Protein AF-A0A7C5ILW1-F1 (afdb_monomer_lite)

Secondary structure (DSSP, 8-state):
------------SSSHHHHHHHHHHS--------EEEEEEEEEEES---EEEEETTEEEE-EEEE-SSSSPEEEEEE-HHHHHHHHHHHHHHHH----SSTHHHHHHHHTEETTEE-HHHHHHHHHHH-HHHHHH-EE----HHHH-SPPTTSEEEETTEEEE--GGG-EE--SEEEPPEEESSPP---B--B--HHHIIIIIHHHS--SSPPPBEEB---EEEEEEEEEETTTTTEEEEEEE-TTS-EEEEEEE-S-HHHHHHHHHHHHHIIIII-EEEETTEEEE--EEEEEEEEESS---TTTTTS-EEEETTEEEEEHHHHHHHHHHH--GGGEEEEE-TTEEEETHHHH-SSEEESSHHHHHHHHHHHHHHHHHHHHHHHTTTHHHHTGGGS-STHHHHHHHHHHTTS-HHHHHHHHHHHHTTS-TT-HHHHHHHHHHHHHHHHHHHHHHTT------TT--------GGGGGG--HHHHHHHHHHHHTTTTT--HHHHHHHHHHHHHHHHHHHHHHHHHHHHHHHHHHHHHHHHHHHHTTT--

Structure (mmCIF, N/CA/C/O backbone):
data_AF-A0A7C5ILW1-F1
#
_entry.id   AF-A0A7C5ILW1-F1
#
loop_
_atom_site.group_PDB
_atom_site.id
_atom_site.type_symbol
_atom_site.label_atom_id
_atom_site.label_alt_id
_atom_site.label_comp_id
_atom_site.label_asym_id
_atom_site.label_entity_id
_atom_site.label_seq_id
_atom_site.pdbx_PDB_ins_code
_atom_site.Cartn_x
_atom_site.Cartn_y
_atom_site.Cartn_z
_atom_site.occupancy
_atom_site.B_iso_or_equiv
_atom_site.auth_seq_id
_atom_site.auth_comp_id
_atom_site.auth_asym_id
_atom_site.auth_atom_id
_atom_site.pdbx_PDB_model_num
ATOM 1 N N . MET A 1 1 ? -19.779 57.596 14.886 1.00 29.97 1 MET A N 1
ATOM 2 C CA . MET A 1 1 ? -20.211 57.610 13.473 1.00 29.97 1 MET A CA 1
ATOM 3 C C . MET A 1 1 ? -18.952 57.756 12.624 1.00 29.97 1 MET A C 1
ATOM 5 O O . MET A 1 1 ? -18.173 58.641 12.934 1.00 29.97 1 MET A O 1
ATOM 9 N N . ASN A 1 2 ? -18.718 56.815 11.701 1.00 28.22 2 ASN A N 1
ATOM 10 C CA . ASN A 1 2 ? -18.054 56.910 10.380 1.00 28.22 2 ASN A CA 1
ATOM 11 C C . ASN A 1 2 ? -17.446 58.275 9.931 1.00 28.22 2 ASN A C 1
ATOM 13 O O . ASN A 1 2 ? -18.004 59.313 10.260 1.00 28.22 2 ASN A O 1
ATOM 17 N N . LEU A 1 3 ? -16.397 58.367 9.089 1.00 26.23 3 LEU A N 1
ATOM 18 C CA . LEU A 1 3 ? -15.927 57.455 8.019 1.00 26.23 3 LEU A CA 1
ATOM 19 C C . LEU A 1 3 ? -14.502 57.856 7.496 1.00 26.23 3 LEU A C 1
ATOM 21 O O . LEU A 1 3 ? -14.245 59.049 7.473 1.00 26.23 3 LEU A O 1
ATOM 25 N N . ASN A 1 4 ? -13.682 56.898 6.997 1.00 28.98 4 ASN A N 1
ATOM 26 C CA . ASN A 1 4 ? -12.762 56.909 5.804 1.00 28.98 4 ASN A CA 1
ATOM 27 C C . ASN A 1 4 ? -11.830 58.121 5.457 1.00 28.98 4 ASN A C 1
ATOM 29 O O . ASN A 1 4 ? -12.095 59.241 5.848 1.00 28.98 4 ASN A O 1
ATOM 33 N N . LEU A 1 5 ? -10.763 58.084 4.627 1.00 26.69 5 LEU A N 1
ATOM 34 C CA . LEU A 1 5 ? -9.816 57.125 3.976 1.00 26.69 5 LEU A CA 1
ATOM 35 C C . LEU A 1 5 ? -8.620 57.999 3.436 1.00 26.69 5 LEU A C 1
ATOM 37 O O . LEU A 1 5 ? -8.648 59.208 3.639 1.00 26.69 5 LEU A O 1
ATOM 41 N N . LEU A 1 6 ? -7.533 57.585 2.755 1.00 26.23 6 LEU A N 1
ATOM 42 C CA . LEU A 1 6 ? -7.068 56.337 2.106 1.00 26.23 6 LEU A CA 1
ATOM 43 C C . LEU A 1 6 ? -5.507 56.234 2.231 1.00 26.23 6 LEU A C 1
ATOM 45 O O . LEU A 1 6 ? -4.912 56.802 3.140 1.00 26.23 6 LEU A O 1
ATOM 49 N N . GLN A 1 7 ? -4.826 55.502 1.340 1.00 25.66 7 GLN A N 1
ATOM 50 C CA . GLN A 1 7 ? -3.421 55.053 1.417 1.00 25.66 7 GLN A CA 1
ATOM 51 C C . GLN A 1 7 ? -2.401 55.782 0.505 1.00 25.66 7 GLN A C 1
ATOM 53 O O . GLN A 1 7 ? -2.687 56.109 -0.646 1.00 25.66 7 GLN A O 1
ATOM 58 N N . LYS A 1 8 ? -1.139 55.827 0.962 1.00 27.36 8 LYS A N 1
ATOM 59 C CA . LYS A 1 8 ? 0.116 55.590 0.197 1.00 27.36 8 LYS A CA 1
ATOM 60 C C . LYS A 1 8 ? 1.137 54.984 1.184 1.00 27.36 8 LYS A C 1
ATOM 62 O O . LYS A 1 8 ? 1.097 55.360 2.352 1.00 27.36 8 LYS A O 1
ATOM 67 N N . PRO A 1 9 ? 2.040 54.071 0.766 1.00 31.14 9 PRO A N 1
ATOM 68 C CA . PRO A 1 9 ? 3.395 54.547 0.453 1.00 31.14 9 PRO A CA 1
ATOM 69 C C . PRO A 1 9 ? 4.140 53.783 -0.663 1.00 31.14 9 PRO A C 1
ATOM 71 O O . PRO A 1 9 ? 4.113 52.559 -0.768 1.00 31.14 9 PRO A O 1
ATOM 74 N N . ARG A 1 10 ? 4.945 54.521 -1.441 1.00 29.08 10 ARG A N 1
ATOM 75 C CA . ARG A 1 10 ? 6.036 53.958 -2.255 1.00 29.08 10 ARG A CA 1
ATOM 76 C C . ARG A 1 10 ? 7.278 53.771 -1.370 1.00 29.08 10 ARG A C 1
ATOM 78 O O . ARG A 1 10 ? 8.019 54.735 -1.214 1.00 29.08 10 ARG A O 1
ATOM 85 N N . MET A 1 11 ? 7.550 52.576 -0.828 1.00 25.45 11 MET A N 1
ATOM 86 C CA . MET A 1 11 ? 8.882 52.306 -0.240 1.00 25.45 11 MET A CA 1
ATOM 87 C C . MET A 1 11 ? 9.345 50.831 -0.167 1.00 25.45 11 MET A C 1
ATOM 89 O O . MET A 1 11 ? 10.088 50.468 0.736 1.00 25.45 11 MET A O 1
ATOM 93 N N . ILE A 1 12 ? 8.977 49.965 -1.124 1.00 29.55 12 ILE A N 1
ATOM 94 C CA . ILE A 1 12 ? 9.555 48.599 -1.223 1.00 29.55 12 ILE A CA 1
ATOM 95 C C . ILE A 1 12 ? 10.036 48.292 -2.656 1.00 29.55 12 ILE A C 1
ATOM 97 O O . ILE A 1 12 ? 9.603 47.350 -3.313 1.00 29.55 12 ILE A O 1
ATOM 101 N N . LYS A 1 13 ? 10.982 49.099 -3.152 1.00 31.94 13 LYS A N 1
ATOM 102 C CA . LYS A 1 13 ? 11.834 48.778 -4.313 1.00 31.94 13 LYS A CA 1
ATOM 103 C C . LYS A 1 13 ? 13.295 48.976 -3.903 1.00 31.94 13 LYS A C 1
ATOM 105 O O . LYS A 1 13 ? 13.682 50.116 -3.702 1.00 31.94 13 LYS A O 1
ATOM 110 N N . MET A 1 14 ? 14.054 47.872 -3.776 1.00 27.20 14 MET A N 1
ATOM 111 C CA . MET A 1 14 ? 15.515 47.710 -4.032 1.00 27.20 14 MET A CA 1
ATOM 112 C C . MET A 1 14 ? 16.234 46.656 -3.160 1.00 27.20 14 MET A C 1
ATOM 114 O O . MET A 1 14 ? 17.277 46.173 -3.589 1.00 27.20 14 MET A O 1
ATOM 118 N N . ILE A 1 15 ? 15.718 46.244 -1.990 1.00 25.91 15 ILE A N 1
ATOM 119 C CA . ILE A 1 15 ? 16.562 45.521 -1.003 1.00 25.91 15 ILE A CA 1
ATOM 120 C C . ILE A 1 15 ? 16.463 43.975 -1.000 1.00 25.91 15 ILE A C 1
ATOM 122 O O . ILE A 1 15 ? 17.486 43.328 -0.788 1.00 25.91 15 ILE A O 1
ATOM 126 N N . ASN A 1 16 ? 15.316 43.334 -1.287 1.00 33.31 16 ASN A N 1
ATOM 127 C CA . ASN A 1 16 ? 15.194 41.870 -1.079 1.00 33.31 16 ASN A CA 1
ATOM 128 C C . ASN A 1 16 ? 15.429 40.950 -2.299 1.00 33.31 16 ASN A C 1
ATOM 130 O O . ASN A 1 16 ? 15.642 39.754 -2.113 1.00 33.31 16 ASN A O 1
ATOM 134 N N . LEU A 1 17 ? 15.497 41.468 -3.533 1.00 33.91 17 LEU A N 1
ATOM 135 C CA . LEU A 1 17 ? 15.780 40.634 -4.720 1.00 33.91 17 LEU A CA 1
ATOM 136 C C . LEU A 1 17 ? 17.231 40.110 -4.765 1.00 33.91 17 LEU A C 1
ATOM 138 O O . LEU A 1 17 ? 17.458 38.985 -5.207 1.00 33.91 17 LEU A O 1
ATOM 142 N N . LYS A 1 18 ? 18.212 40.866 -4.241 1.00 29.45 18 LYS A N 1
ATOM 143 C CA . LYS A 1 18 ? 19.598 40.376 -4.098 1.00 29.45 18 LYS A CA 1
ATOM 144 C C . LYS A 1 18 ? 19.741 39.334 -2.979 1.00 29.45 18 LYS A C 1
ATOM 146 O O . LYS A 1 18 ? 20.447 38.351 -3.179 1.00 29.45 18 LYS A O 1
ATOM 151 N N . LYS A 1 19 ? 19.019 39.478 -1.857 1.00 33.78 19 LYS A N 1
ATOM 152 C CA . LYS A 1 19 ? 18.946 38.437 -0.810 1.00 33.78 19 LYS A CA 1
ATOM 153 C C . LYS A 1 19 ? 18.338 37.137 -1.350 1.00 33.78 19 LYS A C 1
ATOM 155 O O . LYS A 1 19 ? 18.896 36.073 -1.110 1.00 33.78 19 LYS A O 1
ATOM 160 N N . LEU A 1 20 ? 17.271 37.226 -2.150 1.00 34.75 20 LEU A N 1
ATOM 161 C CA . LEU A 1 20 ? 16.663 36.074 -2.829 1.00 34.75 20 LEU A CA 1
ATOM 162 C C . LEU A 1 20 ? 17.590 35.408 -3.860 1.00 34.75 20 LEU A C 1
ATOM 164 O O . LEU A 1 20 ? 17.661 34.181 -3.868 1.00 34.75 20 LEU A O 1
ATOM 168 N N . LYS A 1 21 ? 18.333 36.169 -4.686 1.00 31.69 21 LYS A N 1
ATOM 169 C CA . LYS A 1 21 ? 19.337 35.584 -5.603 1.00 31.69 21 LYS A CA 1
ATOM 170 C C . LYS A 1 21 ? 20.479 34.889 -4.827 1.00 31.69 21 LYS A C 1
ATOM 172 O O . LYS A 1 21 ? 20.882 33.805 -5.225 1.00 31.69 21 LYS A O 1
ATOM 177 N N . ILE A 1 22 ? 20.961 35.436 -3.703 1.00 29.61 22 ILE A N 1
ATOM 178 C CA . ILE A 1 22 ? 22.091 34.843 -2.952 1.00 29.61 22 ILE A CA 1
ATOM 179 C C . ILE A 1 22 ? 21.669 33.629 -2.100 1.00 29.61 22 ILE A C 1
ATOM 181 O O . ILE A 1 22 ? 22.348 32.605 -2.156 1.00 29.61 22 ILE A O 1
ATOM 185 N N . LEU A 1 23 ? 20.529 33.667 -1.392 1.00 31.53 23 LEU A N 1
ATOM 186 C CA . LEU A 1 23 ? 20.049 32.499 -0.627 1.00 31.53 23 LEU A CA 1
ATOM 187 C C . LEU A 1 23 ? 19.605 31.326 -1.516 1.00 31.53 23 LEU A C 1
ATOM 189 O O . LEU A 1 23 ? 19.791 30.180 -1.120 1.00 31.53 23 LEU A O 1
ATOM 193 N N . LYS A 1 24 ? 19.059 31.571 -2.718 1.00 35.72 24 LYS A N 1
ATOM 194 C CA . LYS A 1 24 ? 18.695 30.478 -3.645 1.00 35.72 24 LYS A CA 1
ATOM 195 C C . LYS A 1 24 ? 19.901 29.826 -4.330 1.00 35.72 24 LYS A C 1
ATOM 197 O O . LYS A 1 24 ? 19.789 28.691 -4.778 1.00 35.72 24 LYS A O 1
ATOM 202 N N . ILE A 1 25 ? 21.040 30.518 -4.409 1.00 33.22 25 ILE A N 1
ATOM 203 C CA . ILE A 1 25 ? 22.268 30.010 -5.044 1.00 33.22 25 ILE A CA 1
ATOM 204 C C . ILE A 1 25 ? 23.219 29.370 -4.009 1.00 33.22 25 ILE A C 1
ATOM 206 O O . ILE A 1 25 ? 24.039 28.522 -4.361 1.00 33.22 25 ILE A O 1
ATOM 210 N N . GLN A 1 26 ? 23.070 29.667 -2.711 1.00 28.91 26 GLN A N 1
ATOM 211 C CA . GLN A 1 26 ? 23.827 29.018 -1.633 1.00 28.91 26 GLN A CA 1
ATOM 212 C C . GLN A 1 26 ? 23.200 27.698 -1.138 1.00 28.91 26 GLN A C 1
ATOM 214 O O . GLN A 1 26 ? 22.699 27.583 -0.024 1.00 28.91 26 GLN A O 1
ATOM 219 N N . ASN A 1 27 ? 23.355 26.662 -1.965 1.00 38.50 27 ASN A N 1
ATOM 220 C CA . ASN A 1 27 ? 23.763 25.313 -1.545 1.00 38.50 27 ASN A CA 1
ATOM 221 C C . ASN A 1 27 ? 23.155 24.707 -0.257 1.00 38.50 27 ASN A C 1
ATOM 223 O O . ASN A 1 27 ? 23.821 24.668 0.782 1.00 38.50 27 ASN A O 1
ATOM 227 N N . LYS A 1 28 ? 22.009 24.008 -0.363 1.00 33.56 28 LYS A N 1
ATOM 228 C CA . LYS A 1 28 ? 21.742 22.865 0.543 1.00 33.56 28 LYS A CA 1
ATOM 229 C C . LYS A 1 28 ? 20.858 21.720 0.009 1.00 33.56 28 LYS A C 1
ATOM 231 O O . LYS A 1 28 ? 19.941 21.294 0.697 1.00 33.56 28 LYS A O 1
ATOM 236 N N . ARG A 1 29 ? 21.205 21.139 -1.156 1.00 36.69 29 ARG A N 1
ATOM 237 C CA . ARG A 1 29 ? 20.938 19.717 -1.544 1.00 36.69 29 ARG A CA 1
ATOM 238 C C . ARG A 1 29 ? 19.531 19.134 -1.222 1.00 36.69 29 ARG A C 1
ATOM 240 O O . ARG A 1 29 ? 19.398 17.956 -0.888 1.00 36.69 29 ARG A O 1
ATOM 247 N N . ARG A 1 30 ? 18.488 19.955 -1.321 1.00 40.31 30 ARG A N 1
ATOM 248 C CA . ARG A 1 30 ? 17.068 19.694 -1.027 1.00 40.31 30 ARG A CA 1
ATOM 249 C C . ARG A 1 30 ? 16.293 20.641 -1.968 1.00 40.31 30 ARG A C 1
ATOM 251 O O . ARG A 1 30 ? 16.697 21.794 -2.063 1.00 40.31 30 ARG A O 1
ATOM 258 N N . ASN A 1 31 ? 15.298 20.251 -2.764 1.00 44.00 31 ASN A N 1
ATOM 259 C CA . ASN A 1 31 ? 14.390 19.109 -2.681 1.00 44.00 31 ASN A CA 1
ATOM 260 C C . ASN A 1 31 ? 14.370 18.284 -3.978 1.00 44.00 31 ASN A C 1
ATOM 262 O O . ASN A 1 31 ? 14.327 18.824 -5.078 1.00 44.00 31 ASN A O 1
ATOM 266 N N . LYS A 1 32 ? 14.331 16.963 -3.820 1.00 58.31 32 LYS A N 1
ATOM 267 C CA . LYS A 1 32 ? 13.785 16.019 -4.800 1.00 58.31 32 LYS A CA 1
ATOM 268 C C . LYS A 1 32 ? 12.619 15.388 -4.050 1.00 58.31 32 LYS A C 1
ATOM 270 O O . LYS A 1 32 ? 12.862 14.959 -2.921 1.00 58.31 32 LYS A O 1
ATOM 275 N N . MET A 1 33 ? 11.405 15.334 -4.594 1.00 60.16 33 MET A N 1
ATOM 276 C CA . MET A 1 33 ? 10.364 14.515 -3.960 1.00 60.16 33 MET A CA 1
ATOM 277 C C . MET A 1 33 ? 10.875 13.077 -3.890 1.00 60.16 33 MET A C 1
ATOM 279 O O . MET A 1 33 ? 11.337 12.554 -4.906 1.00 60.16 33 MET A O 1
ATOM 283 N N . LYS A 1 34 ? 10.840 12.442 -2.716 1.00 72.69 34 LYS A N 1
ATOM 284 C CA . LYS A 1 34 ? 11.355 11.068 -2.574 1.00 72.69 34 LYS A CA 1
ATOM 285 C C . LYS A 1 34 ? 10.323 10.089 -2.083 1.00 72.69 34 LYS A C 1
ATOM 287 O O . LYS A 1 34 ? 10.373 8.944 -2.518 1.00 72.69 34 LYS A O 1
ATOM 292 N N . ALA A 1 35 ? 9.428 10.509 -1.193 1.00 90.75 35 ALA A N 1
ATOM 293 C CA . ALA A 1 35 ? 8.409 9.615 -0.683 1.00 90.75 35 ALA A CA 1
ATOM 294 C C . ALA A 1 35 ? 7.079 10.299 -0.392 1.00 90.75 35 ALA A C 1
ATOM 296 O O . ALA A 1 35 ? 7.046 11.424 0.099 1.00 90.75 35 ALA A O 1
ATOM 297 N N . ILE A 1 36 ? 6.000 9.556 -0.612 1.00 95.19 36 ILE A N 1
ATOM 298 C CA . ILE A 1 36 ? 4.754 9.749 0.129 1.00 95.19 36 ILE A CA 1
ATOM 299 C C . ILE A 1 36 ? 4.868 8.917 1.408 1.00 95.19 36 ILE A C 1
ATOM 301 O O . ILE A 1 36 ? 5.292 7.758 1.350 1.00 95.19 36 ILE A O 1
ATOM 305 N N . THR A 1 37 ? 4.471 9.482 2.542 1.00 95.62 37 THR A N 1
ATOM 306 C CA . THR A 1 37 ? 4.289 8.742 3.799 1.00 95.62 37 THR A CA 1
ATOM 307 C C . THR A 1 37 ? 2.906 9.068 4.338 1.00 95.62 37 THR A C 1
ATOM 309 O O . THR A 1 37 ? 2.662 10.223 4.677 1.00 95.62 37 THR A O 1
ATOM 312 N N . LEU A 1 38 ? 2.035 8.062 4.445 1.00 97.19 38 LEU A N 1
ATOM 313 C CA . LEU A 1 38 ? 0.707 8.155 5.055 1.00 97.19 38 LEU A CA 1
ATOM 314 C C . LEU A 1 38 ? 0.609 7.150 6.211 1.00 97.19 38 LEU A C 1
ATOM 316 O O . LEU A 1 38 ? 0.875 5.968 6.004 1.00 97.19 38 LEU A O 1
ATOM 320 N N . THR A 1 39 ? 0.194 7.577 7.401 1.00 97.38 39 THR A N 1
ATOM 321 C CA . THR A 1 39 ? -0.286 6.671 8.459 1.00 97.38 39 THR A CA 1
ATOM 322 C C . THR A 1 39 ? -1.805 6.738 8.491 1.00 97.38 39 THR A C 1
ATOM 324 O O . THR A 1 39 ? -2.383 7.821 8.556 1.00 97.38 39 THR A O 1
ATOM 327 N N . ILE A 1 40 ? -2.432 5.569 8.411 1.00 97.88 40 ILE A N 1
ATOM 328 C CA . ILE A 1 40 ? -3.860 5.364 8.194 1.00 97.88 40 ILE A CA 1
ATOM 329 C C . ILE A 1 40 ? -4.422 4.556 9.360 1.00 97.88 40 ILE A C 1
ATOM 331 O O . ILE A 1 40 ? -3.861 3.520 9.718 1.00 97.88 40 ILE A O 1
ATOM 335 N N . VAL A 1 41 ? -5.560 4.994 9.897 1.00 97.50 41 VAL A N 1
ATOM 336 C CA . VAL A 1 41 ? -6.443 4.164 10.720 1.00 97.50 41 VAL A CA 1
ATOM 337 C C . VAL A 1 41 ? -7.700 3.853 9.915 1.00 97.50 41 VAL A C 1
ATOM 339 O O . VAL A 1 41 ? -8.351 4.774 9.424 1.00 97.50 41 VAL A O 1
ATOM 342 N N . THR A 1 42 ? -8.026 2.572 9.762 1.00 96.44 42 THR A N 1
ATOM 343 C CA . THR A 1 42 ? -9.190 2.073 9.006 1.00 96.44 42 THR A CA 1
ATOM 344 C C . THR A 1 42 ? -10.511 2.355 9.720 1.00 96.44 42 THR A C 1
ATOM 346 O O . THR A 1 42 ? -10.514 2.732 10.888 1.00 96.44 42 THR A O 1
ATOM 349 N N . HIS A 1 43 ? -11.649 2.067 9.082 1.00 93.94 43 HIS A N 1
ATOM 350 C CA . HIS A 1 43 ? -12.882 1.776 9.828 1.00 93.94 43 HIS A CA 1
ATOM 351 C C . HIS A 1 43 ? -12.685 0.591 10.786 1.00 93.94 43 HIS A C 1
ATOM 353 O O . HIS A 1 43 ? -11.729 -0.182 10.658 1.00 93.94 43 HIS A O 1
ATOM 359 N N . LYS A 1 44 ? -13.596 0.444 11.758 1.00 93.62 44 LYS A N 1
ATOM 360 C CA . LYS A 1 44 ? -13.681 -0.811 12.504 1.00 93.62 44 LYS A CA 1
ATOM 361 C C . LYS A 1 44 ? -13.996 -1.945 11.535 1.00 93.62 44 LYS A C 1
ATOM 363 O O . LYS A 1 44 ? -14.893 -1.807 10.706 1.00 93.62 44 LYS A O 1
ATOM 368 N N . ALA A 1 45 ? -13.281 -3.049 11.676 1.00 93.62 45 ALA A N 1
ATOM 369 C CA . ALA A 1 45 ? -13.493 -4.256 10.896 1.00 93.62 45 ALA A CA 1
ATOM 370 C C . ALA A 1 45 ? -13.429 -5.487 11.802 1.00 93.62 45 ALA A C 1
ATOM 372 O O . ALA A 1 45 ? -12.771 -5.456 12.849 1.00 93.62 45 ALA A O 1
ATOM 373 N N . HIS A 1 46 ? -14.110 -6.560 11.401 1.00 91.38 46 HIS A N 1
ATOM 374 C CA . HIS A 1 46 ? -13.968 -7.863 12.045 1.00 91.38 46 HIS A CA 1
ATOM 375 C C . HIS A 1 46 ? -12.653 -8.530 11.608 1.00 91.38 46 HIS A C 1
ATOM 377 O O . HIS A 1 46 ? -11.912 -8.028 10.767 1.00 91.38 46 HIS A O 1
ATOM 383 N N . SER A 1 47 ? -12.374 -9.707 12.166 1.00 89.25 47 SER A N 1
ATOM 384 C CA . SER A 1 47 ? -11.232 -10.584 11.887 1.00 89.25 47 SER A CA 1
ATOM 385 C C . SER A 1 47 ? -10.657 -10.532 10.462 1.00 89.25 47 SER A C 1
ATOM 387 O O . SER A 1 47 ? -11.085 -11.266 9.566 1.00 89.25 47 SER A O 1
ATOM 389 N N . LEU A 1 48 ? -9.604 -9.724 10.288 1.00 90.00 48 LEU A N 1
ATOM 390 C CA . LEU A 1 48 ? -8.961 -9.473 8.993 1.00 90.00 48 LEU A CA 1
ATOM 391 C C . LEU A 1 48 ? -7.938 -10.536 8.568 1.00 90.00 48 LEU A C 1
ATOM 393 O O . LEU A 1 48 ? -7.561 -10.587 7.394 1.00 90.00 48 LEU A O 1
ATOM 397 N N . ASN A 1 49 ? -7.425 -11.372 9.474 1.00 84.62 49 ASN A N 1
ATOM 398 C CA . ASN A 1 49 ? -6.399 -12.354 9.112 1.00 84.62 49 ASN A CA 1
ATOM 399 C C . ASN A 1 49 ? -6.380 -13.558 10.060 1.00 84.62 49 ASN A C 1
ATOM 401 O O . ASN A 1 49 ? -6.012 -13.438 11.230 1.00 84.62 49 ASN A O 1
ATOM 405 N N . TYR A 1 50 ? -6.720 -14.728 9.525 1.00 83.06 50 TYR A N 1
ATOM 406 C CA . TYR A 1 50 ? -6.607 -15.994 10.243 1.00 83.06 50 TYR A CA 1
ATOM 407 C C . TYR A 1 50 ? -5.188 -16.571 10.107 1.00 83.06 50 TYR A C 1
ATOM 409 O O . TYR A 1 50 ? -4.503 -16.362 9.099 1.00 83.06 50 TYR A O 1
ATOM 417 N N . GLY A 1 51 ? -4.724 -17.229 11.165 1.00 79.31 51 GLY A N 1
ATOM 418 C CA . GLY A 1 51 ? -3.473 -17.974 11.232 1.00 79.31 51 GLY A CA 1
ATOM 419 C C . GLY A 1 51 ? -3.672 -19.437 10.843 1.00 79.31 51 GLY A C 1
ATOM 420 O O . GLY A 1 51 ? -4.479 -19.763 9.973 1.00 79.31 51 GLY A O 1
ATOM 421 N N . GLU A 1 52 ? -2.924 -20.318 11.498 1.00 73.56 52 GLU A N 1
ATOM 422 C CA . GLU A 1 52 ? -3.107 -21.761 11.361 1.00 73.56 52 GLU A CA 1
ATOM 423 C C . GLU A 1 52 ? -4.427 -22.201 12.015 1.00 73.56 52 GLU A C 1
ATOM 425 O O . GLU A 1 52 ? -4.883 -21.637 13.016 1.00 73.56 52 GLU A O 1
ATOM 430 N N . THR A 1 53 ? -5.067 -23.198 11.408 1.00 78.06 53 THR A N 1
ATOM 431 C CA . THR A 1 53 ? -6.311 -23.791 11.912 1.00 78.06 53 THR A CA 1
ATOM 432 C C . THR A 1 53 ? -5.955 -25.058 12.678 1.00 78.06 53 THR A C 1
ATOM 434 O O . THR A 1 53 ? -5.301 -25.940 12.125 1.00 78.06 53 THR A O 1
ATOM 437 N N . ILE A 1 54 ? -6.359 -25.141 13.947 1.00 79.62 54 ILE A N 1
ATOM 438 C CA . ILE A 1 54 ? -6.066 -26.280 14.827 1.00 79.62 54 ILE A CA 1
ATOM 439 C C . ILE A 1 54 ? -7.387 -26.989 15.117 1.00 79.62 54 ILE A C 1
ATOM 441 O O . ILE A 1 54 ? -8.248 -26.458 15.821 1.00 79.62 54 ILE A O 1
ATOM 445 N N . GLY A 1 55 ? -7.573 -28.175 14.531 1.00 82.06 55 GLY A N 1
ATOM 446 C CA . GLY A 1 55 ? -8.873 -28.848 14.521 1.00 82.06 55 GLY A CA 1
ATOM 447 C C . GLY A 1 55 ? -9.935 -27.949 13.883 1.00 82.06 55 GLY A C 1
ATOM 448 O O . GLY A 1 55 ? -9.758 -27.475 12.765 1.00 82.06 55 GLY A O 1
ATOM 449 N N . ASN A 1 56 ? -11.002 -27.659 14.626 1.00 79.75 56 ASN A N 1
ATOM 450 C CA . ASN A 1 56 ? -12.077 -26.770 14.184 1.00 79.75 56 ASN A CA 1
ATOM 451 C C . ASN A 1 56 ? -11.882 -25.294 14.595 1.00 79.75 56 ASN A C 1
ATOM 453 O O . ASN A 1 56 ? -12.763 -24.466 14.350 1.00 79.75 56 ASN A O 1
ATOM 457 N N . ILE A 1 57 ? -10.759 -24.944 15.234 1.00 82.00 57 ILE A N 1
ATOM 458 C CA . ILE A 1 57 ? -10.493 -23.587 15.726 1.00 82.00 57 ILE A CA 1
ATOM 459 C C . ILE A 1 57 ? -9.721 -22.799 14.666 1.00 82.00 57 ILE A C 1
ATOM 461 O O . ILE A 1 57 ? -8.583 -23.123 14.319 1.00 82.00 57 ILE A O 1
ATOM 465 N N . SER A 1 58 ? -10.333 -21.727 14.168 1.00 87.00 58 SER A N 1
ATOM 466 C CA . SER A 1 58 ? -9.708 -20.776 13.245 1.00 87.00 58 SER A CA 1
ATOM 467 C C . SER A 1 58 ? -9.101 -19.618 14.037 1.00 87.00 58 SER A C 1
ATOM 469 O O . SER A 1 58 ? -9.790 -18.642 14.335 1.00 87.00 58 SER A O 1
ATOM 471 N N . THR A 1 59 ? -7.812 -19.724 14.363 1.00 89.25 59 THR A N 1
ATOM 472 C CA . THR A 1 59 ? -7.101 -18.707 15.156 1.00 89.25 59 THR A CA 1
ATOM 473 C C . THR A 1 59 ? -6.849 -17.422 14.363 1.00 89.25 59 THR A C 1
ATOM 475 O O . THR A 1 59 ? -6.671 -17.462 13.142 1.00 89.25 59 THR A O 1
ATOM 478 N N . LEU A 1 60 ? -6.804 -16.267 15.028 1.00 91.00 60 LEU A N 1
ATOM 479 C CA . LEU A 1 60 ? -6.329 -15.011 14.435 1.00 91.00 60 LEU A CA 1
ATOM 480 C C . LEU A 1 60 ? -4.814 -14.886 14.524 1.00 91.00 60 LEU A C 1
ATOM 482 O O . LEU A 1 60 ? -4.177 -15.368 15.463 1.00 91.00 60 LEU A O 1
ATOM 486 N N . LYS A 1 61 ? -4.226 -14.150 13.576 1.00 92.44 61 LYS A N 1
ATOM 487 C CA . LYS A 1 61 ? -2.827 -13.732 13.696 1.00 92.44 61 LYS A CA 1
ATOM 488 C C . LYS A 1 61 ? -2.711 -12.665 14.780 1.00 92.44 61 LYS A C 1
ATOM 490 O O . LYS A 1 61 ? -3.248 -11.565 14.642 1.00 92.44 61 LYS A O 1
ATOM 495 N N . LYS A 1 62 ? -2.000 -13.007 15.853 1.00 91.31 62 LYS A N 1
ATOM 496 C CA . LYS A 1 62 ? -1.819 -12.174 17.046 1.00 91.31 62 LYS A CA 1
ATOM 497 C C . LYS A 1 62 ? -0.350 -11.876 17.301 1.00 91.31 62 LYS A C 1
ATOM 499 O O . LYS A 1 62 ? 0.528 -12.624 16.873 1.00 91.31 62 LYS A O 1
ATOM 504 N N . LEU A 1 63 ? -0.102 -10.800 18.034 1.00 89.44 63 LEU A N 1
ATOM 505 C CA . LEU A 1 63 ? 1.194 -10.442 18.596 1.00 89.44 63 LEU A CA 1
ATOM 506 C C . LEU A 1 63 ? 0.998 -10.001 20.042 1.00 89.44 63 LEU A C 1
ATOM 508 O O . LEU A 1 63 ? 0.013 -9.342 20.371 1.00 89.44 63 LEU A O 1
ATOM 512 N N . THR A 1 64 ? 1.944 -10.357 20.901 1.00 86.44 64 THR A N 1
ATOM 513 C CA . THR A 1 64 ? 1.968 -9.887 22.284 1.00 86.44 64 THR A CA 1
ATOM 514 C C . THR A 1 64 ? 2.562 -8.488 22.346 1.00 86.44 64 THR A C 1
ATOM 516 O O . THR A 1 64 ? 3.683 -8.273 21.882 1.00 86.44 64 THR A O 1
ATOM 519 N N . GLN A 1 65 ? 1.824 -7.550 22.932 1.00 71.88 65 GLN A N 1
ATOM 520 C CA . GLN A 1 65 ? 2.334 -6.240 23.312 1.00 71.88 65 GLN A CA 1
ATOM 521 C C . GLN A 1 65 ? 2.596 -6.203 24.820 1.00 71.88 65 GLN A C 1
ATOM 523 O O . GLN A 1 65 ? 1.927 -6.867 25.608 1.00 71.88 65 GLN A O 1
ATOM 528 N N . ASN A 1 66 ? 3.587 -5.395 25.203 1.00 58.66 66 ASN A N 1
ATOM 529 C CA . ASN A 1 66 ? 4.050 -5.201 26.578 1.00 58.66 66 ASN A CA 1
ATOM 530 C C . ASN A 1 66 ? 4.589 -6.449 27.315 1.00 58.66 66 ASN A C 1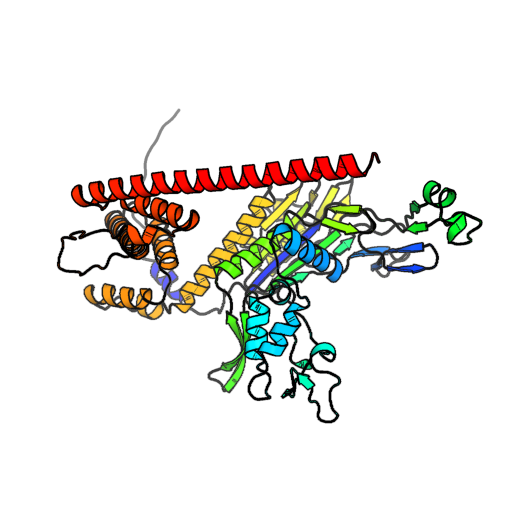
ATOM 532 O O . ASN A 1 66 ? 4.344 -7.607 26.981 1.00 58.66 66 ASN A O 1
ATOM 536 N N . THR A 1 67 ? 5.367 -6.184 28.366 1.00 51.12 67 THR A N 1
ATOM 537 C CA . THR A 1 67 ? 5.890 -7.187 29.313 1.00 51.12 67 THR A CA 1
ATOM 538 C C . THR A 1 67 ? 5.081 -7.263 30.614 1.00 51.12 67 THR A C 1
ATOM 540 O O . THR A 1 67 ? 5.473 -7.977 31.533 1.00 51.12 67 THR A O 1
ATOM 543 N N . GLY A 1 68 ? 3.962 -6.535 30.700 1.00 57.38 68 GLY A N 1
ATOM 544 C CA . GLY A 1 68 ? 3.055 -6.548 31.849 1.00 57.38 68 GLY A CA 1
ATOM 545 C C . GLY A 1 68 ? 2.342 -7.891 32.049 1.00 57.38 68 GLY A C 1
ATOM 546 O O . GLY A 1 68 ? 2.336 -8.749 31.168 1.00 57.38 68 GLY A O 1
ATOM 547 N N . HIS A 1 69 ? 1.731 -8.064 33.221 1.00 51.66 69 HIS A N 1
ATOM 548 C CA . HIS A 1 69 ? 0.937 -9.242 33.571 1.00 51.66 69 HIS A CA 1
ATOM 549 C C . HIS A 1 69 ? -0.505 -8.827 33.927 1.00 51.66 69 HIS A C 1
ATOM 551 O O . HIS A 1 69 ? -0.664 -8.007 34.831 1.00 51.66 69 HIS A O 1
ATOM 557 N N . PRO A 1 70 ? -1.543 -9.400 33.281 1.00 60.31 70 PRO A N 1
ATOM 558 C CA . PRO A 1 70 ? -1.468 -10.265 32.098 1.00 60.31 70 PRO A CA 1
ATOM 559 C C . PRO A 1 70 ? -0.885 -9.521 30.883 1.00 60.31 70 PRO A C 1
ATOM 561 O O . PRO A 1 70 ? -0.973 -8.300 30.787 1.00 60.31 70 PRO A O 1
ATOM 564 N N . LYS A 1 71 ? -0.262 -10.265 29.962 1.00 70.44 71 LYS A N 1
ATOM 565 C CA . LYS A 1 71 ? 0.275 -9.694 28.719 1.00 70.44 71 LYS A CA 1
ATOM 566 C C . LYS A 1 71 ? -0.879 -9.403 27.769 1.00 70.44 71 LYS A C 1
ATOM 568 O O . LYS A 1 71 ? -1.683 -10.307 27.532 1.00 70.44 71 LYS A O 1
ATOM 573 N N . SER A 1 72 ? -0.936 -8.209 27.189 1.00 80.50 72 SER A N 1
ATOM 574 C CA . SER A 1 72 ? -1.963 -7.916 26.199 1.00 80.50 72 SER A CA 1
ATOM 575 C C . SER A 1 72 ? -1.611 -8.485 24.827 1.00 80.50 72 SER A C 1
ATOM 577 O O . SER A 1 72 ? -0.448 -8.577 24.418 1.00 80.50 72 SER A O 1
ATOM 579 N N . LEU A 1 73 ? -2.641 -8.935 24.116 1.00 89.38 73 LEU A N 1
ATOM 580 C CA . LEU A 1 73 ? -2.535 -9.373 22.732 1.00 89.38 73 LEU A CA 1
ATOM 581 C C . LEU A 1 73 ? -3.192 -8.335 21.835 1.00 89.38 73 LEU A C 1
ATOM 583 O O . LEU A 1 73 ? -4.238 -7.794 22.169 1.00 89.38 73 LEU A O 1
ATOM 587 N N . ILE A 1 74 ? -2.621 -8.131 20.657 1.00 91.25 74 ILE A N 1
ATOM 588 C CA . ILE A 1 74 ? -3.274 -7.443 19.545 1.00 91.25 74 ILE A CA 1
ATOM 589 C C . ILE A 1 74 ? -3.372 -8.392 18.354 1.00 91.25 74 ILE A C 1
ATOM 591 O O . ILE A 1 74 ? -2.544 -9.290 18.185 1.00 91.25 74 ILE A O 1
ATOM 595 N N . THR A 1 75 ? -4.370 -8.185 17.504 1.00 94.19 75 THR A N 1
ATOM 596 C CA . THR A 1 75 ? -4.485 -8.880 16.212 1.00 94.19 75 THR A CA 1
ATOM 597 C C . THR A 1 75 ? -3.810 -8.071 15.112 1.00 94.19 75 THR A C 1
ATOM 599 O O . THR A 1 75 ? -3.725 -6.846 15.210 1.00 94.19 75 THR A O 1
ATOM 602 N N . TYR A 1 76 ? -3.365 -8.722 14.037 1.00 93.81 76 TYR A N 1
ATOM 603 C CA . TYR A 1 76 ? -2.816 -8.006 12.887 1.00 93.81 76 TYR A CA 1
ATOM 604 C C . TYR A 1 76 ? -3.140 -8.658 11.541 1.00 93.81 76 TYR A C 1
ATOM 606 O O . TYR A 1 76 ? -3.190 -9.883 11.406 1.00 93.81 76 TYR A O 1
ATOM 614 N N . PHE A 1 77 ? -3.268 -7.833 10.502 1.00 93.88 77 PHE A N 1
ATOM 615 C CA . PHE A 1 77 ? -3.171 -8.290 9.119 1.00 93.88 77 PHE A CA 1
ATOM 616 C C . PHE A 1 77 ? -1.788 -7.984 8.543 1.00 93.88 77 PHE A C 1
ATOM 618 O O . PHE A 1 77 ? -1.165 -6.970 8.846 1.00 93.88 77 PHE A O 1
ATOM 625 N N . SER A 1 78 ? -1.273 -8.899 7.726 1.00 93.88 78 SER A N 1
ATOM 626 C CA . SER A 1 78 ? 0.076 -8.792 7.167 1.00 93.88 78 SER A CA 1
ATOM 627 C C . SER A 1 78 ? 0.147 -7.809 5.999 1.00 93.88 78 SER A C 1
ATOM 629 O O . SER A 1 78 ? -0.820 -7.685 5.250 1.00 93.88 78 SER A O 1
ATOM 631 N N . ASP A 1 79 ? 1.320 -7.234 5.740 1.00 93.56 79 ASP A N 1
ATOM 632 C CA . ASP A 1 79 ? 1.613 -6.433 4.538 1.00 93.56 79 ASP A CA 1
ATOM 633 C C . ASP A 1 79 ? 1.144 -7.110 3.227 1.00 93.56 79 ASP A C 1
ATOM 635 O O . ASP A 1 79 ? 0.569 -6.481 2.342 1.00 93.56 79 ASP A O 1
ATOM 639 N N . LYS A 1 80 ? 1.319 -8.433 3.127 1.00 93.38 80 LYS A N 1
ATOM 640 C CA . LYS A 1 80 ? 0.874 -9.267 1.994 1.00 93.38 80 LYS A CA 1
ATOM 641 C C . LYS A 1 80 ? -0.645 -9.322 1.836 1.00 93.38 80 LYS A C 1
ATOM 643 O O . LYS A 1 80 ? -1.126 -9.496 0.724 1.00 93.38 80 LYS A O 1
ATOM 648 N N . ALA A 1 81 ? -1.387 -9.188 2.935 1.00 93.00 81 ALA A N 1
ATOM 649 C CA . ALA A 1 81 ? -2.845 -9.258 2.939 1.00 93.00 81 ALA A CA 1
ATOM 650 C C . ALA A 1 81 ? -3.443 -7.996 2.305 1.00 93.00 81 ALA A C 1
ATOM 652 O O . ALA A 1 81 ? -4.229 -8.104 1.371 1.00 93.00 81 ALA A O 1
ATOM 653 N N . ILE A 1 82 ? -2.983 -6.814 2.729 1.00 95.19 82 ILE A N 1
ATOM 654 C CA . ILE A 1 82 ? -3.387 -5.539 2.119 1.00 95.19 82 ILE A CA 1
ATOM 655 C C . ILE A 1 82 ? -2.894 -5.415 0.671 1.00 95.19 82 ILE A C 1
ATOM 657 O O . ILE A 1 82 ? -3.671 -5.037 -0.198 1.00 95.19 82 ILE A O 1
ATOM 661 N N . LYS A 1 83 ? -1.658 -5.836 0.359 1.00 96.06 83 LYS A N 1
ATOM 662 C CA . LYS A 1 83 ? -1.162 -5.875 -1.032 1.00 96.06 83 LYS A CA 1
ATOM 663 C C . LYS A 1 83 ? -1.996 -6.781 -1.940 1.00 96.06 83 LYS A C 1
ATOM 665 O O . LYS A 1 83 ? -2.161 -6.458 -3.110 1.00 96.06 83 LYS A O 1
ATOM 670 N N . TYR A 1 84 ? -2.501 -7.909 -1.437 1.00 95.69 84 TYR A N 1
ATOM 671 C CA . TYR A 1 84 ? -3.388 -8.782 -2.209 1.00 95.69 84 TYR A CA 1
ATOM 672 C C . TYR A 1 84 ? -4.677 -8.051 -2.601 1.00 95.69 84 TYR A C 1
ATOM 674 O O . TYR A 1 84 ? -5.010 -8.016 -3.784 1.00 95.69 84 TYR A O 1
ATOM 682 N N . ASP A 1 85 ? -5.352 -7.408 -1.644 1.00 96.12 85 ASP A N 1
ATOM 683 C CA . ASP A 1 85 ? -6.575 -6.650 -1.921 1.00 96.12 85 ASP A CA 1
ATOM 684 C C . ASP A 1 85 ? -6.313 -5.422 -2.809 1.00 96.12 85 ASP A C 1
ATOM 686 O O . ASP A 1 85 ? -7.061 -5.198 -3.758 1.00 96.12 85 ASP A O 1
ATOM 690 N N . VAL A 1 86 ? -5.209 -4.691 -2.606 1.00 98.00 86 VAL A N 1
ATOM 691 C CA . VAL A 1 86 ? -4.815 -3.569 -3.481 1.00 98.00 86 VAL A CA 1
ATOM 692 C C . VAL A 1 86 ? -4.595 -4.033 -4.925 1.00 98.00 86 VAL A C 1
ATOM 694 O O . VAL A 1 86 ? -5.126 -3.419 -5.845 1.00 98.00 86 VAL A O 1
ATOM 697 N N . LYS A 1 87 ? -3.870 -5.138 -5.148 1.00 97.81 87 LYS A N 1
ATOM 698 C CA . LYS A 1 87 ? -3.668 -5.703 -6.495 1.00 97.81 87 LYS A CA 1
ATOM 699 C C . LYS A 1 87 ? -4.966 -6.215 -7.115 1.00 97.81 87 LYS A C 1
ATOM 701 O O . LYS A 1 87 ? -5.190 -6.015 -8.307 1.00 97.81 87 LYS A O 1
ATOM 706 N N . ARG A 1 88 ? -5.829 -6.851 -6.316 1.00 97.19 88 ARG A N 1
ATOM 707 C CA . ARG A 1 88 ? -7.152 -7.309 -6.751 1.00 97.19 88 ARG A CA 1
ATOM 708 C C . ARG A 1 88 ? -7.991 -6.135 -7.259 1.00 97.19 88 ARG A C 1
ATOM 710 O O . ARG A 1 88 ? -8.448 -6.193 -8.395 1.00 97.19 88 ARG A O 1
ATOM 717 N N . ILE A 1 89 ? -8.131 -5.073 -6.464 1.00 98.00 89 ILE A N 1
ATOM 718 C CA . ILE A 1 89 ? -8.899 -3.871 -6.831 1.00 98.00 89 ILE A CA 1
ATOM 719 C C . ILE A 1 89 ? -8.230 -3.138 -8.005 1.00 98.00 89 ILE A C 1
ATOM 721 O O . ILE A 1 89 ? -8.917 -2.696 -8.917 1.00 98.00 89 ILE A O 1
ATOM 725 N N . GLY A 1 90 ? -6.896 -3.075 -8.052 1.00 98.06 90 GLY A N 1
ATOM 726 C CA . GLY A 1 90 ? -6.157 -2.524 -9.192 1.00 98.06 90 GLY A CA 1
ATOM 727 C C . GLY A 1 90 ? -6.478 -3.229 -10.511 1.00 98.06 90 GLY A C 1
ATOM 728 O O . GLY A 1 90 ? -6.764 -2.573 -11.510 1.00 98.06 90 GLY A O 1
ATOM 729 N N . ARG A 1 91 ? -6.537 -4.564 -10.513 1.00 97.62 91 ARG A N 1
ATOM 730 C CA . ARG A 1 91 ? -6.965 -5.336 -11.688 1.00 97.62 91 ARG A CA 1
ATOM 731 C C . ARG A 1 91 ? -8.460 -5.171 -11.987 1.00 97.62 91 ARG A C 1
ATOM 733 O O . ARG A 1 91 ? -8.829 -5.004 -13.142 1.00 97.62 91 ARG A O 1
ATOM 740 N N . GLU A 1 92 ? -9.315 -5.233 -10.963 1.00 96.62 92 GLU A N 1
ATOM 741 C CA . GLU A 1 92 ? -10.783 -5.200 -11.096 1.00 96.62 92 GLU A CA 1
ATOM 742 C C . GLU A 1 92 ? -11.327 -3.821 -11.519 1.00 96.62 92 GLU A C 1
ATOM 744 O O . GLU A 1 92 ? -12.303 -3.762 -12.263 1.00 96.62 92 GLU A O 1
ATOM 749 N N . SER A 1 93 ? -10.712 -2.723 -11.067 1.00 96.94 93 SER A N 1
ATOM 750 C CA . SER A 1 93 ? -11.215 -1.349 -11.252 1.00 96.94 93 SER A CA 1
ATOM 751 C C . SER A 1 93 ? -10.325 -0.454 -12.118 1.00 96.94 93 SER A C 1
ATOM 753 O O . SER A 1 93 ? -10.833 0.500 -12.700 1.00 96.94 93 SER A O 1
ATOM 755 N N . PHE A 1 94 ? -9.023 -0.743 -12.222 1.00 96.38 94 PHE A N 1
ATOM 756 C CA . PHE A 1 94 ? -8.048 0.089 -12.947 1.00 96.38 94 PHE A CA 1
ATOM 757 C C . PHE A 1 94 ? -7.326 -0.654 -14.081 1.00 96.38 94 PHE A C 1
ATOM 759 O O . PHE A 1 94 ? -6.448 -0.080 -14.718 1.00 96.38 94 PHE A O 1
ATOM 766 N N . GLY A 1 95 ? -7.683 -1.915 -14.345 1.00 96.31 95 GLY A N 1
ATOM 767 C CA . GLY A 1 95 ? -7.100 -2.706 -15.429 1.00 96.31 95 GLY A CA 1
ATOM 768 C C . GLY A 1 95 ? -5.619 -3.050 -15.248 1.00 96.31 95 GLY A C 1
ATOM 769 O O . GLY A 1 95 ? -4.961 -3.335 -16.242 1.00 96.31 95 GLY A O 1
ATOM 770 N N . TRP A 1 96 ? -5.086 -3.027 -14.017 1.00 97.81 96 TRP A N 1
ATOM 771 C CA . TRP A 1 96 ? -3.679 -3.365 -13.768 1.00 97.81 96 TRP A CA 1
ATOM 772 C C . TRP A 1 96 ? -3.330 -4.777 -14.263 1.00 97.81 96 TRP A C 1
ATOM 774 O O . TRP A 1 96 ? -3.958 -5.771 -13.877 1.00 97.81 96 TRP A O 1
ATOM 784 N N . HIS A 1 97 ? -2.255 -4.854 -15.036 1.00 96.88 97 HIS A N 1
ATOM 785 C CA . HIS A 1 97 ? -1.573 -6.058 -15.469 1.00 96.88 97 HIS A CA 1
ATOM 786 C C . HIS A 1 97 ? -0.759 -6.609 -14.291 1.00 96.88 97 HIS A C 1
ATOM 788 O O . HIS A 1 97 ? 0.329 -6.143 -13.932 1.00 96.88 97 HIS A O 1
ATOM 794 N N . LEU A 1 98 ? -1.336 -7.616 -13.640 1.00 97.12 98 LEU A N 1
ATOM 795 C CA . LEU A 1 98 ? -0.658 -8.392 -12.607 1.00 97.12 98 LEU A CA 1
ATOM 796 C C . LEU A 1 98 ? 0.311 -9.390 -13.249 1.00 97.12 98 LEU A C 1
ATOM 798 O O . LEU A 1 98 ? 0.141 -9.778 -14.405 1.00 97.12 98 LEU A O 1
ATOM 802 N N . MET A 1 99 ? 1.320 -9.827 -12.498 1.00 94.75 99 MET A N 1
ATOM 803 C CA . MET A 1 99 ? 2.277 -10.813 -13.001 1.00 94.75 99 MET A CA 1
ATOM 804 C C . MET A 1 99 ? 1.604 -12.185 -13.143 1.00 94.75 99 MET A C 1
ATOM 806 O O . MET A 1 99 ? 1.200 -12.793 -12.151 1.00 94.75 99 MET A O 1
ATOM 810 N N . ASP A 1 100 ? 1.513 -12.683 -14.376 1.00 93.19 100 ASP A N 1
ATOM 811 C CA . ASP A 1 100 ? 0.926 -13.982 -14.713 1.00 93.19 100 ASP A CA 1
ATOM 812 C C . ASP A 1 100 ? 1.807 -14.776 -15.707 1.00 93.19 100 ASP A C 1
ATOM 814 O O . ASP A 1 100 ? 3.021 -14.573 -15.788 1.00 93.19 100 ASP A O 1
ATOM 818 N N . GLN A 1 101 ? 1.216 -15.704 -16.469 1.00 90.06 101 GLN A N 1
ATOM 819 C CA . GLN A 1 101 ? 1.926 -16.500 -17.479 1.00 90.06 101 GLN A CA 1
ATOM 820 C C . GLN A 1 101 ? 2.629 -15.648 -18.554 1.00 90.06 101 GLN A C 1
ATOM 822 O O . GLN A 1 101 ? 3.619 -16.098 -19.132 1.00 90.06 101 GLN A O 1
ATOM 827 N N . SER A 1 102 ? 2.189 -14.412 -18.807 1.00 92.69 102 SER A N 1
ATOM 828 C CA . SER A 1 102 ? 2.833 -13.499 -19.763 1.00 92.69 102 SER A CA 1
ATOM 829 C C . SER A 1 102 ? 4.259 -13.090 -19.359 1.00 92.69 102 SER A C 1
ATOM 831 O O . SER A 1 102 ? 5.074 -12.777 -20.230 1.00 92.69 102 SER A O 1
ATOM 833 N N . VAL A 1 103 ? 4.631 -13.209 -18.076 1.00 93.25 103 VAL A N 1
ATOM 834 C CA . VAL A 1 103 ? 6.021 -13.030 -17.606 1.00 93.25 103 VAL A CA 1
ATOM 835 C C . VAL A 1 103 ? 6.979 -14.006 -18.305 1.00 93.25 103 VAL A C 1
ATOM 837 O O . VAL A 1 103 ? 8.126 -13.656 -18.593 1.00 93.25 103 VAL A O 1
ATOM 840 N N . VAL A 1 104 ? 6.508 -15.206 -18.663 1.00 91.62 104 VAL A N 1
ATOM 841 C CA . VAL A 1 104 ? 7.292 -16.198 -19.417 1.00 91.62 104 VAL A CA 1
ATOM 842 C C . VAL A 1 104 ? 7.692 -15.657 -20.792 1.00 91.62 104 VAL A C 1
ATOM 844 O O . VAL A 1 104 ? 8.828 -15.861 -21.223 1.00 91.62 104 VAL A O 1
ATOM 847 N N . ALA A 1 105 ? 6.800 -14.923 -21.466 1.00 91.56 105 ALA A N 1
ATOM 848 C CA . ALA A 1 105 ? 7.093 -14.302 -22.756 1.00 91.56 105 ALA A CA 1
ATOM 849 C C . ALA A 1 105 ? 8.134 -13.179 -22.625 1.00 91.56 105 ALA A C 1
ATOM 851 O O . ALA A 1 105 ? 9.026 -13.084 -23.467 1.00 91.56 105 ALA A O 1
ATOM 852 N N . VAL A 1 106 ? 8.088 -12.387 -21.545 1.00 93.62 106 VAL A N 1
ATOM 853 C CA . VAL A 1 106 ? 9.104 -11.355 -21.262 1.00 93.62 106 VAL A CA 1
ATOM 854 C C . VAL A 1 106 ? 10.476 -11.988 -21.009 1.00 93.62 106 VAL A C 1
ATOM 856 O O . VAL A 1 106 ? 11.459 -11.581 -21.624 1.00 93.62 106 VAL A O 1
ATOM 859 N N . ILE A 1 107 ? 10.556 -13.030 -20.173 1.00 91.38 107 ILE A N 1
ATOM 860 C CA . ILE A 1 107 ? 11.817 -13.738 -19.883 1.00 91.38 107 ILE A CA 1
ATOM 861 C C . ILE A 1 107 ? 12.416 -14.346 -21.161 1.00 91.38 107 ILE A C 1
ATOM 863 O O . ILE A 1 107 ? 13.611 -14.184 -21.410 1.00 91.38 107 ILE A O 1
ATOM 867 N N . LYS A 1 108 ? 11.595 -14.982 -22.006 1.00 91.12 108 LYS A N 1
ATOM 868 C CA . LYS A 1 108 ? 12.021 -15.518 -23.311 1.00 91.12 108 LYS A CA 1
ATOM 869 C C . LYS A 1 108 ? 12.481 -14.417 -24.269 1.00 91.12 108 LYS A C 1
ATOM 871 O O . LYS A 1 108 ? 13.551 -14.532 -24.859 1.00 91.12 108 LYS A O 1
ATOM 876 N N . GLY A 1 109 ? 11.733 -13.317 -24.358 1.00 91.62 109 GLY A N 1
ATOM 877 C CA . GLY A 1 109 ? 12.067 -12.147 -25.177 1.00 91.62 109 GLY A CA 1
ATOM 878 C C . GLY A 1 109 ? 13.354 -11.421 -24.763 1.00 91.62 109 GLY A C 1
ATOM 879 O O . GLY A 1 109 ? 13.864 -10.609 -25.535 1.00 91.62 109 GLY A O 1
ATOM 880 N N . CYS A 1 110 ? 13.906 -11.719 -23.583 1.00 92.38 110 CYS A N 1
ATOM 881 C CA . CYS A 1 110 ? 15.193 -11.204 -23.107 1.00 92.38 110 CYS A CA 1
ATOM 882 C C . CYS A 1 110 ? 16.395 -12.104 -23.447 1.00 92.38 110 CYS A C 1
ATOM 884 O O . CYS A 1 110 ? 17.521 -11.766 -23.075 1.00 92.38 110 CYS A O 1
ATOM 886 N N . VAL A 1 111 ? 16.185 -13.232 -24.135 1.00 90.69 111 VAL A N 1
ATOM 887 C CA . VAL A 1 111 ? 17.260 -14.109 -24.622 1.00 90.69 111 VAL A CA 1
ATOM 888 C C . VAL A 1 111 ? 17.711 -13.669 -26.014 1.00 90.69 111 VAL A C 1
ATOM 890 O O . VAL A 1 111 ? 16.975 -13.789 -26.989 1.00 90.69 111 VAL A O 1
ATOM 893 N N . GLU A 1 112 ? 18.954 -13.206 -26.118 1.00 86.00 112 GLU A N 1
ATOM 894 C CA . GLU A 1 112 ? 19.565 -12.719 -27.358 1.00 86.00 112 GLU A CA 1
ATOM 895 C C . GLU A 1 112 ? 20.976 -13.322 -27.486 1.00 86.00 112 GLU A C 1
ATOM 897 O O . GLU A 1 112 ? 21.792 -13.213 -26.572 1.00 86.00 112 GLU A O 1
ATOM 902 N N . ASN A 1 113 ? 21.282 -13.990 -28.606 1.00 83.56 113 ASN A N 1
ATOM 903 C CA . ASN A 1 113 ? 22.604 -14.583 -28.892 1.00 83.56 113 ASN A CA 1
ATOM 904 C C . ASN A 1 113 ? 23.180 -15.468 -27.755 1.00 83.56 113 ASN A C 1
ATOM 906 O O . ASN A 1 113 ? 24.341 -15.323 -27.375 1.00 83.56 113 ASN A O 1
ATOM 910 N N . ASN A 1 114 ? 22.368 -16.384 -27.204 1.00 84.44 114 ASN A N 1
ATOM 911 C CA . ASN A 1 114 ? 22.683 -17.240 -26.040 1.00 84.44 114 ASN A CA 1
ATOM 912 C C . ASN A 1 114 ? 22.986 -16.496 -24.716 1.00 84.44 114 ASN A C 1
ATOM 914 O O . ASN A 1 114 ? 23.387 -17.125 -23.736 1.00 84.44 114 ASN A O 1
ATOM 918 N N . ASN A 1 115 ? 22.745 -15.185 -24.647 1.00 88.44 115 ASN A N 1
ATOM 919 C CA . ASN A 1 115 ? 22.886 -14.368 -23.443 1.00 88.44 115 ASN A CA 1
ATOM 920 C C . ASN A 1 115 ? 21.525 -13.841 -22.963 1.00 88.44 115 ASN A C 1
ATOM 922 O O . ASN A 1 115 ? 20.563 -13.777 -23.726 1.00 88.44 115 ASN A O 1
ATOM 926 N N . PHE A 1 116 ? 21.449 -13.458 -21.686 1.00 91.00 116 PHE A N 1
ATOM 927 C CA . PHE A 1 116 ? 20.250 -12.875 -21.082 1.00 91.00 116 PHE A CA 1
ATOM 928 C C . PHE A 1 116 ? 20.424 -11.370 -20.854 1.00 91.00 116 PHE A C 1
ATOM 930 O O . PHE A 1 116 ? 21.354 -10.937 -20.167 1.00 91.00 116 PHE A O 1
ATOM 937 N N . ASN A 1 117 ? 19.518 -10.568 -21.407 1.00 92.88 117 ASN A N 1
ATOM 938 C CA . ASN A 1 117 ? 19.549 -9.115 -21.311 1.00 92.88 117 ASN A CA 1
ATOM 939 C C . ASN A 1 117 ? 18.774 -8.627 -20.073 1.00 92.88 117 ASN A C 1
ATOM 941 O O . ASN A 1 117 ? 17.576 -8.351 -20.128 1.00 92.88 117 ASN A O 1
ATOM 945 N N . TYR A 1 118 ? 19.479 -8.492 -18.945 1.00 91.31 118 TYR A N 1
ATOM 946 C CA . TYR A 1 118 ? 18.895 -8.014 -17.684 1.00 91.31 118 TYR A CA 1
ATOM 947 C C . TYR A 1 118 ? 18.294 -6.605 -17.793 1.00 91.31 118 TYR A C 1
ATOM 949 O O . TYR A 1 118 ? 17.261 -6.346 -17.183 1.00 91.31 118 TYR A O 1
ATOM 957 N N . SER A 1 119 ? 18.911 -5.696 -18.560 1.00 91.12 119 SER A N 1
ATOM 958 C CA . SER A 1 119 ? 18.399 -4.325 -18.707 1.00 91.12 119 SER A CA 1
ATOM 959 C C . SER A 1 119 ? 17.035 -4.332 -19.393 1.00 91.12 119 SER A C 1
ATOM 961 O O . SER A 1 119 ? 16.099 -3.708 -18.899 1.00 91.12 119 SER A O 1
ATOM 963 N N . LYS A 1 120 ? 16.914 -5.086 -20.491 1.00 93.75 120 LYS A N 1
ATOM 964 C CA . LYS A 1 120 ? 15.655 -5.280 -21.216 1.00 93.75 120 LYS A CA 1
ATOM 965 C C . LYS A 1 120 ? 14.592 -5.920 -20.323 1.00 93.75 120 LYS A C 1
ATOM 967 O O . LYS A 1 120 ? 13.498 -5.380 -20.226 1.00 93.75 120 LYS A O 1
ATOM 972 N N . PHE A 1 121 ? 14.949 -6.970 -19.578 1.00 94.44 121 PHE A N 1
ATOM 973 C CA . PHE A 1 121 ? 14.048 -7.615 -18.617 1.00 94.44 121 PHE A CA 1
ATOM 974 C C . PHE A 1 121 ? 13.463 -6.618 -17.610 1.00 94.44 121 PHE A C 1
ATOM 976 O O . PHE A 1 121 ? 12.250 -6.573 -17.426 1.00 94.44 121 PHE A O 1
ATOM 983 N N . TYR A 1 122 ? 14.299 -5.786 -16.985 1.00 94.75 122 TYR A N 1
ATOM 984 C CA . TYR A 1 122 ? 13.814 -4.790 -16.030 1.00 94.75 122 TYR A CA 1
ATOM 985 C C . TYR A 1 122 ? 12.938 -3.719 -16.676 1.00 94.75 122 TYR A C 1
ATOM 987 O O . TYR A 1 122 ? 11.940 -3.317 -16.077 1.00 94.75 122 TYR A O 1
ATOM 995 N N . GLU A 1 123 ? 13.291 -3.254 -17.875 1.00 95.00 123 GLU A N 1
ATOM 996 C CA . GLU A 1 123 ? 12.488 -2.263 -18.586 1.00 95.00 123 GLU A CA 1
ATOM 997 C C . GLU A 1 123 ? 11.123 -2.814 -19.003 1.00 95.00 123 GLU A C 1
ATOM 999 O O . GLU A 1 123 ? 10.107 -2.166 -18.753 1.00 95.00 123 GLU A O 1
ATOM 1004 N N . ASP A 1 124 ? 11.088 -4.002 -19.599 1.00 96.06 124 ASP A N 1
ATOM 1005 C CA . ASP A 1 124 ? 9.864 -4.625 -20.102 1.00 96.06 124 ASP A CA 1
ATOM 1006 C C . ASP A 1 124 ? 8.955 -5.067 -18.948 1.00 96.06 124 ASP A C 1
ATOM 1008 O O . ASP A 1 124 ? 7.751 -4.832 -18.999 1.00 96.06 124 ASP A O 1
ATOM 1012 N N . MET A 1 125 ? 9.511 -5.596 -17.850 1.00 96.56 125 MET A N 1
ATOM 1013 C CA . MET A 1 125 ? 8.725 -5.915 -16.653 1.00 96.56 125 MET A CA 1
ATOM 1014 C C . MET A 1 125 ? 8.115 -4.666 -15.995 1.00 96.56 125 MET A C 1
ATOM 1016 O O . MET A 1 125 ? 6.975 -4.718 -15.541 1.00 96.56 125 MET A O 1
ATOM 1020 N N . VAL A 1 126 ? 8.838 -3.538 -15.942 1.00 96.56 126 VAL A N 1
ATOM 1021 C CA . VAL A 1 126 ? 8.301 -2.273 -15.396 1.00 96.56 126 VAL A CA 1
ATOM 1022 C C . VAL A 1 126 ? 7.272 -1.645 -16.338 1.00 96.56 126 VAL A C 1
ATOM 1024 O O . VAL A 1 126 ? 6.290 -1.087 -15.854 1.00 96.56 126 VAL A O 1
ATOM 1027 N N . LYS A 1 127 ? 7.444 -1.736 -17.663 1.00 95.88 127 LYS A N 1
ATOM 1028 C CA . LYS A 1 127 ? 6.435 -1.278 -18.636 1.00 95.88 127 LYS A CA 1
ATOM 1029 C C . LYS A 1 127 ? 5.151 -2.098 -18.517 1.00 95.88 127 LYS A C 1
ATOM 1031 O O . LYS A 1 127 ? 4.092 -1.518 -18.305 1.00 95.88 127 LYS A O 1
ATOM 1036 N N . ASN A 1 128 ? 5.271 -3.421 -18.603 1.00 96.12 128 ASN A N 1
ATOM 1037 C CA . ASN A 1 128 ? 4.147 -4.325 -18.848 1.00 96.12 128 ASN A CA 1
ATOM 1038 C C . ASN A 1 128 ? 3.370 -4.733 -17.588 1.00 96.12 128 ASN A C 1
ATOM 1040 O O . ASN A 1 128 ? 2.266 -5.242 -17.734 1.00 96.12 128 ASN A O 1
ATOM 1044 N N . PHE A 1 129 ? 3.923 -4.548 -16.380 1.00 97.62 129 PHE A N 1
ATOM 1045 C CA . PHE A 1 129 ? 3.266 -4.949 -15.131 1.00 97.62 129 PHE A CA 1
ATOM 1046 C C . PHE A 1 129 ? 3.320 -3.844 -14.069 1.00 97.62 129 PHE A C 1
ATOM 1048 O O . PHE A 1 129 ? 4.365 -3.593 -13.455 1.00 97.62 129 PHE A O 1
ATOM 1055 N N . GLU A 1 130 ? 2.173 -3.237 -13.767 1.00 97.62 130 GLU A N 1
ATOM 1056 C CA . GLU A 1 130 ? 2.015 -2.295 -12.653 1.00 97.62 130 GLU A CA 1
ATOM 1057 C C . GLU A 1 130 ? 2.322 -2.986 -11.316 1.00 97.62 130 GLU A C 1
ATOM 1059 O O . GLU A 1 130 ? 2.884 -2.363 -10.415 1.00 97.62 130 GLU A O 1
ATOM 1064 N N . GLU A 1 131 ? 2.038 -4.291 -11.193 1.00 97.12 131 GLU A N 1
ATOM 1065 C CA . GLU A 1 131 ? 2.426 -5.070 -10.014 1.00 97.12 131 GLU A CA 1
ATOM 1066 C C . GLU A 1 131 ? 3.943 -5.058 -9.790 1.00 97.12 131 GLU A C 1
ATOM 1068 O O . GLU A 1 131 ? 4.393 -4.807 -8.669 1.00 97.12 131 GLU A O 1
ATOM 1073 N N . PHE A 1 132 ? 4.734 -5.322 -10.832 1.00 97.25 132 PHE A N 1
ATOM 1074 C CA . PHE A 1 132 ? 6.189 -5.375 -10.702 1.00 97.25 132 PHE A CA 1
ATOM 1075 C C . PHE A 1 132 ? 6.779 -3.983 -10.479 1.00 97.25 132 PHE A C 1
ATOM 1077 O O . PHE A 1 132 ? 7.710 -3.824 -9.687 1.00 97.25 132 PHE A O 1
ATOM 1084 N N . ASP A 1 133 ? 6.228 -2.954 -11.123 1.00 97.69 133 ASP A N 1
ATOM 1085 C CA . ASP A 1 133 ? 6.652 -1.578 -10.883 1.00 97.69 133 ASP A CA 1
ATOM 1086 C C . ASP A 1 133 ? 6.395 -1.150 -9.430 1.00 97.69 133 ASP A C 1
ATOM 1088 O O . ASP A 1 133 ? 7.328 -0.709 -8.760 1.00 97.69 133 ASP A O 1
ATOM 1092 N N . LEU A 1 134 ? 5.172 -1.340 -8.920 1.00 97.62 134 LEU A N 1
ATOM 1093 C CA . LEU A 1 134 ? 4.742 -0.853 -7.604 1.00 97.62 134 LEU A CA 1
ATOM 1094 C C . LEU A 1 134 ? 5.188 -1.741 -6.431 1.00 97.62 134 LEU A C 1
ATOM 1096 O O . LEU A 1 134 ? 5.557 -1.218 -5.377 1.00 97.62 134 LEU A O 1
ATOM 1100 N N . PHE A 1 135 ? 5.180 -3.066 -6.582 1.00 97.38 135 PHE A N 1
ATOM 1101 C CA . PHE A 1 135 ? 5.452 -4.020 -5.494 1.00 97.38 135 PHE A CA 1
ATOM 1102 C C . PHE A 1 135 ? 6.728 -4.843 -5.687 1.00 97.38 135 PHE A C 1
ATOM 1104 O O . PHE A 1 135 ? 7.124 -5.567 -4.771 1.00 97.38 135 PHE A O 1
ATOM 1111 N N . GLY A 1 136 ? 7.408 -4.703 -6.826 1.00 94.81 136 GLY A N 1
ATOM 1112 C CA . GLY A 1 136 ? 8.619 -5.457 -7.128 1.00 94.81 136 GLY A CA 1
ATOM 1113 C C . GLY A 1 136 ? 8.362 -6.955 -7.300 1.00 94.81 136 GLY A C 1
ATOM 1114 O O . GLY A 1 136 ? 7.259 -7.402 -7.607 1.00 94.81 136 GLY A O 1
ATOM 1115 N N . GLY A 1 137 ? 9.411 -7.747 -7.104 1.00 93.12 137 GLY A N 1
ATOM 1116 C CA . GLY A 1 137 ? 9.358 -9.200 -7.255 1.00 93.12 137 GLY A CA 1
ATOM 1117 C C . GLY A 1 137 ? 10.740 -9.832 -7.144 1.00 93.12 137 GLY A C 1
ATOM 1118 O O . GLY A 1 137 ? 11.750 -9.127 -7.154 1.00 93.12 137 GLY A O 1
ATOM 1119 N N . MET A 1 138 ? 10.790 -11.158 -7.036 1.00 92.69 138 MET A N 1
ATOM 1120 C CA . MET A 1 138 ? 12.028 -11.939 -7.056 1.00 92.69 138 MET A CA 1
ATOM 1121 C C . MET A 1 138 ? 11.775 -13.275 -7.751 1.00 92.69 138 MET A C 1
ATOM 1123 O O . MET A 1 138 ? 10.944 -14.058 -7.297 1.00 92.69 138 MET A O 1
ATOM 1127 N N . PHE A 1 139 ? 12.526 -13.547 -8.814 1.00 90.69 139 PHE A N 1
ATOM 1128 C CA . PHE A 1 139 ? 12.444 -14.783 -9.587 1.00 90.69 139 PHE A CA 1
ATOM 1129 C C . PHE A 1 139 ? 13.577 -15.709 -9.154 1.00 90.69 139 PHE A C 1
ATOM 1131 O O . PHE A 1 139 ? 14.631 -15.744 -9.780 1.00 90.69 139 PHE A O 1
ATOM 1138 N N . ALA A 1 140 ? 13.384 -16.400 -8.027 1.00 84.56 140 ALA A N 1
ATOM 1139 C CA . ALA A 1 140 ? 14.399 -17.287 -7.450 1.00 84.56 140 ALA A CA 1
ATOM 1140 C C . ALA A 1 140 ? 14.686 -18.513 -8.336 1.00 84.56 140 ALA A C 1
ATOM 1142 O O . ALA A 1 140 ? 15.832 -18.960 -8.419 1.00 84.56 140 ALA A O 1
ATOM 1143 N N . ASP A 1 141 ? 13.652 -19.009 -9.016 1.00 82.88 141 ASP A N 1
ATOM 1144 C CA . ASP A 1 141 ? 13.708 -20.145 -9.926 1.00 82.88 141 ASP A CA 1
ATOM 1145 C C . ASP A 1 141 ? 12.887 -19.865 -11.197 1.00 82.88 141 ASP A C 1
ATOM 1147 O O . ASP A 1 141 ? 11.923 -19.098 -11.172 1.00 82.88 141 ASP A O 1
ATOM 1151 N N . ILE A 1 142 ? 13.312 -20.471 -12.305 1.00 85.75 142 ILE A N 1
ATOM 1152 C CA . ILE A 1 142 ? 12.730 -20.395 -13.649 1.00 85.75 142 ILE A CA 1
ATOM 1153 C C . ILE A 1 142 ? 12.738 -21.773 -14.352 1.00 85.75 142 ILE A C 1
ATOM 1155 O O . ILE A 1 142 ? 12.689 -21.830 -15.584 1.00 85.75 142 ILE A O 1
ATOM 1159 N N . GLU A 1 143 ? 12.805 -22.890 -13.604 1.00 85.19 143 GLU A N 1
ATOM 1160 C CA . GLU A 1 143 ? 12.809 -24.259 -14.163 1.00 85.19 143 GLU A CA 1
ATOM 1161 C C . GLU A 1 143 ? 11.648 -24.538 -15.139 1.00 85.19 143 GLU A C 1
ATOM 1163 O O . GLU A 1 143 ? 11.856 -25.220 -16.140 1.00 85.19 143 GLU A O 1
ATOM 1168 N N . GLU A 1 144 ? 10.452 -23.976 -14.934 1.00 83.00 144 GLU A N 1
ATOM 1169 C CA . GLU A 1 144 ? 9.323 -24.145 -15.872 1.00 83.00 144 GLU A CA 1
ATOM 1170 C C . GLU A 1 144 ? 9.547 -23.460 -17.236 1.00 83.00 144 GLU A C 1
ATOM 1172 O O . GLU A 1 144 ? 8.949 -23.849 -18.238 1.00 83.00 144 GLU A O 1
ATOM 1177 N N . ILE A 1 145 ? 10.431 -22.458 -17.298 1.00 82.38 145 ILE A N 1
ATOM 1178 C CA . ILE A 1 145 ? 10.736 -21.680 -18.511 1.00 82.38 145 ILE A CA 1
ATOM 1179 C C . ILE A 1 145 ? 11.943 -22.266 -19.251 1.00 82.38 145 ILE A C 1
ATOM 1181 O O . ILE A 1 145 ? 11.971 -22.291 -20.484 1.00 82.38 145 ILE A O 1
ATOM 1185 N N . GLY A 1 146 ? 12.960 -22.690 -18.497 1.00 77.19 146 GLY A N 1
ATOM 1186 C CA . GLY A 1 146 ? 14.265 -23.098 -19.020 1.00 77.19 146 GLY A CA 1
ATOM 1187 C C . GLY A 1 146 ? 14.639 -24.564 -18.789 1.00 77.19 146 GLY A C 1
ATOM 1188 O O . GLY A 1 146 ? 15.761 -24.957 -19.107 1.00 77.19 146 GLY A O 1
ATOM 1189 N N . GLY A 1 147 ? 13.751 -25.369 -18.206 1.00 82.06 147 GLY A N 1
ATOM 1190 C CA . GLY A 1 147 ? 14.090 -26.689 -17.680 1.00 82.06 147 GLY A CA 1
ATOM 1191 C C . GLY A 1 147 ? 15.045 -26.621 -16.483 1.00 82.06 147 GLY A C 1
ATOM 1192 O O . GLY A 1 147 ? 15.462 -25.548 -16.043 1.00 82.06 147 GLY A O 1
ATOM 1193 N N . LYS A 1 148 ? 15.429 -27.794 -15.966 1.00 83.88 148 LYS A N 1
ATOM 1194 C CA . LYS A 1 148 ? 16.384 -27.891 -14.854 1.00 83.88 148 LYS A CA 1
ATOM 1195 C C . LYS A 1 148 ? 17.729 -27.270 -15.209 1.00 83.88 148 LYS A C 1
ATOM 1197 O O . LYS A 1 148 ? 18.315 -27.601 -16.242 1.00 83.88 148 LYS A O 1
ATOM 1202 N N . LYS A 1 149 ? 18.228 -26.422 -14.309 1.00 84.50 149 LYS A N 1
ATOM 1203 C CA . LYS A 1 149 ? 19.553 -25.799 -14.393 1.00 84.50 149 LYS A CA 1
ATOM 1204 C C . LYS A 1 149 ? 20.630 -26.881 -14.509 1.00 84.50 149 LYS A C 1
ATOM 1206 O O . LYS A 1 149 ? 20.682 -27.799 -13.688 1.00 84.50 149 LYS A O 1
ATOM 1211 N N . ASP A 1 150 ? 21.489 -26.794 -15.523 1.00 85.56 150 ASP A N 1
ATOM 1212 C CA . ASP A 1 150 ? 22.571 -27.765 -15.696 1.00 85.56 150 ASP A CA 1
ATOM 1213 C C . ASP A 1 150 ? 23.700 -27.571 -14.664 1.00 85.56 150 ASP A C 1
ATOM 1215 O O . ASP A 1 150 ? 23.751 -26.576 -13.935 1.00 85.56 150 ASP A O 1
ATOM 1219 N N . ARG A 1 151 ? 24.633 -28.533 -14.592 1.00 83.94 151 ARG A N 1
ATOM 1220 C CA . ARG A 1 151 ? 25.759 -28.505 -13.634 1.00 83.94 151 ARG A CA 1
ATOM 1221 C C . ARG A 1 151 ? 26.652 -27.263 -13.765 1.00 83.94 151 ARG A C 1
ATOM 1223 O O . ARG A 1 151 ? 27.361 -26.939 -12.818 1.00 83.94 151 ARG A O 1
ATOM 1230 N N . ASN A 1 152 ? 26.612 -26.581 -14.909 1.00 81.19 152 ASN A N 1
ATOM 1231 C CA . ASN A 1 152 ? 27.409 -25.393 -15.202 1.00 81.19 152 ASN A CA 1
ATOM 1232 C C . ASN A 1 152 ? 26.598 -24.095 -15.003 1.00 81.19 152 ASN A C 1
ATOM 1234 O O . ASN A 1 152 ? 27.130 -22.997 -15.170 1.00 81.19 152 ASN A O 1
ATOM 1238 N N . GLY A 1 153 ? 25.321 -24.207 -14.626 1.00 81.62 153 GLY A N 1
ATOM 1239 C CA . GLY A 1 153 ? 24.436 -23.094 -14.310 1.00 81.62 153 GLY A CA 1
ATOM 1240 C C . GLY A 1 153 ? 23.611 -22.556 -15.480 1.00 81.62 153 GLY A C 1
ATOM 1241 O O . GLY A 1 153 ? 23.085 -21.448 -15.361 1.00 81.62 153 GLY A O 1
ATOM 1242 N N . TYR A 1 154 ? 23.497 -23.299 -16.583 1.00 85.94 154 TYR A N 1
ATOM 1243 C CA . TYR A 1 154 ? 22.737 -22.888 -17.767 1.00 85.94 154 TYR A CA 1
ATOM 1244 C C . TYR A 1 154 ? 21.305 -23.427 -17.742 1.00 85.94 154 TYR A C 1
ATOM 1246 O O . TYR A 1 154 ? 21.049 -24.548 -17.302 1.00 85.94 154 TYR A O 1
ATOM 1254 N N . TYR A 1 155 ? 20.392 -22.634 -18.291 1.00 88.06 155 TYR A N 1
ATOM 1255 C CA . TYR A 1 155 ? 19.014 -22.997 -18.606 1.00 88.06 155 TYR A CA 1
ATOM 1256 C C . TYR A 1 155 ? 18.868 -23.195 -20.121 1.00 88.06 155 TYR A C 1
ATOM 1258 O O . TYR A 1 155 ? 19.591 -22.575 -20.907 1.00 88.06 155 TYR A O 1
ATOM 1266 N N . LYS A 1 156 ? 17.929 -24.042 -20.548 1.00 86.31 156 LYS A N 1
ATOM 1267 C CA . LYS A 1 156 ? 17.578 -24.263 -21.956 1.00 86.31 156 LYS A CA 1
ATOM 1268 C C . LYS A 1 156 ? 16.266 -23.548 -22.296 1.00 86.31 156 LYS A C 1
ATOM 1270 O O . LYS A 1 156 ? 15.198 -24.155 -22.267 1.00 86.31 156 LYS A O 1
ATOM 1275 N N . VAL A 1 157 ? 16.353 -22.266 -22.636 1.00 85.06 157 VAL A N 1
ATOM 1276 C CA . VAL A 1 157 ? 15.194 -21.429 -22.994 1.00 85.06 157 VAL A CA 1
ATOM 1277 C C . VAL A 1 157 ? 15.021 -21.443 -24.514 1.00 85.06 157 VAL A C 1
ATOM 1279 O O . VAL A 1 157 ? 15.933 -21.055 -25.239 1.00 85.06 157 VAL A O 1
ATOM 1282 N N . ASP A 1 158 ? 13.879 -21.937 -25.000 1.00 82.00 158 ASP A N 1
ATOM 1283 C CA . ASP A 1 158 ? 13.529 -22.035 -26.433 1.00 82.00 158 ASP A CA 1
ATOM 1284 C C . ASP A 1 158 ? 14.641 -22.621 -27.324 1.00 82.00 158 ASP A C 1
ATOM 1286 O O . ASP A 1 158 ? 14.930 -22.158 -28.423 1.00 82.00 158 ASP A O 1
ATOM 1290 N N . GLY A 1 159 ? 15.292 -23.676 -26.824 1.00 79.62 159 GLY A N 1
ATOM 1291 C CA . GLY A 1 159 ? 16.378 -24.377 -27.515 1.00 79.62 159 GLY A CA 1
ATOM 1292 C C . GLY A 1 159 ? 17.777 -23.823 -27.231 1.00 79.62 159 GLY A C 1
ATOM 1293 O O . GLY A 1 159 ? 18.732 -24.603 -27.241 1.00 79.62 159 GLY A O 1
ATOM 1294 N N . ASN A 1 160 ? 17.892 -22.539 -26.890 1.00 83.75 160 ASN A N 1
ATOM 1295 C CA . ASN A 1 160 ? 19.152 -21.861 -26.585 1.00 83.75 160 ASN A CA 1
ATOM 1296 C C . ASN A 1 160 ? 19.658 -22.214 -25.180 1.00 83.75 160 ASN A C 1
ATOM 1298 O O . ASN A 1 160 ? 18.878 -22.285 -24.230 1.00 83.75 160 ASN A O 1
ATOM 1302 N N . LYS A 1 161 ? 20.975 -22.399 -25.025 1.00 87.94 161 LYS A N 1
ATOM 1303 C CA . LYS A 1 161 ? 21.613 -22.566 -23.709 1.00 87.94 161 LYS A CA 1
ATOM 1304 C C . LYS A 1 161 ? 22.068 -21.209 -23.189 1.00 87.94 161 LYS A C 1
ATOM 1306 O O . LYS A 1 161 ? 22.997 -20.628 -23.740 1.00 87.94 161 LYS A O 1
ATOM 1311 N N . VAL A 1 162 ? 21.451 -20.740 -22.109 1.00 88.81 162 VAL A N 1
ATOM 1312 C CA . VAL A 1 162 ? 21.644 -19.388 -21.566 1.00 88.81 162 VAL A CA 1
ATOM 1313 C C . VAL A 1 162 ? 22.006 -19.469 -20.089 1.00 88.81 162 VAL A C 1
ATOM 1315 O O . VAL A 1 162 ? 21.337 -20.157 -19.318 1.00 88.81 162 VAL A O 1
ATOM 1318 N N . LYS A 1 163 ? 23.047 -18.749 -19.664 1.00 88.38 163 LYS A N 1
ATOM 1319 C CA . LYS A 1 163 ? 23.358 -18.594 -18.237 1.00 88.38 163 LYS A CA 1
ATOM 1320 C C . LYS A 1 163 ? 22.511 -17.455 -17.666 1.00 88.38 163 LYS A C 1
ATOM 1322 O O . LYS A 1 163 ? 22.684 -16.306 -18.066 1.00 88.38 163 LYS A O 1
ATOM 1327 N N . ILE A 1 164 ? 21.615 -17.773 -16.733 1.00 87.56 164 ILE A N 1
ATOM 1328 C CA . ILE A 1 164 ? 20.730 -16.796 -16.083 1.00 87.56 164 ILE A CA 1
ATOM 1329 C C . ILE A 1 164 ? 21.011 -16.800 -14.579 1.00 87.56 164 ILE A C 1
ATOM 1331 O O . ILE A 1 164 ? 20.944 -17.831 -13.910 1.00 87.56 164 ILE A O 1
ATOM 1335 N N . GLU A 1 165 ? 21.356 -15.633 -14.050 1.00 88.06 165 GLU A N 1
ATOM 1336 C CA . GLU A 1 165 ? 21.656 -15.401 -12.640 1.00 88.06 165 GLU A CA 1
ATOM 1337 C C . GLU A 1 165 ? 20.357 -14.952 -11.961 1.00 88.06 165 GLU A C 1
ATOM 1339 O O . GLU A 1 165 ? 20.090 -13.760 -11.832 1.00 88.06 165 GLU A O 1
ATOM 1344 N N . THR A 1 166 ? 19.518 -15.914 -11.560 1.00 86.06 166 THR A N 1
ATOM 1345 C CA . THR A 1 166 ? 18.198 -15.676 -10.936 1.00 86.06 166 THR A CA 1
ATOM 1346 C C . THR A 1 166 ? 18.270 -14.773 -9.698 1.00 86.06 166 THR A C 1
ATOM 1348 O O . THR A 1 166 ? 17.400 -13.937 -9.471 1.00 86.06 166 THR A O 1
ATOM 1351 N N . GLU A 1 167 ? 19.382 -14.813 -8.961 1.00 85.94 167 GLU A N 1
ATOM 1352 C CA . GLU A 1 167 ? 19.701 -13.894 -7.856 1.00 85.94 167 GLU A CA 1
ATOM 1353 C C . GLU A 1 167 ? 19.716 -12.402 -8.249 1.00 85.94 167 GLU A C 1
ATOM 1355 O O . GLU A 1 167 ? 19.575 -11.531 -7.379 1.00 85.94 167 GLU A O 1
ATOM 1360 N N . ARG A 1 168 ? 19.899 -12.104 -9.542 1.00 87.25 168 ARG A N 1
ATOM 1361 C CA . ARG A 1 168 ? 19.861 -10.766 -10.152 1.00 87.25 168 ARG A CA 1
ATOM 1362 C C . ARG A 1 168 ? 18.517 -10.438 -10.798 1.00 87.25 168 ARG A C 1
ATOM 1364 O O . ARG A 1 168 ? 18.413 -9.365 -11.382 1.00 87.25 168 ARG A O 1
ATOM 1371 N N . LEU A 1 169 ? 17.506 -11.303 -10.699 1.00 90.94 169 LEU A N 1
ATOM 1372 C CA . LEU A 1 169 ? 16.134 -11.060 -11.160 1.00 90.94 169 LEU A CA 1
ATOM 1373 C C . LEU A 1 169 ? 15.250 -10.663 -9.967 1.00 90.94 169 LEU A C 1
ATOM 1375 O O . LEU A 1 169 ? 14.355 -11.403 -9.554 1.00 90.94 169 LEU A O 1
ATOM 1379 N N . LYS A 1 170 ? 15.534 -9.502 -9.365 1.00 92.12 170 LYS A N 1
ATOM 1380 C CA . LYS A 1 170 ? 14.809 -8.991 -8.196 1.00 92.12 170 LYS A CA 1
ATOM 1381 C C . LYS A 1 170 ? 14.686 -7.469 -8.201 1.00 92.12 170 LYS A C 1
ATOM 1383 O O . LYS A 1 170 ? 15.668 -6.760 -8.393 1.00 92.12 170 LYS A O 1
ATOM 1388 N N . ARG A 1 171 ? 13.487 -6.964 -7.917 1.00 92.12 171 ARG A N 1
ATOM 1389 C CA . ARG A 1 171 ? 13.191 -5.533 -7.767 1.00 92.12 171 ARG A CA 1
ATOM 1390 C C . ARG A 1 171 ? 12.711 -5.259 -6.348 1.00 92.12 171 ARG A C 1
ATOM 1392 O O . ARG A 1 171 ? 11.760 -5.883 -5.880 1.00 92.12 171 ARG A O 1
ATOM 1399 N N . THR A 1 172 ? 13.360 -4.312 -5.675 1.00 92.12 172 THR A N 1
ATOM 1400 C CA . THR A 1 172 ? 12.901 -3.782 -4.383 1.00 92.12 172 THR A CA 1
ATOM 1401 C C . THR A 1 172 ? 11.566 -3.068 -4.570 1.00 92.12 172 THR A C 1
ATOM 1403 O O . THR A 1 172 ? 11.433 -2.287 -5.499 1.00 92.12 172 THR A O 1
ATOM 1406 N N . GLN A 1 173 ? 10.607 -3.314 -3.676 1.00 94.31 173 GLN A N 1
ATOM 1407 C CA . GLN A 1 173 ? 9.280 -2.683 -3.652 1.00 94.31 173 GLN A CA 1
ATOM 1408 C C . GLN A 1 173 ? 9.331 -1.146 -3.448 1.00 94.31 173 GLN A C 1
ATOM 1410 O O . GLN A 1 173 ? 9.708 -0.694 -2.353 1.00 94.31 173 GLN A O 1
ATOM 1415 N N . PRO A 1 174 ? 8.883 -0.328 -4.426 1.00 95.19 174 PRO A N 1
ATOM 1416 C CA . PRO A 1 174 ? 8.685 1.108 -4.217 1.00 95.19 174 PRO A CA 1
ATOM 1417 C C . PRO A 1 174 ? 7.539 1.413 -3.252 1.00 95.19 174 PRO A C 1
ATOM 1419 O O . PRO A 1 174 ? 7.653 2.324 -2.431 1.00 95.19 174 PRO A O 1
ATOM 1422 N N . VAL A 1 175 ? 6.454 0.634 -3.324 1.00 97.62 175 VAL A N 1
ATOM 1423 C CA . VAL A 1 175 ? 5.275 0.752 -2.462 1.00 97.62 175 VAL A CA 1
ATOM 1424 C C . VAL A 1 175 ? 5.381 -0.235 -1.308 1.00 97.62 175 VAL A C 1
ATOM 1426 O O . VAL A 1 175 ? 5.412 -1.454 -1.489 1.00 97.62 175 VAL A O 1
ATOM 1429 N N . ARG A 1 176 ? 5.415 0.295 -0.089 1.00 96.00 176 ARG A N 1
ATOM 1430 C CA . ARG A 1 176 ? 5.580 -0.468 1.145 1.00 96.00 176 ARG A CA 1
ATOM 1431 C C . ARG A 1 176 ? 4.413 -0.190 2.076 1.00 96.00 176 ARG A C 1
ATOM 1433 O O . ARG A 1 176 ? 4.184 0.946 2.471 1.00 96.00 176 ARG A O 1
ATOM 1440 N N . PHE A 1 177 ? 3.721 -1.257 2.451 1.00 96.81 177 PHE A N 1
ATOM 1441 C CA . PHE A 1 177 ? 2.778 -1.260 3.560 1.00 96.81 177 PHE A CA 1
ATOM 1442 C C . PHE A 1 177 ? 3.454 -1.888 4.771 1.00 96.81 177 PHE A C 1
ATOM 1444 O O . PHE A 1 177 ? 4.198 -2.865 4.632 1.00 96.81 177 PHE A O 1
ATOM 1451 N N . THR A 1 178 ? 3.165 -1.371 5.957 1.00 96.19 178 THR A N 1
ATOM 1452 C CA . THR A 1 178 ? 3.391 -2.120 7.195 1.00 96.19 178 THR A CA 1
ATOM 1453 C C . THR A 1 178 ? 2.312 -3.193 7.348 1.00 96.19 178 THR A C 1
ATOM 1455 O O . THR A 1 178 ? 1.317 -3.215 6.623 1.00 96.19 178 THR A O 1
ATOM 1458 N N . ASN A 1 179 ? 2.475 -4.082 8.326 1.00 95.44 179 ASN A N 1
ATOM 1459 C CA . ASN A 1 179 ? 1.319 -4.806 8.848 1.00 95.44 179 ASN A CA 1
ATOM 1460 C C . ASN A 1 179 ? 0.310 -3.795 9.427 1.00 95.44 179 ASN A C 1
ATOM 1462 O O . ASN A 1 179 ? 0.719 -2.726 9.896 1.00 95.44 179 ASN A O 1
ATOM 1466 N N . GLY A 1 180 ? -0.974 -4.145 9.400 1.00 94.88 180 GLY A N 1
ATOM 1467 C CA . GLY A 1 180 ? -2.024 -3.404 10.087 1.00 94.88 180 GLY A CA 1
ATOM 1468 C C . GLY A 1 180 ? -2.315 -4.021 11.444 1.00 94.88 180 GLY A C 1
ATOM 1469 O O . GLY A 1 180 ? -2.668 -5.197 11.511 1.00 94.88 180 GLY A O 1
AT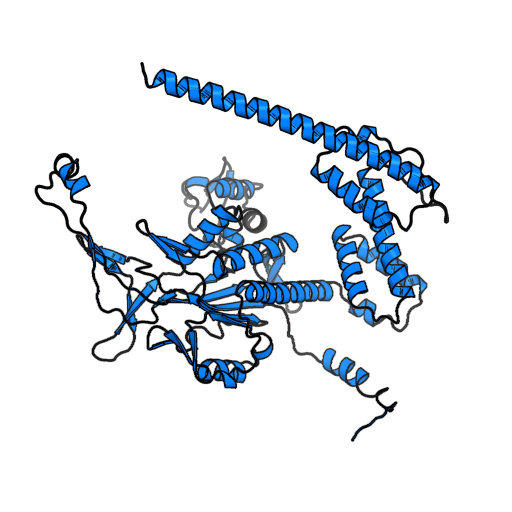OM 1470 N N . TYR A 1 181 ? -2.154 -3.244 12.510 1.00 94.50 181 TYR A N 1
ATOM 1471 C CA . TYR A 1 181 ? -2.289 -3.686 13.900 1.00 94.50 181 TYR A CA 1
ATOM 1472 C C . TYR A 1 181 ? -3.597 -3.173 14.503 1.00 94.50 181 TYR A C 1
ATOM 1474 O O . TYR A 1 181 ? -3.955 -2.021 14.261 1.00 94.50 181 TYR A O 1
ATOM 1482 N N . SER A 1 182 ? -4.308 -4.001 15.276 1.00 94.62 182 SER A N 1
ATOM 1483 C CA . SER A 1 182 ? -5.510 -3.552 15.987 1.00 94.62 182 SER A CA 1
ATOM 1484 C C . SER A 1 182 ? -5.163 -2.525 17.061 1.00 94.62 182 SER A C 1
ATOM 1486 O O . SER A 1 182 ? -4.139 -2.648 17.733 1.00 94.62 182 SER A O 1
ATOM 1488 N N . ILE A 1 183 ? -6.027 -1.525 17.223 1.00 93.38 183 ILE A N 1
ATOM 1489 C CA . ILE A 1 183 ? -5.886 -0.478 18.245 1.00 93.38 183 ILE A CA 1
ATOM 1490 C C . ILE A 1 183 ? -6.445 -0.944 19.595 1.00 93.38 183 ILE A C 1
ATOM 1492 O O . ILE A 1 183 ? -5.911 -0.568 20.636 1.00 93.38 183 ILE A O 1
ATOM 1496 N N . SER A 1 184 ? -7.483 -1.784 19.591 1.00 91.44 184 SER A N 1
ATOM 1497 C CA . SER A 1 184 ? -7.935 -2.484 20.799 1.00 91.44 184 SER A CA 1
ATOM 1498 C C . SER A 1 184 ? -7.105 -3.741 21.067 1.00 91.44 184 SER A C 1
ATOM 1500 O O . SER A 1 184 ? -6.560 -4.374 20.151 1.00 91.44 184 SER A O 1
ATOM 1502 N N . GLU A 1 185 ? -7.044 -4.108 22.345 1.00 91.38 185 GLU A N 1
ATOM 1503 C CA . GLU A 1 185 ? -6.523 -5.394 22.799 1.00 91.38 185 GLU A CA 1
ATOM 1504 C C . GLU A 1 185 ? -7.530 -6.513 22.489 1.00 91.38 185 GLU A C 1
ATOM 1506 O O . GLU A 1 185 ? -8.741 -6.304 22.490 1.00 91.38 185 GLU A O 1
ATOM 1511 N N . PHE A 1 186 ? -7.016 -7.705 22.200 1.00 91.25 186 PHE A N 1
ATOM 1512 C CA . PHE A 1 186 ? -7.790 -8.879 21.821 1.00 91.25 186 PHE A CA 1
ATOM 1513 C C . PHE A 1 186 ? -8.326 -9.624 23.052 1.00 91.25 186 PHE A C 1
ATOM 1515 O O . PHE A 1 186 ? -7.547 -10.163 23.840 1.00 91.25 186 PHE A O 1
ATOM 1522 N N . SER A 1 187 ? -9.652 -9.723 23.156 1.00 88.56 187 SER A N 1
ATOM 1523 C CA . SER A 1 187 ? -10.362 -10.279 24.320 1.00 88.56 187 SER A CA 1
ATOM 1524 C C . SER A 1 187 ? -10.622 -11.794 24.282 1.00 88.56 187 SER A C 1
ATOM 1526 O O . SER A 1 187 ? -11.275 -12.309 25.182 1.00 88.56 187 SER A O 1
ATOM 1528 N N . TYR A 1 188 ? -10.095 -12.524 23.289 1.00 88.62 188 TYR A N 1
ATOM 1529 C CA . TYR A 1 188 ? -10.382 -13.957 23.059 1.00 88.62 188 TYR A CA 1
ATOM 1530 C C . TYR A 1 188 ? -11.842 -14.283 22.712 1.00 88.62 188 TYR A C 1
ATOM 1532 O O . TYR A 1 188 ? -12.291 -15.414 22.909 1.00 88.62 188 TYR A O 1
ATOM 1540 N N . ASP A 1 189 ? -12.560 -13.329 22.118 1.00 89.50 189 ASP A N 1
ATOM 1541 C CA . ASP A 1 189 ? -13.892 -13.587 21.581 1.00 89.50 189 ASP A CA 1
ATOM 1542 C C . ASP A 1 189 ? -13.829 -14.665 20.485 1.00 89.50 189 ASP A C 1
ATOM 1544 O O . ASP A 1 189 ? -12.933 -14.698 19.632 1.00 89.50 189 ASP A O 1
ATOM 1548 N N . THR A 1 190 ? -14.796 -15.578 20.515 1.00 89.94 190 THR A N 1
ATOM 1549 C CA . THR A 1 190 ? -14.974 -16.638 19.519 1.00 89.94 190 THR A CA 1
ATOM 1550 C C . THR A 1 190 ? -16.433 -16.688 19.109 1.00 89.94 190 THR A C 1
ATOM 1552 O O . THR A 1 190 ? -17.331 -16.506 19.929 1.00 89.94 190 THR A O 1
ATOM 1555 N N . ASN A 1 191 ? -16.665 -16.934 17.827 1.00 87.69 191 ASN A N 1
ATOM 1556 C CA . ASN A 1 191 ? -17.992 -17.164 17.281 1.00 87.69 191 ASN A CA 1
ATOM 1557 C C . ASN A 1 191 ? -18.184 -18.672 17.071 1.00 87.69 191 ASN A C 1
ATOM 1559 O O . ASN A 1 191 ? -17.220 -19.390 16.801 1.00 87.69 191 ASN A O 1
ATOM 1563 N N . LEU A 1 192 ? -19.414 -19.158 17.223 1.00 89.25 192 LEU A N 1
ATOM 1564 C CA . LEU A 1 192 ? -19.765 -20.560 17.044 1.00 89.25 192 LEU A CA 1
ATOM 1565 C C . LEU A 1 192 ? -20.514 -20.720 15.725 1.00 89.25 192 LEU A C 1
ATOM 1567 O O . LEU A 1 192 ? -21.710 -20.450 15.644 1.00 89.25 192 LEU A O 1
ATOM 1571 N N . LEU A 1 193 ? -19.805 -21.160 14.688 1.00 87.75 193 LEU A N 1
ATOM 1572 C CA . LEU A 1 193 ? -20.387 -21.373 13.370 1.00 87.75 193 LEU A CA 1
ATOM 1573 C C . LEU A 1 193 ? -20.799 -22.830 13.182 1.00 87.75 193 LEU A C 1
ATOM 1575 O O . LEU A 1 193 ? -20.017 -23.755 13.418 1.00 87.75 193 LEU A O 1
ATOM 1579 N N . ASN A 1 194 ? -22.013 -23.022 12.679 1.00 87.62 194 ASN A N 1
ATOM 1580 C CA . ASN A 1 194 ? -22.509 -24.303 12.209 1.00 87.62 194 ASN A CA 1
ATOM 1581 C C . ASN A 1 194 ? -23.358 -24.112 10.941 1.00 87.62 194 ASN A C 1
ATOM 1583 O O . ASN A 1 194 ? -23.907 -23.040 10.701 1.00 87.62 194 ASN A O 1
ATOM 1587 N N . ASP A 1 195 ? -23.452 -25.154 10.120 1.00 87.94 195 ASP A N 1
ATOM 1588 C CA . ASP A 1 195 ? -24.370 -25.204 8.978 1.00 87.94 195 ASP A CA 1
ATOM 1589 C C . ASP A 1 195 ? -25.157 -26.510 9.071 1.00 87.94 195 ASP A C 1
ATOM 1591 O O . ASP A 1 195 ? -24.624 -27.602 8.845 1.00 87.94 195 ASP A O 1
ATOM 1595 N N . ILE A 1 196 ? -26.392 -26.418 9.569 1.00 89.06 196 ILE A N 1
ATOM 1596 C CA . ILE A 1 196 ? -27.233 -27.595 9.829 1.00 89.06 196 ILE A CA 1
ATOM 1597 C C . ILE A 1 196 ? -27.996 -28.029 8.577 1.00 89.06 196 ILE A C 1
ATOM 1599 O O . ILE A 1 196 ? -28.315 -29.206 8.428 1.00 89.06 196 ILE A O 1
ATOM 1603 N N . ASP A 1 197 ? -28.224 -27.104 7.645 1.00 90.69 197 ASP A N 1
ATOM 1604 C CA . ASP A 1 197 ? -28.872 -27.385 6.370 1.00 90.69 197 ASP A CA 1
ATOM 1605 C C . ASP A 1 197 ? -27.931 -28.170 5.446 1.00 90.69 197 ASP A C 1
ATOM 1607 O O . ASP A 1 197 ? -28.285 -29.260 4.992 1.00 90.69 197 ASP A O 1
ATOM 1611 N N . ALA A 1 198 ? -26.694 -27.702 5.245 1.00 88.44 198 ALA A N 1
ATOM 1612 C CA . ALA A 1 198 ? -25.693 -28.444 4.479 1.00 88.44 198 ALA A CA 1
ATOM 1613 C C . ALA A 1 198 ? -25.384 -29.809 5.116 1.00 88.44 198 ALA A C 1
ATOM 1615 O O . ALA A 1 198 ? -25.237 -30.810 4.401 1.00 88.44 198 ALA A O 1
ATOM 1616 N N . TYR A 1 199 ? -25.345 -29.872 6.455 1.00 88.81 199 TYR A N 1
ATOM 1617 C CA . TYR A 1 199 ? -25.171 -31.129 7.179 1.00 88.81 199 TYR A CA 1
ATOM 1618 C C . TYR A 1 199 ? -26.277 -32.136 6.855 1.00 88.81 199 TYR A C 1
ATOM 1620 O O . TYR A 1 199 ? -25.977 -33.238 6.386 1.00 88.81 199 TYR A O 1
ATOM 1628 N N . ASN A 1 200 ? -27.537 -31.730 7.027 1.00 90.06 200 ASN A N 1
ATOM 1629 C CA . ASN A 1 200 ? -28.697 -32.582 6.786 1.00 90.06 200 ASN A CA 1
ATOM 1630 C C . ASN A 1 200 ? -28.845 -32.969 5.306 1.00 90.06 200 ASN A C 1
ATOM 1632 O O . ASN A 1 200 ? -29.207 -34.109 5.012 1.00 90.06 200 ASN A O 1
ATOM 1636 N N . ARG A 1 201 ? -28.554 -32.055 4.368 1.00 92.75 201 ARG A N 1
ATOM 1637 C CA . ARG A 1 201 ? -28.731 -32.303 2.928 1.00 92.75 201 ARG A CA 1
ATOM 1638 C C . ARG A 1 201 ? -27.669 -33.211 2.317 1.00 92.75 201 ARG A C 1
ATOM 1640 O O . ARG A 1 201 ? -28.023 -34.020 1.464 1.00 92.75 201 ARG A O 1
ATOM 1647 N N . TYR A 1 202 ? -26.390 -33.072 2.682 1.00 88.88 202 TYR A N 1
ATOM 1648 C CA . TYR A 1 202 ? -25.332 -33.853 2.022 1.00 88.88 202 TYR A CA 1
ATOM 1649 C C . TYR A 1 202 ? -24.125 -34.237 2.884 1.00 88.88 202 TYR A C 1
ATOM 1651 O O . TYR A 1 202 ? -23.615 -35.338 2.684 1.00 88.88 202 TYR A O 1
ATOM 1659 N N . ILE A 1 203 ? -23.653 -33.412 3.832 1.00 86.38 203 ILE A N 1
ATOM 1660 C CA . ILE A 1 203 ? -22.369 -33.694 4.516 1.00 86.38 203 ILE A CA 1
ATOM 1661 C C . ILE A 1 203 ? -22.434 -35.003 5.318 1.00 86.38 203 ILE A C 1
ATOM 1663 O O . ILE A 1 203 ? -21.484 -35.785 5.266 1.00 86.38 203 ILE A O 1
ATOM 1667 N N . GLN A 1 204 ? -23.558 -35.298 5.983 1.00 86.69 204 GLN A N 1
ATOM 1668 C CA . GLN A 1 204 ? -23.724 -36.564 6.715 1.00 86.69 204 GLN A CA 1
ATOM 1669 C C . GLN A 1 204 ? -23.607 -37.808 5.810 1.00 86.69 204 GLN A C 1
ATOM 1671 O O . GLN A 1 204 ? -23.140 -38.859 6.245 1.00 86.69 204 GLN A O 1
ATOM 1676 N N . TYR A 1 205 ? -23.980 -37.681 4.531 1.00 87.75 205 TYR A N 1
ATOM 1677 C CA . TYR A 1 205 ? -23.946 -38.769 3.551 1.00 87.75 205 TYR A CA 1
ATOM 1678 C C . TYR A 1 205 ? -22.607 -38.863 2.803 1.00 87.75 205 TYR A C 1
ATOM 1680 O O . TYR A 1 205 ? -22.215 -39.957 2.404 1.00 87.75 205 TYR A O 1
ATOM 1688 N N . THR A 1 206 ? -21.895 -37.745 2.608 1.00 86.44 206 THR A N 1
ATOM 1689 C CA . THR A 1 206 ? -20.640 -37.705 1.834 1.00 86.44 206 THR A CA 1
ATOM 1690 C C . THR A 1 206 ? -19.379 -37.795 2.691 1.00 86.44 206 THR A C 1
ATOM 1692 O O . THR A 1 206 ? -18.404 -38.408 2.264 1.00 86.44 206 THR A O 1
ATOM 1695 N N . ALA A 1 207 ? -19.374 -37.204 3.889 1.00 77.44 207 ALA A N 1
ATOM 1696 C CA . ALA A 1 207 ? -18.194 -37.135 4.756 1.00 77.44 207 ALA A CA 1
ATOM 1697 C C . ALA A 1 207 ? -18.130 -38.260 5.806 1.00 77.44 207 ALA A C 1
ATOM 1699 O O . ALA A 1 207 ? -17.161 -38.337 6.559 1.00 77.44 207 ALA A O 1
ATOM 1700 N N . GLY A 1 208 ? -19.169 -39.099 5.908 1.00 69.50 208 GLY A N 1
ATOM 1701 C CA . GLY A 1 208 ? -19.276 -40.150 6.931 1.00 69.50 208 GLY A CA 1
ATOM 1702 C C . GLY A 1 208 ? -19.372 -39.624 8.372 1.00 69.50 208 GLY A C 1
ATOM 1703 O O . GLY A 1 208 ? -19.253 -40.400 9.322 1.00 69.50 208 GLY A O 1
ATOM 1704 N N . GLN A 1 209 ? -19.571 -38.314 8.548 1.00 72.81 209 GLN A N 1
ATOM 1705 C CA . GLN A 1 209 ? -19.736 -37.677 9.850 1.00 72.81 209 GLN A CA 1
ATOM 1706 C C . GLN A 1 209 ? -21.134 -37.982 10.393 1.00 72.81 209 GLN A C 1
ATOM 1708 O O . GLN A 1 209 ? -22.132 -37.651 9.761 1.00 72.81 209 GLN A O 1
ATOM 1713 N N . LYS A 1 210 ? -21.193 -38.619 11.569 1.00 75.06 210 LYS A N 1
ATOM 1714 C CA . LYS A 1 210 ? -22.449 -38.939 12.275 1.00 75.06 210 LYS A CA 1
ATOM 1715 C C . LYS A 1 210 ? -23.013 -37.773 13.090 1.00 75.06 210 LYS A C 1
ATOM 1717 O O . LYS A 1 210 ? -24.147 -37.855 13.551 1.00 75.06 210 LYS A O 1
ATOM 1722 N N . GLU A 1 211 ? -22.215 -36.729 13.289 1.00 79.19 211 GLU A N 1
ATOM 1723 C CA . GLU A 1 211 ? -22.559 -35.540 14.062 1.00 79.19 211 GLU A CA 1
ATOM 1724 C C . GLU A 1 211 ? -22.086 -34.284 13.323 1.00 79.19 211 GLU A C 1
ATOM 1726 O O . GLU A 1 211 ? -21.128 -34.322 12.546 1.00 79.19 211 GLU A O 1
ATOM 1731 N N . GLN A 1 212 ? -22.761 -33.163 13.574 1.00 80.62 212 GLN A N 1
ATOM 1732 C CA . GLN A 1 212 ? -22.435 -31.883 12.960 1.00 80.62 212 GLN A CA 1
ATOM 1733 C C . GLN A 1 212 ? -21.112 -31.325 13.507 1.00 80.62 212 GLN A C 1
ATOM 1735 O O . GLN A 1 212 ? -20.951 -31.132 14.710 1.00 80.62 212 GLN A O 1
ATOM 1740 N N . SER A 1 213 ? -20.186 -30.980 12.611 1.00 82.00 213 SER A N 1
ATOM 1741 C CA . SER A 1 213 ? -18.943 -30.298 12.978 1.00 82.00 213 SER A CA 1
ATOM 1742 C C . SER A 1 213 ? -19.182 -28.806 13.256 1.00 82.00 213 SER A C 1
ATOM 1744 O O . SER A 1 213 ? -19.609 -28.065 12.370 1.00 82.00 213 SER A O 1
ATOM 1746 N N . LEU A 1 214 ? -18.888 -28.362 14.482 1.00 85.69 214 LEU A N 1
ATOM 1747 C CA . LEU A 1 214 ? -18.922 -26.953 14.896 1.00 85.69 214 LEU A CA 1
ATOM 1748 C C . LEU A 1 214 ? -17.564 -26.287 14.644 1.00 85.69 214 LEU A C 1
ATOM 1750 O O . LEU A 1 214 ? -16.538 -26.849 15.030 1.00 85.69 214 LEU A O 1
ATOM 1754 N N . VAL A 1 215 ? -17.545 -25.091 14.053 1.00 86.12 215 VAL A N 1
ATOM 1755 C CA . VAL A 1 215 ? -16.320 -24.324 13.758 1.00 86.12 215 VAL A CA 1
ATOM 1756 C C . VAL A 1 215 ? -16.232 -23.108 14.675 1.00 86.12 215 VAL A C 1
ATOM 1758 O O . VAL A 1 215 ? -17.194 -22.359 14.815 1.00 86.12 215 VAL A O 1
ATOM 1761 N N . PHE A 1 216 ? -15.055 -22.886 15.260 1.00 88.94 216 PHE A N 1
ATOM 1762 C CA . PHE A 1 216 ? -14.797 -21.823 16.233 1.00 88.94 216 PHE A CA 1
ATOM 1763 C C . PHE A 1 216 ? -13.784 -20.813 15.664 1.00 88.94 216 PHE A C 1
ATOM 1765 O O . PHE A 1 216 ? -12.585 -20.903 15.956 1.00 88.94 216 PHE A O 1
ATOM 1772 N N . PRO A 1 217 ? -14.182 -19.883 14.776 1.00 90.06 217 PRO A N 1
ATOM 1773 C CA . PRO A 1 217 ? -13.338 -18.746 14.445 1.00 90.06 217 PRO A CA 1
ATOM 1774 C C . PRO A 1 217 ? -13.227 -17.783 15.625 1.00 90.06 217 PRO A C 1
ATOM 1776 O O . PRO A 1 217 ? -14.218 -17.375 16.226 1.00 90.06 217 PRO A O 1
ATOM 1779 N N . GLU A 1 218 ? -12.000 -17.358 15.896 1.00 92.19 218 GLU A N 1
ATOM 1780 C CA . GLU A 1 218 ? -11.752 -16.205 16.750 1.00 92.19 218 GLU A CA 1
ATOM 1781 C C . GLU A 1 218 ? -12.221 -14.917 16.058 1.00 92.19 218 GLU A C 1
ATOM 1783 O O . GLU A 1 218 ? -12.015 -14.704 14.849 1.00 92.19 218 GLU A O 1
ATOM 1788 N N . GLU A 1 219 ? -12.857 -14.052 16.842 1.00 91.19 219 GLU A N 1
ATOM 1789 C CA . GLU A 1 219 ? -13.403 -12.776 16.403 1.00 91.19 219 GLU A CA 1
ATOM 1790 C C . GLU A 1 219 ? -12.750 -11.605 17.129 1.00 91.19 219 GLU A C 1
ATOM 1792 O O . GLU A 1 219 ? -12.388 -11.680 18.297 1.00 91.19 219 GLU A O 1
ATOM 1797 N N . HIS A 1 220 ? -12.542 -10.512 16.401 1.00 93.12 220 HIS A N 1
ATOM 1798 C CA . HIS A 1 220 ? -12.091 -9.255 16.976 1.00 93.12 220 HIS A CA 1
ATOM 1799 C C . HIS A 1 220 ? -12.611 -8.111 16.118 1.00 93.12 220 HIS A C 1
ATOM 1801 O O . HIS A 1 220 ? -12.389 -8.118 14.908 1.00 93.12 220 HIS A O 1
ATOM 1807 N N . TYR A 1 221 ? -13.298 -7.154 16.738 1.00 93.31 221 TYR A N 1
ATOM 1808 C CA . TYR A 1 221 ? -13.855 -5.987 16.063 1.00 93.31 221 TYR A CA 1
ATOM 1809 C C . TYR A 1 221 ? -13.123 -4.725 16.520 1.00 93.31 221 TYR A C 1
ATOM 1811 O O . TYR A 1 221 ? -13.311 -4.258 17.643 1.00 93.31 221 TYR A O 1
ATOM 1819 N N . SER A 1 222 ? -12.250 -4.197 15.662 1.00 94.31 222 SER A N 1
ATOM 1820 C CA . SER A 1 222 ? -11.294 -3.146 16.029 1.00 94.31 222 SER A CA 1
ATOM 1821 C C . SER A 1 222 ? -11.022 -2.186 14.878 1.00 94.31 222 SER A C 1
ATOM 1823 O O . SER A 1 222 ? -11.113 -2.567 13.710 1.00 94.31 222 SER A O 1
ATOM 1825 N N . TYR A 1 223 ? -10.627 -0.955 15.201 1.00 95.94 223 TYR A N 1
ATOM 1826 C CA . TYR A 1 223 ? -9.884 -0.107 14.269 1.00 95.94 223 TYR A CA 1
ATOM 1827 C C . TYR A 1 223 ? -8.472 -0.680 14.056 1.00 95.94 223 TYR A C 1
ATOM 1829 O O . TYR A 1 223 ? -7.840 -1.135 15.012 1.00 95.94 223 TYR A O 1
ATOM 1837 N N . TYR A 1 224 ? -7.933 -0.602 12.838 1.00 96.00 224 TYR A N 1
ATOM 1838 C CA . TYR A 1 224 ? -6.567 -1.044 12.540 1.00 96.00 224 TYR A CA 1
ATOM 1839 C C . TYR A 1 224 ? -5.703 0.114 12.040 1.00 96.00 224 TYR A C 1
ATOM 1841 O O . TYR A 1 224 ? -6.147 0.902 11.209 1.00 96.00 224 TYR A O 1
ATOM 1849 N N . THR A 1 225 ? -4.455 0.196 12.506 1.00 96.56 225 THR A N 1
ATOM 1850 C CA . THR A 1 225 ? -3.474 1.203 12.069 1.00 96.56 225 THR A CA 1
ATOM 1851 C C . THR A 1 225 ? -2.375 0.588 11.203 1.00 96.56 225 THR A C 1
ATOM 1853 O O . THR A 1 225 ? -1.815 -0.454 11.553 1.00 96.56 225 THR A O 1
ATOM 1856 N N . TYR A 1 226 ? -2.064 1.220 10.068 1.00 96.94 226 TYR A N 1
ATOM 1857 C CA . TYR A 1 226 ? -0.944 0.862 9.192 1.00 96.94 226 TYR A CA 1
ATOM 1858 C C . TYR A 1 226 ? -0.309 2.102 8.552 1.00 96.94 226 TYR A C 1
ATOM 1860 O O . TYR A 1 226 ? -0.918 3.167 8.460 1.00 96.94 226 TYR A O 1
ATOM 1868 N N . THR A 1 227 ? 0.926 1.964 8.073 1.00 97.62 227 THR A N 1
ATOM 1869 C CA . THR A 1 227 ? 1.632 3.013 7.328 1.00 97.62 227 THR A CA 1
ATOM 1870 C C . THR A 1 227 ? 1.857 2.568 5.883 1.00 97.62 227 THR A C 1
ATOM 1872 O O . THR A 1 227 ? 2.280 1.439 5.625 1.00 97.62 227 THR A O 1
ATOM 1875 N N . LEU A 1 228 ? 1.573 3.471 4.946 1.00 97.88 228 LEU A N 1
ATOM 1876 C CA . LEU A 1 228 ? 1.895 3.383 3.527 1.00 97.88 228 LEU A CA 1
ATOM 1877 C C . LEU A 1 228 ? 3.065 4.325 3.221 1.00 97.88 228 LEU A C 1
ATOM 1879 O O . LEU A 1 228 ? 2.990 5.532 3.453 1.00 97.88 228 LEU A O 1
ATOM 1883 N N . ASN A 1 229 ? 4.134 3.774 2.657 1.00 96.69 229 ASN A N 1
ATOM 1884 C CA . ASN A 1 229 ? 5.274 4.512 2.128 1.00 96.69 229 ASN A CA 1
ATOM 1885 C C . ASN A 1 229 ? 5.420 4.233 0.634 1.00 96.69 229 ASN A C 1
ATOM 1887 O O . ASN A 1 229 ? 5.428 3.075 0.222 1.00 96.69 229 ASN A O 1
ATOM 1891 N N . ILE A 1 230 ? 5.568 5.281 -0.173 1.00 96.88 230 ILE A N 1
ATOM 1892 C CA . ILE A 1 230 ? 5.704 5.170 -1.629 1.00 96.88 230 ILE A CA 1
ATOM 1893 C C . ILE A 1 230 ? 6.955 5.918 -2.066 1.00 96.88 230 ILE A C 1
ATOM 1895 O O . ILE A 1 230 ? 6.973 7.143 -1.994 1.00 96.88 230 ILE A O 1
ATOM 1899 N N . ASP A 1 231 ? 7.972 5.209 -2.552 1.00 94.38 231 ASP A N 1
ATOM 1900 C CA . ASP A 1 231 ? 9.195 5.812 -3.087 1.00 94.38 231 ASP A CA 1
ATOM 1901 C C . ASP A 1 231 ? 8.975 6.351 -4.512 1.00 94.38 231 ASP A C 1
ATOM 1903 O O . ASP A 1 231 ? 9.071 5.630 -5.509 1.00 94.38 231 ASP A O 1
ATOM 1907 N N . LEU A 1 232 ? 8.690 7.651 -4.606 1.00 91.88 232 LEU A N 1
ATOM 1908 C CA . LEU A 1 232 ? 8.308 8.333 -5.847 1.00 91.88 232 LEU A CA 1
ATOM 1909 C C . LEU A 1 232 ? 9.398 8.336 -6.924 1.00 91.88 232 LEU A C 1
ATOM 1911 O O . LEU A 1 232 ? 9.077 8.455 -8.103 1.00 91.88 232 LEU A O 1
ATOM 1915 N N . ASP A 1 233 ? 10.672 8.211 -6.563 1.00 88.38 233 ASP A N 1
ATOM 1916 C CA . ASP A 1 233 ? 11.798 8.143 -7.503 1.00 88.38 233 ASP A CA 1
ATOM 1917 C C . ASP A 1 233 ? 11.938 6.772 -8.189 1.00 88.38 233 ASP A C 1
ATOM 1919 O O . ASP A 1 233 ? 12.467 6.716 -9.297 1.00 88.38 233 ASP A O 1
ATOM 1923 N N . GLN A 1 234 ? 11.430 5.693 -7.580 1.00 91.25 234 GLN A N 1
ATOM 1924 C CA . GLN A 1 234 ? 11.542 4.327 -8.112 1.00 91.25 234 GLN A CA 1
ATOM 1925 C C . GLN A 1 234 ? 10.387 3.940 -9.045 1.00 91.25 234 GLN A C 1
ATOM 1927 O O . GLN A 1 234 ? 10.591 3.149 -9.968 1.00 91.25 234 GLN A O 1
ATOM 1932 N N . ILE A 1 235 ? 9.183 4.490 -8.827 1.00 94.31 235 ILE A N 1
ATOM 1933 C CA . ILE A 1 235 ? 8.013 4.207 -9.677 1.00 94.31 235 ILE A CA 1
ATOM 1934 C C . ILE A 1 235 ? 8.298 4.643 -11.113 1.00 94.31 235 ILE A C 1
ATOM 1936 O O . ILE A 1 235 ? 8.686 5.795 -11.368 1.00 94.31 235 ILE A O 1
ATOM 1940 N N . GLY A 1 236 ? 8.083 3.721 -12.047 1.00 92.56 236 GLY A N 1
ATOM 1941 C CA . GLY A 1 236 ? 8.305 3.928 -13.468 1.00 92.56 236 GLY A CA 1
ATOM 1942 C C . GLY A 1 236 ? 9.771 3.986 -13.883 1.00 92.56 236 GLY A C 1
ATOM 1943 O O . GLY A 1 236 ? 10.073 4.459 -14.984 1.00 92.56 236 GLY A O 1
ATOM 1944 N N . ALA A 1 237 ? 10.688 3.579 -13.005 1.00 91.81 237 ALA A N 1
ATOM 1945 C CA . ALA A 1 237 ? 12.123 3.667 -13.221 1.00 91.81 237 ALA A CA 1
ATOM 1946 C C . ALA A 1 237 ? 12.851 2.379 -12.821 1.00 91.81 237 ALA A C 1
ATOM 1948 O O . ALA A 1 237 ? 12.472 1.695 -11.869 1.00 91.81 237 ALA A O 1
ATOM 1949 N N . VAL A 1 238 ? 13.929 2.067 -13.534 1.00 91.31 238 VAL A N 1
ATOM 1950 C CA . VAL A 1 238 ? 14.826 0.943 -13.235 1.00 91.31 238 VAL A CA 1
ATOM 1951 C C . VAL A 1 238 ? 16.103 1.453 -12.581 1.00 91.31 238 VAL A C 1
ATOM 1953 O O . VAL A 1 238 ? 16.585 2.543 -12.898 1.00 91.31 238 VAL A O 1
ATOM 1956 N N . GLU A 1 239 ? 16.626 0.672 -11.642 1.00 86.69 239 GLU A N 1
ATOM 1957 C CA . GLU A 1 239 ? 17.888 0.970 -10.975 1.00 86.69 239 GLU A CA 1
ATOM 1958 C C . GLU A 1 239 ? 19.040 0.736 -11.959 1.00 86.69 239 GLU A C 1
ATOM 1960 O O . GLU A 1 239 ? 19.142 -0.339 -12.554 1.00 86.69 239 GLU A O 1
ATOM 1965 N N . ILE A 1 240 ? 19.893 1.742 -12.135 1.00 83.50 240 ILE A N 1
ATOM 1966 C CA . ILE A 1 240 ? 21.124 1.650 -12.920 1.00 83.50 240 ILE A CA 1
ATOM 1967 C C . ILE A 1 240 ? 22.322 2.014 -12.046 1.00 83.50 240 ILE A C 1
ATOM 1969 O O . ILE A 1 240 ? 22.209 2.783 -11.089 1.00 83.50 240 ILE A O 1
ATOM 1973 N N . GLU A 1 241 ? 23.475 1.442 -12.372 1.00 78.62 241 GLU A N 1
ATOM 1974 C CA . GLU A 1 241 ? 24.740 1.740 -11.707 1.00 78.62 241 GLU A CA 1
ATOM 1975 C C . GLU A 1 241 ? 25.550 2.671 -12.611 1.00 78.62 241 GLU A C 1
ATOM 1977 O O . GLU A 1 241 ? 25.965 2.291 -13.705 1.00 78.62 241 GLU A O 1
ATOM 1982 N N . GLU A 1 242 ? 25.726 3.911 -12.161 1.00 69.38 242 GLU A N 1
ATOM 1983 C CA . GLU A 1 242 ? 26.498 4.949 -12.842 1.00 69.38 242 GLU A CA 1
ATOM 1984 C C . GLU A 1 242 ? 27.791 5.210 -12.066 1.00 69.38 242 GLU A C 1
ATOM 1986 O O . GLU A 1 242 ? 27.836 5.095 -10.840 1.00 69.38 242 GLU A O 1
ATOM 1991 N N . THR A 1 243 ? 28.861 5.572 -12.768 1.00 68.06 243 THR A N 1
ATOM 1992 C CA . THR A 1 243 ? 30.126 5.953 -12.132 1.00 68.06 243 THR A CA 1
ATOM 1993 C C . THR A 1 243 ? 30.177 7.471 -12.013 1.00 68.06 243 THR A C 1
ATOM 1995 O O . THR A 1 243 ? 30.269 8.164 -13.024 1.00 68.06 243 THR A O 1
ATOM 1998 N N . ASP A 1 244 ? 30.145 7.990 -10.785 1.00 69.19 244 ASP A N 1
ATOM 1999 C CA . ASP A 1 244 ? 30.360 9.414 -10.506 1.00 69.19 244 ASP A CA 1
ATOM 2000 C C . ASP A 1 244 ? 31.728 9.870 -11.044 1.00 69.19 244 ASP A C 1
ATOM 2002 O O . ASP A 1 244 ? 32.685 9.094 -11.085 1.00 69.19 244 ASP A O 1
ATOM 2006 N N . ASN A 1 245 ? 31.889 11.178 -11.279 1.00 67.44 245 ASN A N 1
ATOM 2007 C CA . ASN A 1 245 ? 33.161 11.831 -11.653 1.00 67.44 245 ASN A CA 1
ATOM 2008 C C . ASN A 1 245 ? 34.345 11.570 -10.683 1.00 67.44 245 ASN A C 1
ATOM 2010 O O . ASN A 1 245 ? 35.463 12.007 -10.940 1.00 67.44 245 ASN A O 1
ATOM 2014 N N . SER A 1 246 ? 34.103 10.897 -9.553 1.00 68.88 246 SER A N 1
ATOM 2015 C CA . SER A 1 246 ? 35.098 10.457 -8.565 1.00 68.88 246 SER A CA 1
ATOM 2016 C C . SER A 1 246 ? 35.527 8.986 -8.713 1.00 68.88 246 SER A C 1
ATOM 2018 O O . SER A 1 246 ? 36.285 8.491 -7.882 1.00 68.88 246 SER A O 1
ATOM 2020 N N . GLY A 1 247 ? 35.029 8.265 -9.724 1.00 70.12 247 GLY A N 1
ATOM 2021 C CA . GLY A 1 247 ? 35.258 6.825 -9.904 1.00 70.12 247 GLY A CA 1
ATOM 2022 C C . GLY A 1 247 ? 34.407 5.930 -8.993 1.00 70.12 247 GLY A C 1
ATOM 2023 O O . GLY A 1 247 ? 34.604 4.718 -8.960 1.00 70.12 247 GLY A O 1
ATOM 2024 N N . LYS A 1 248 ? 33.464 6.505 -8.236 1.00 73.25 248 LYS A N 1
ATOM 2025 C CA . LYS A 1 248 ? 32.590 5.771 -7.315 1.00 73.25 248 LYS A CA 1
ATOM 2026 C C . LYS A 1 248 ? 31.303 5.328 -8.012 1.00 73.25 248 LYS A C 1
ATOM 2028 O O . LYS A 1 248 ? 30.620 6.150 -8.611 1.00 73.25 248 LYS A O 1
ATOM 2033 N N . ILE A 1 249 ? 30.931 4.058 -7.849 1.00 71.00 249 ILE A N 1
ATOM 2034 C CA . ILE A 1 249 ? 29.627 3.549 -8.296 1.00 71.00 249 ILE A CA 1
ATOM 2035 C C . ILE A 1 249 ? 28.516 4.162 -7.431 1.00 71.00 249 ILE A C 1
ATOM 2037 O O . ILE A 1 249 ? 28.534 4.059 -6.198 1.00 71.00 249 ILE A O 1
ATOM 2041 N N . VAL A 1 250 ? 27.542 4.783 -8.088 1.00 72.56 250 VAL A N 1
ATOM 2042 C CA . VAL A 1 250 ? 26.337 5.373 -7.508 1.00 72.56 250 VAL A CA 1
ATOM 2043 C C . VAL A 1 250 ? 25.116 4.777 -8.201 1.00 72.56 250 VAL A C 1
ATOM 2045 O O . VAL A 1 250 ? 25.064 4.624 -9.417 1.00 72.56 250 VAL A O 1
ATOM 2048 N N . LYS A 1 251 ? 24.114 4.421 -7.398 1.00 73.12 251 LYS A N 1
ATOM 2049 C CA . LYS A 1 251 ? 22.840 3.885 -7.878 1.00 73.12 251 LYS A CA 1
ATOM 2050 C C . LYS A 1 251 ? 21.911 5.038 -8.240 1.00 73.12 251 LYS A C 1
ATOM 2052 O O . LYS A 1 251 ? 21.597 5.866 -7.378 1.00 73.12 251 LYS A O 1
ATOM 2057 N N . SER A 1 252 ? 21.471 5.087 -9.490 1.00 77.25 252 SER A N 1
ATOM 2058 C CA . SER A 1 252 ? 20.514 6.073 -9.992 1.00 77.25 252 SER A CA 1
ATOM 2059 C C . SER A 1 252 ? 19.301 5.381 -10.631 1.00 77.25 252 SER A C 1
ATOM 2061 O O . SER A 1 252 ? 19.209 4.154 -10.658 1.00 77.25 252 SER A O 1
ATOM 2063 N N . TRP A 1 253 ? 18.308 6.167 -11.053 1.00 83.00 253 TRP A N 1
ATOM 2064 C CA . TRP A 1 253 ? 17.009 5.666 -11.507 1.00 83.00 253 TRP A CA 1
ATOM 2065 C C . TRP A 1 253 ? 16.726 6.155 -12.926 1.00 83.00 253 TRP A C 1
ATOM 2067 O O . TRP A 1 253 ? 16.390 7.325 -13.136 1.00 83.00 253 TRP A O 1
ATOM 2077 N N . LYS A 1 254 ? 16.840 5.251 -13.903 1.00 86.25 254 LYS A N 1
ATOM 2078 C CA . LYS A 1 254 ? 16.493 5.507 -15.305 1.00 86.25 254 LYS A CA 1
ATOM 2079 C C . LYS A 1 254 ? 14.982 5.386 -15.465 1.00 86.25 254 LYS A C 1
ATOM 2081 O O . LYS A 1 254 ? 14.431 4.309 -15.260 1.00 86.25 254 LYS A O 1
ATOM 2086 N N . ARG A 1 255 ? 14.300 6.471 -15.843 1.00 87.62 255 ARG A N 1
ATOM 2087 C CA . ARG A 1 255 ? 12.859 6.445 -16.152 1.00 87.62 255 ARG A CA 1
ATOM 2088 C C . ARG A 1 255 ? 12.605 5.611 -17.414 1.00 87.62 255 ARG A C 1
ATOM 2090 O O . ARG A 1 255 ? 13.294 5.795 -18.412 1.00 87.62 255 ARG A O 1
ATOM 2097 N N . VAL A 1 256 ? 11.602 4.738 -17.354 1.00 91.31 256 VAL A N 1
ATOM 2098 C CA . VAL A 1 256 ? 11.253 3.765 -18.405 1.00 91.31 256 VAL A CA 1
ATOM 2099 C C . VAL A 1 256 ? 9.852 4.004 -18.981 1.00 91.31 256 VAL A C 1
ATOM 2101 O O . VAL A 1 256 ? 9.640 3.775 -20.169 1.00 91.31 256 VAL A O 1
ATOM 2104 N N . ILE A 1 257 ? 8.914 4.494 -18.165 1.00 90.69 257 ILE A N 1
ATOM 2105 C CA . ILE A 1 257 ? 7.550 4.871 -18.583 1.00 90.69 257 ILE A CA 1
ATOM 2106 C C . ILE A 1 257 ? 7.411 6.393 -18.758 1.00 90.69 257 ILE A C 1
ATOM 2108 O O . ILE A 1 257 ? 8.269 7.170 -18.323 1.00 90.69 257 ILE A O 1
ATOM 2112 N N . THR A 1 258 ? 6.321 6.842 -19.382 1.00 86.94 258 THR A N 1
ATOM 2113 C CA . THR A 1 258 ? 6.011 8.274 -19.524 1.00 86.94 258 THR A CA 1
ATOM 2114 C C . THR A 1 258 ? 5.685 8.918 -18.170 1.00 86.94 258 THR A C 1
ATOM 2116 O O . THR A 1 258 ? 5.398 8.238 -17.180 1.00 86.94 258 THR A O 1
ATOM 2119 N N . LEU A 1 259 ? 5.727 10.255 -18.099 1.00 82.62 259 LEU A N 1
ATOM 2120 C CA . LEU A 1 259 ? 5.274 10.962 -16.896 1.00 82.62 259 LEU A CA 1
ATOM 2121 C C . LEU A 1 259 ? 3.786 10.711 -16.627 1.00 82.62 259 LEU A C 1
ATOM 2123 O O . LEU A 1 259 ? 3.419 10.582 -15.466 1.00 82.62 259 LEU A O 1
ATOM 2127 N N . GLU A 1 260 ? 2.962 10.602 -17.670 1.00 84.12 260 GLU A N 1
ATOM 2128 C CA . GLU A 1 260 ? 1.521 10.379 -17.528 1.00 84.12 260 GLU A CA 1
ATOM 2129 C C . GLU A 1 260 ? 1.203 8.988 -16.978 1.00 84.12 260 GLU A C 1
ATOM 2131 O O . GLU A 1 260 ? 0.478 8.867 -15.996 1.00 84.12 260 GLU A O 1
ATOM 2136 N N . GLU A 1 261 ? 1.849 7.945 -17.502 1.00 90.94 261 GLU A N 1
ATOM 2137 C CA . GLU A 1 261 ? 1.673 6.581 -16.992 1.00 90.94 261 GLU A CA 1
ATOM 2138 C C . GLU A 1 261 ? 2.116 6.469 -15.523 1.00 90.94 261 GLU A C 1
ATOM 2140 O O . GLU A 1 261 ? 1.438 5.875 -14.683 1.00 90.94 261 GLU A O 1
ATOM 2145 N N . LYS A 1 262 ? 3.197 7.169 -15.157 1.00 90.94 262 LYS A N 1
ATOM 2146 C CA . LYS A 1 262 ? 3.616 7.306 -13.758 1.00 90.94 262 LYS A CA 1
ATOM 2147 C C . LYS A 1 262 ? 2.560 8.001 -12.888 1.00 90.94 262 LYS A C 1
ATOM 2149 O O . LYS A 1 262 ? 2.321 7.542 -11.769 1.00 90.94 262 LYS A O 1
ATOM 2154 N N . LYS A 1 263 ? 1.921 9.081 -13.365 1.00 90.88 263 LYS A N 1
ATOM 2155 C CA . LYS A 1 263 ? 0.810 9.728 -12.640 1.00 90.88 263 LYS A CA 1
ATOM 2156 C C . LYS A 1 263 ? -0.357 8.759 -12.465 1.00 90.88 263 LYS A C 1
ATOM 2158 O O . LYS A 1 263 ? -0.885 8.682 -11.359 1.00 90.88 263 LYS A O 1
ATOM 2163 N N . ASN A 1 264 ? -0.727 8.012 -13.505 1.00 94.50 264 ASN A N 1
ATOM 2164 C CA . ASN A 1 264 ? -1.857 7.080 -13.486 1.00 94.50 264 ASN A CA 1
ATOM 2165 C C . ASN A 1 264 ? -1.650 5.940 -12.483 1.00 94.50 264 ASN A C 1
ATOM 2167 O O . ASN A 1 264 ? -2.548 5.660 -11.685 1.00 94.50 264 ASN A O 1
ATOM 2171 N N . ARG A 1 265 ? -0.452 5.347 -12.428 1.00 96.69 265 ARG A N 1
ATOM 2172 C CA . ARG A 1 265 ? -0.093 4.320 -11.428 1.00 96.69 265 ARG A CA 1
ATOM 2173 C C . ARG A 1 265 ? -0.137 4.843 -9.995 1.00 96.69 265 ARG A C 1
ATOM 2175 O O . ARG A 1 265 ? -0.673 4.182 -9.112 1.00 96.69 265 ARG A O 1
ATOM 2182 N N . ILE A 1 266 ? 0.388 6.047 -9.755 1.00 96.19 266 ILE A N 1
ATOM 2183 C CA . ILE A 1 266 ? 0.364 6.666 -8.420 1.00 96.19 266 ILE A CA 1
ATOM 2184 C C . ILE A 1 266 ? -1.071 7.043 -8.023 1.00 96.19 266 ILE A C 1
ATOM 2186 O O . ILE A 1 266 ? -1.483 6.777 -6.895 1.00 96.19 266 ILE A O 1
ATOM 2190 N N . LYS A 1 267 ? -1.843 7.624 -8.948 1.00 96.50 267 LYS A N 1
ATOM 2191 C CA . LYS A 1 267 ? -3.240 8.014 -8.733 1.00 96.50 267 LYS A CA 1
ATOM 2192 C C . LYS A 1 267 ? -4.115 6.807 -8.421 1.00 96.50 267 LYS A C 1
ATOM 2194 O O . LYS A 1 267 ? -4.761 6.812 -7.381 1.00 96.50 267 LYS A O 1
ATOM 2199 N N . SER A 1 268 ? -4.092 5.775 -9.264 1.00 98.12 268 SER A N 1
ATOM 2200 C CA . SER A 1 268 ? -4.868 4.548 -9.044 1.00 98.12 268 SER A CA 1
ATOM 2201 C C . SER A 1 268 ? -4.497 3.874 -7.722 1.00 98.12 268 SER A C 1
ATOM 2203 O O . SER A 1 268 ? -5.386 3.533 -6.951 1.00 98.12 268 SER A O 1
ATOM 2205 N N . LEU A 1 269 ? -3.209 3.781 -7.372 1.00 98.38 269 LEU A N 1
ATOM 2206 C CA . LEU A 1 269 ? -2.774 3.260 -6.070 1.00 98.38 269 LEU A CA 1
ATOM 2207 C C . LEU A 1 269 ? -3.349 4.053 -4.882 1.00 98.38 269 LEU A C 1
ATOM 2209 O O . LEU A 1 269 ? -3.842 3.451 -3.927 1.00 98.38 269 LEU A O 1
ATOM 2213 N N . LEU A 1 270 ? -3.266 5.387 -4.918 1.00 98.00 270 LEU A N 1
ATOM 2214 C CA . LEU A 1 270 ? -3.780 6.241 -3.843 1.00 98.00 270 LEU A CA 1
ATOM 2215 C C . LEU A 1 270 ? -5.311 6.212 -3.780 1.00 98.00 270 LEU A C 1
ATOM 2217 O O . LEU A 1 270 ? -5.865 6.163 -2.685 1.00 98.00 270 LEU A O 1
ATOM 2221 N N . GLU A 1 271 ? -5.992 6.183 -4.928 1.00 98.00 271 GLU A N 1
ATOM 2222 C CA . GLU A 1 271 ? -7.441 5.992 -5.002 1.00 98.00 271 GLU A CA 1
ATOM 2223 C C . GLU A 1 271 ? -7.837 4.660 -4.369 1.00 98.00 271 GLU A C 1
ATOM 2225 O O . GLU A 1 271 ? -8.663 4.672 -3.462 1.00 98.00 271 GLU A O 1
ATOM 2230 N N . ILE A 1 272 ? -7.212 3.538 -4.745 1.00 98.19 272 ILE A N 1
ATOM 2231 C CA . ILE A 1 272 ? -7.494 2.219 -4.155 1.00 98.19 272 ILE A CA 1
ATOM 2232 C C . ILE A 1 272 ? -7.365 2.267 -2.631 1.00 98.19 272 ILE A C 1
ATOM 2234 O O . ILE A 1 272 ? -8.302 1.887 -1.936 1.00 98.19 272 ILE A O 1
ATOM 2238 N N . VAL A 1 273 ? -6.231 2.745 -2.108 1.00 97.94 273 VAL A N 1
ATOM 2239 C CA . VAL A 1 273 ? -5.943 2.720 -0.664 1.00 97.94 273 VAL A CA 1
ATOM 2240 C C . VAL A 1 273 ? -6.857 3.651 0.133 1.00 97.94 273 VAL A C 1
ATOM 2242 O O . VAL A 1 273 ? -7.287 3.285 1.225 1.00 97.94 273 VAL A O 1
ATOM 2245 N N . LEU A 1 274 ? -7.147 4.847 -0.385 1.00 97.56 274 LEU A N 1
ATOM 2246 C CA . LEU A 1 274 ? -7.944 5.837 0.338 1.00 97.56 274 LEU A CA 1
ATOM 2247 C C . LEU A 1 274 ? -9.449 5.621 0.129 1.00 97.56 274 LEU A C 1
ATOM 2249 O O . LEU A 1 274 ? -10.201 5.650 1.091 1.00 97.56 274 LEU A O 1
ATOM 2253 N N . LEU A 1 275 ? -9.917 5.388 -1.095 1.00 96.69 275 LEU A N 1
ATOM 2254 C CA . LEU A 1 275 ? -11.345 5.476 -1.429 1.00 96.69 275 LEU A CA 1
ATOM 2255 C C . LEU A 1 275 ? -12.048 4.124 -1.645 1.00 96.69 275 LEU A C 1
ATOM 2257 O O . LEU A 1 275 ? -13.272 4.087 -1.557 1.00 96.69 275 LEU A O 1
ATOM 2261 N N . TRP A 1 276 ? -11.323 3.031 -1.924 1.00 96.06 276 TRP A N 1
ATOM 2262 C CA . TRP A 1 276 ? -11.934 1.751 -2.344 1.00 96.06 276 TRP A CA 1
ATOM 2263 C C . TRP A 1 276 ? -11.468 0.528 -1.540 1.00 96.06 276 TRP A C 1
ATOM 2265 O O . TRP A 1 276 ? -11.918 -0.587 -1.820 1.00 96.06 276 TRP A O 1
ATOM 2275 N N . LEU A 1 277 ? -10.548 0.693 -0.583 1.00 96.94 277 LEU A N 1
ATOM 2276 C CA . LEU A 1 277 ? -9.877 -0.430 0.063 1.00 96.94 277 LEU A CA 1
ATOM 2277 C C . LEU A 1 277 ? -10.855 -1.240 0.917 1.00 96.94 277 LEU A C 1
ATOM 2279 O O . LEU A 1 277 ? -11.270 -0.821 1.993 1.00 96.94 277 LEU A O 1
ATOM 2283 N N . HIS A 1 278 ? -11.162 -2.443 0.451 1.00 95.12 278 HIS A N 1
ATOM 2284 C CA . HIS A 1 278 ? -11.966 -3.430 1.158 1.00 95.12 278 HIS A CA 1
ATOM 2285 C C . HIS A 1 278 ? -11.293 -4.795 1.056 1.00 95.12 278 HIS A C 1
ATOM 2287 O O . HIS A 1 278 ? -10.570 -5.082 0.095 1.00 95.12 278 HIS A O 1
ATOM 2293 N N . ARG A 1 279 ? -11.541 -5.648 2.044 1.00 93.12 279 ARG A N 1
ATOM 2294 C CA . ARG A 1 279 ? -10.909 -6.957 2.163 1.00 93.12 279 ARG A CA 1
ATOM 2295 C C . ARG A 1 279 ? -11.919 -8.083 2.054 1.00 93.12 279 ARG A C 1
ATOM 2297 O O . ARG A 1 279 ? -12.804 -8.202 2.896 1.00 93.12 279 ARG A O 1
ATOM 2304 N N . LYS A 1 280 ? -11.706 -8.957 1.067 1.00 90.56 280 LYS A N 1
ATOM 2305 C CA . LYS A 1 280 ? -12.482 -10.191 0.885 1.00 90.56 280 LYS A CA 1
ATOM 2306 C C . LYS A 1 280 ? -11.885 -11.311 1.725 1.00 90.56 280 LYS A C 1
ATOM 2308 O O . LYS A 1 280 ? -10.787 -11.789 1.431 1.00 90.56 280 LYS A O 1
ATOM 2313 N N . ILE A 1 281 ? -12.588 -11.744 2.771 1.00 85.69 281 ILE A N 1
ATOM 2314 C CA . ILE A 1 281 ? -12.130 -12.823 3.656 1.00 85.69 281 ILE A CA 1
ATOM 2315 C C . ILE A 1 281 ? -13.285 -13.704 4.144 1.00 85.69 281 ILE A C 1
ATOM 2317 O O . ILE A 1 281 ? -14.251 -13.220 4.718 1.00 85.69 281 ILE A O 1
ATOM 2321 N N . LYS A 1 282 ? -13.177 -15.024 3.918 1.00 80.56 282 LYS A N 1
ATOM 2322 C CA . LYS A 1 282 ? -14.167 -16.043 4.338 1.00 80.56 282 LYS A CA 1
ATOM 2323 C C . LYS A 1 282 ? -15.635 -15.660 4.036 1.00 80.56 282 LYS A C 1
ATOM 2325 O O . LYS A 1 282 ? -16.514 -15.871 4.861 1.00 80.56 282 LYS A O 1
ATOM 2330 N N . GLY A 1 283 ? -15.891 -15.086 2.857 1.00 80.06 283 GLY A N 1
ATOM 2331 C CA . GLY A 1 283 ? -17.234 -14.671 2.425 1.00 80.06 283 GLY A CA 1
ATOM 2332 C C . GLY A 1 283 ? -17.709 -13.307 2.946 1.00 80.06 283 GLY A C 1
ATOM 2333 O O . GLY A 1 283 ? -18.821 -12.912 2.616 1.00 80.06 283 GLY A O 1
ATOM 2334 N N . ARG A 1 284 ? -16.888 -12.577 3.714 1.00 87.69 284 ARG A N 1
ATOM 2335 C CA . ARG A 1 284 ? -17.150 -11.193 4.139 1.00 87.69 284 ARG A CA 1
ATOM 2336 C C . ARG A 1 284 ? -16.354 -10.188 3.308 1.00 87.69 284 ARG A C 1
ATOM 2338 O O . ARG A 1 284 ? -15.229 -10.482 2.894 1.00 87.69 284 ARG A O 1
ATOM 2345 N N . ASP A 1 285 ? -16.930 -9.001 3.142 1.00 91.81 285 ASP A N 1
ATOM 2346 C CA . ASP A 1 285 ? -16.281 -7.792 2.634 1.00 91.81 285 ASP A CA 1
ATOM 2347 C C . ASP A 1 285 ? -16.106 -6.801 3.798 1.00 91.81 285 ASP A C 1
ATOM 2349 O O . ASP A 1 285 ? -17.073 -6.220 4.286 1.00 91.81 285 ASP A O 1
ATOM 2353 N N . GLU A 1 286 ? -14.871 -6.624 4.267 1.00 94.31 286 GLU A N 1
ATOM 2354 C CA . GLU A 1 286 ? -14.533 -5.731 5.385 1.00 94.31 286 GLU A CA 1
ATOM 2355 C C . GLU A 1 286 ? -14.022 -4.385 4.847 1.00 94.31 286 GLU A C 1
ATOM 2357 O O . GLU A 1 286 ? -13.089 -4.363 4.038 1.00 94.31 286 GLU A O 1
ATOM 2362 N N . ASN A 1 287 ? -14.589 -3.257 5.288 1.00 95.00 287 ASN A N 1
ATOM 2363 C CA . ASN A 1 287 ? -14.150 -1.935 4.828 1.00 95.00 287 ASN A CA 1
ATOM 2364 C C . ASN A 1 287 ? -12.857 -1.484 5.535 1.00 95.00 287 ASN A C 1
ATOM 2366 O O . ASN A 1 287 ? -12.808 -1.407 6.762 1.00 95.00 287 ASN A O 1
ATOM 2370 N N . LEU A 1 288 ? -11.830 -1.130 4.758 1.00 95.75 288 LEU A N 1
ATOM 2371 C CA . LEU A 1 288 ? -10.522 -0.669 5.229 1.00 95.75 288 LEU A CA 1
ATOM 2372 C C . LEU A 1 288 ? -10.174 0.761 4.772 1.00 95.75 288 LEU A C 1
ATOM 2374 O O . LEU A 1 288 ? -9.021 1.176 4.927 1.00 95.75 288 LEU A O 1
ATOM 2378 N N . THR A 1 289 ? -11.135 1.532 4.248 1.00 95.38 289 THR A N 1
ATOM 2379 C CA . THR A 1 289 ? -10.943 2.973 3.998 1.00 95.38 289 THR A CA 1
ATOM 2380 C C . THR A 1 289 ? -10.590 3.708 5.306 1.00 95.38 289 THR A C 1
ATOM 2382 O O . THR A 1 289 ? -10.977 3.262 6.394 1.00 95.38 289 THR A O 1
ATOM 2385 N N . PRO A 1 290 ? -9.822 4.812 5.253 1.00 96.19 290 PRO A N 1
ATOM 2386 C CA . PRO A 1 290 ? -9.366 5.517 6.439 1.00 96.19 290 PRO A CA 1
ATOM 2387 C C . PRO A 1 290 ? -10.511 6.274 7.124 1.00 96.19 290 PRO A C 1
ATOM 2389 O O . PRO A 1 290 ? -11.243 7.023 6.482 1.00 96.19 290 PRO A O 1
ATOM 2392 N N . VAL A 1 291 ? -10.594 6.158 8.449 1.00 95.81 291 VAL A N 1
ATOM 2393 C CA . VAL A 1 291 ? -11.340 7.098 9.310 1.00 95.81 291 VAL A CA 1
ATOM 2394 C C . VAL A 1 291 ? -10.453 8.230 9.801 1.00 95.81 291 VAL A C 1
ATOM 2396 O O . VAL A 1 291 ? -10.959 9.276 10.192 1.00 95.81 291 VAL A O 1
ATOM 2399 N N . PHE A 1 292 ? -9.139 8.007 9.791 1.00 96.06 292 PHE A N 1
ATOM 2400 C CA . PHE A 1 292 ? -8.096 8.984 10.059 1.00 96.06 292 PHE A CA 1
ATOM 2401 C C . PHE A 1 292 ? -6.919 8.691 9.127 1.00 96.06 292 PHE A C 1
ATOM 2403 O O . PHE A 1 292 ? -6.491 7.540 9.006 1.00 96.06 292 PHE A O 1
ATOM 2410 N N . VAL A 1 293 ? -6.372 9.719 8.488 1.00 96.62 293 VAL A N 1
ATOM 2411 C CA . VAL A 1 293 ? -5.107 9.635 7.756 1.00 96.62 293 VAL A CA 1
ATOM 2412 C C . VAL A 1 293 ? -4.292 10.903 7.980 1.00 96.62 293 VAL A C 1
ATOM 2414 O O . VAL A 1 293 ? -4.805 12.015 7.892 1.00 96.62 293 VAL A O 1
ATOM 2417 N N . ILE A 1 294 ? -3.005 10.723 8.265 1.00 95.44 294 ILE A N 1
ATOM 2418 C CA . ILE A 1 294 ? -2.014 11.794 8.381 1.00 95.44 294 ILE A CA 1
ATOM 2419 C C . ILE A 1 294 ? -0.836 11.485 7.471 1.00 95.44 294 ILE A C 1
ATOM 2421 O O . ILE A 1 294 ? -0.316 10.366 7.470 1.00 95.44 294 ILE A O 1
ATOM 2425 N N . GLY A 1 295 ? -0.398 12.469 6.695 1.00 94.56 295 GLY A N 1
ATOM 2426 C CA . GLY A 1 295 ? 0.730 12.269 5.804 1.00 94.56 295 GLY A CA 1
ATOM 2427 C C . GLY A 1 295 ? 0.912 13.352 4.760 1.00 94.56 295 GLY A C 1
ATOM 2428 O O . GLY A 1 295 ? 0.254 14.387 4.779 1.00 94.56 295 GLY A O 1
ATOM 2429 N N . GLY A 1 296 ? 1.840 13.109 3.847 1.00 93.06 296 GLY A N 1
ATOM 2430 C CA . GLY A 1 296 ? 2.302 14.127 2.920 1.00 93.06 296 GLY A CA 1
ATOM 2431 C C . GLY A 1 296 ? 3.341 13.610 1.942 1.00 93.06 296 GLY A C 1
ATOM 2432 O O . GLY A 1 296 ? 3.678 12.419 1.924 1.00 93.06 296 GLY A O 1
ATOM 2433 N N . VAL A 1 297 ? 3.857 14.539 1.141 1.00 92.25 297 VAL A N 1
ATOM 2434 C CA . VAL A 1 297 ? 4.932 14.306 0.176 1.00 92.25 297 VAL A CA 1
ATOM 2435 C C . VAL A 1 297 ? 6.214 14.936 0.711 1.00 92.25 297 VAL A C 1
ATOM 2437 O O . VAL A 1 297 ? 6.267 16.130 1.004 1.00 92.25 297 VAL A O 1
ATOM 2440 N N . TYR A 1 298 ? 7.261 14.127 0.855 1.00 91.19 298 TYR A N 1
ATOM 2441 C CA . TYR A 1 298 ? 8.462 14.486 1.601 1.00 91.19 298 TYR A CA 1
ATOM 2442 C C . TYR A 1 298 ? 9.756 14.230 0.813 1.00 91.19 298 TYR A C 1
ATOM 2444 O O . TYR A 1 298 ? 9.869 13.337 -0.036 1.00 91.19 298 TYR A O 1
ATOM 2452 N N . ASP A 1 299 ? 10.790 15.000 1.156 1.00 85.50 299 ASP A N 1
ATOM 2453 C CA . ASP A 1 299 ? 12.120 14.974 0.518 1.00 85.50 299 ASP A CA 1
ATOM 2454 C C . ASP A 1 299 ? 13.043 13.874 1.091 1.00 85.50 299 ASP A C 1
ATOM 2456 O O . ASP A 1 299 ? 14.219 13.737 0.715 1.00 85.50 299 ASP A O 1
ATOM 2460 N N . VAL A 1 300 ? 12.513 13.097 2.041 1.00 86.81 300 VAL A N 1
ATOM 2461 C CA . VAL A 1 300 ? 13.179 12.025 2.784 1.00 86.81 300 VAL A CA 1
ATOM 2462 C C . VAL A 1 300 ? 12.244 10.818 2.844 1.00 86.81 300 VAL A C 1
ATOM 2464 O O . VAL A 1 300 ? 11.060 10.957 3.133 1.00 86.81 300 VAL A O 1
ATOM 2467 N N . LYS A 1 301 ? 12.793 9.624 2.603 1.00 87.94 301 LYS A N 1
ATOM 2468 C CA . LYS A 1 301 ? 12.069 8.343 2.594 1.00 87.94 301 LYS A CA 1
ATOM 2469 C C . LYS A 1 301 ? 11.828 7.796 4.010 1.00 87.94 301 LYS A C 1
ATOM 2471 O O . LYS A 1 301 ? 12.198 6.664 4.305 1.00 87.94 301 LYS A O 1
ATOM 2476 N N . GLN A 1 302 ? 11.271 8.622 4.896 1.00 88.19 302 GLN A N 1
ATOM 2477 C CA . GLN A 1 302 ? 11.070 8.293 6.310 1.00 88.19 302 GLN A CA 1
ATOM 2478 C C . GLN A 1 302 ? 9.579 8.060 6.623 1.00 88.19 302 GLN A C 1
ATOM 2480 O O . GLN A 1 302 ? 8.741 8.900 6.278 1.00 88.19 302 GLN A O 1
ATOM 2485 N N . PRO A 1 303 ? 9.219 6.969 7.324 1.00 91.38 303 PRO A N 1
ATOM 2486 C CA . PRO A 1 303 ? 7.873 6.754 7.846 1.00 91.38 303 PRO A CA 1
ATOM 2487 C C . PRO A 1 303 ? 7.627 7.582 9.126 1.00 91.38 303 PRO A C 1
ATOM 2489 O O . PRO A 1 303 ? 7.533 7.030 10.216 1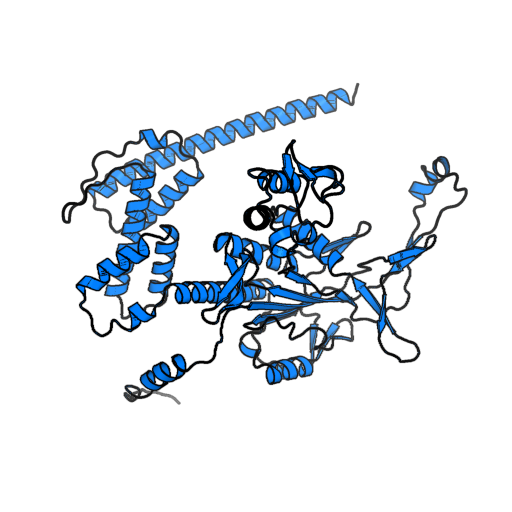.00 91.38 303 PRO A O 1
ATOM 2492 N N . PHE A 1 304 ? 7.549 8.915 9.003 1.00 90.81 304 PHE A N 1
ATOM 2493 C CA . PHE A 1 304 ? 7.519 9.874 10.126 1.00 90.81 304 PHE A CA 1
ATOM 2494 C C . PHE A 1 304 ? 6.516 9.564 11.251 1.00 90.81 304 PHE A C 1
ATOM 2496 O O . PHE A 1 304 ? 6.834 9.780 12.415 1.00 90.81 304 PHE A O 1
ATOM 2503 N N . PHE A 1 305 ? 5.328 9.057 10.913 1.00 92.94 305 PHE A N 1
ATOM 2504 C CA . PHE A 1 305 ? 4.240 8.808 11.867 1.00 92.94 305 PHE A CA 1
ATOM 2505 C C . PHE A 1 305 ? 4.092 7.328 12.264 1.00 92.94 305 PHE A C 1
ATOM 2507 O O . PHE A 1 305 ? 3.172 6.979 13.004 1.00 92.94 305 PHE A O 1
ATOM 2514 N N . HIS A 1 306 ? 4.945 6.430 11.758 1.00 91.19 306 HIS A N 1
ATOM 2515 C CA . HIS A 1 306 ? 4.820 4.995 12.020 1.00 91.19 306 HIS A CA 1
ATOM 2516 C C . HIS A 1 306 ? 5.155 4.661 13.478 1.00 91.19 306 HIS A C 1
ATOM 2518 O O . HIS A 1 306 ? 6.256 4.952 13.941 1.00 91.19 306 HIS A O 1
ATOM 2524 N N . ASN A 1 307 ? 4.203 4.051 14.193 1.00 87.56 307 ASN A N 1
ATOM 2525 C CA . ASN A 1 307 ? 4.264 3.759 15.634 1.00 87.56 307 ASN A CA 1
ATOM 2526 C C . ASN A 1 307 ? 4.605 4.977 16.523 1.00 87.56 307 ASN A C 1
ATOM 2528 O O . ASN A 1 307 ? 5.008 4.804 17.670 1.00 87.56 307 ASN A O 1
ATOM 2532 N N . ALA A 1 308 ? 4.453 6.198 16.000 1.00 90.31 308 ALA A N 1
ATOM 2533 C CA . ALA A 1 308 ? 4.842 7.434 16.677 1.00 90.31 308 ALA A CA 1
ATOM 2534 C C . ALA A 1 308 ? 3.645 8.229 17.224 1.00 90.31 308 ALA A C 1
ATOM 2536 O O . ALA A 1 308 ? 3.845 9.129 18.030 1.00 90.31 308 ALA A O 1
ATOM 2537 N N . ILE A 1 309 ? 2.419 7.894 16.804 1.00 92.25 309 ILE A N 1
ATOM 2538 C CA . ILE A 1 309 ? 1.164 8.477 17.297 1.00 92.25 309 ILE A CA 1
ATOM 2539 C C . ILE A 1 309 ? 0.444 7.428 18.140 1.00 92.25 309 ILE A C 1
ATOM 2541 O O . ILE A 1 309 ? 0.240 6.301 17.676 1.00 92.25 309 ILE A O 1
ATOM 2545 N N . ARG A 1 310 ? 0.021 7.793 19.354 1.00 92.19 310 ARG A N 1
ATOM 2546 C CA . ARG A 1 310 ? -0.860 6.944 20.155 1.00 92.19 310 ARG A CA 1
ATOM 2547 C C . ARG A 1 310 ? -2.314 7.053 19.684 1.00 92.19 310 ARG A C 1
ATOM 2549 O O . ARG A 1 310 ? -2.872 8.144 19.584 1.00 92.19 310 ARG A O 1
ATOM 2556 N N . PHE A 1 311 ? -2.923 5.889 19.475 1.00 93.94 311 PHE A N 1
ATOM 2557 C CA . PHE A 1 311 ? -4.344 5.705 19.195 1.00 93.94 311 PHE A CA 1
ATOM 2558 C C . PHE A 1 311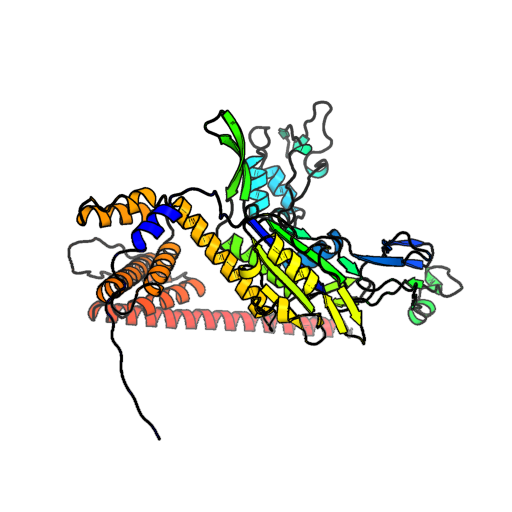 ? -4.967 4.842 20.295 1.00 93.94 311 PHE A C 1
ATOM 2560 O O . PHE A 1 311 ? -4.311 3.922 20.787 1.00 93.94 311 PHE A O 1
ATOM 2567 N N . TYR A 1 312 ? -6.210 5.119 20.679 1.00 92.75 312 TYR A N 1
ATOM 2568 C CA . TYR A 1 312 ? -6.996 4.266 21.578 1.00 92.75 312 TYR A CA 1
ATOM 2569 C C . TYR A 1 312 ? -8.497 4.520 21.396 1.00 92.75 312 TYR A C 1
ATOM 2571 O O . TYR A 1 312 ? -8.891 5.504 20.775 1.00 92.75 312 TYR A O 1
ATOM 2579 N N . GLU A 1 313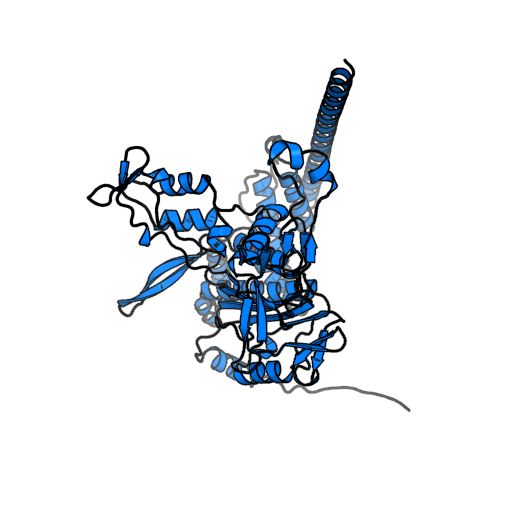 ? -9.350 3.642 21.924 1.00 91.38 313 GLU A N 1
ATOM 2580 C CA . GLU A 1 313 ? -10.799 3.867 21.942 1.00 91.38 313 GLU A CA 1
ATOM 2581 C C . GLU A 1 313 ? -11.281 4.460 23.264 1.00 91.38 313 GLU A C 1
ATOM 2583 O O . GLU A 1 313 ? -10.842 4.060 24.343 1.00 91.38 313 GLU A O 1
ATOM 2588 N N . GLN A 1 314 ? -12.244 5.379 23.177 1.00 91.75 314 GLN A N 1
ATOM 2589 C CA . GLN A 1 314 ? -12.984 5.879 24.331 1.00 91.75 314 GLN A CA 1
ATOM 2590 C C . GLN A 1 314 ? -14.410 6.258 23.919 1.00 91.75 314 GLN A C 1
ATOM 2592 O O . GLN A 1 314 ? -14.619 7.016 22.970 1.00 91.75 314 GLN A O 1
ATOM 2597 N N . ASN A 1 315 ? -15.413 5.753 24.645 1.00 87.25 315 ASN A N 1
ATOM 2598 C CA . ASN A 1 315 ? -16.835 6.034 24.402 1.00 87.25 315 ASN A CA 1
ATOM 2599 C C . ASN A 1 315 ? -17.238 5.826 22.923 1.00 87.25 315 ASN A C 1
ATOM 2601 O O . ASN A 1 315 ? -17.819 6.721 22.311 1.00 87.25 315 ASN A O 1
ATOM 2605 N N . ASN A 1 316 ? -16.854 4.687 22.331 1.00 85.12 316 ASN A N 1
ATOM 2606 C CA . ASN A 1 316 ? -17.016 4.318 20.911 1.00 85.12 316 ASN A CA 1
ATOM 2607 C C . ASN A 1 316 ? -16.343 5.243 19.870 1.00 85.12 316 ASN A C 1
ATOM 2609 O O . ASN A 1 316 ? -16.483 5.007 18.671 1.00 85.12 316 ASN A O 1
ATOM 2613 N N . ASN A 1 317 ? -15.587 6.260 20.292 1.00 92.25 317 ASN A N 1
ATOM 2614 C CA . ASN A 1 317 ? -14.810 7.123 19.401 1.00 92.25 317 ASN A CA 1
ATOM 2615 C C . ASN A 1 317 ? -13.353 6.647 19.339 1.00 92.25 317 ASN A C 1
ATOM 2617 O O . ASN A 1 317 ? -12.810 6.164 20.337 1.00 92.25 317 ASN A O 1
ATOM 2621 N N . LEU A 1 318 ? -12.711 6.840 18.187 1.00 95.25 318 LEU A N 1
ATOM 2622 C CA . LEU A 1 318 ? -11.257 6.756 18.069 1.00 95.25 318 LEU A CA 1
ATOM 2623 C C . LEU A 1 318 ? -10.646 8.035 18.649 1.00 95.25 318 LEU A C 1
ATOM 2625 O O . LEU A 1 318 ? -10.993 9.130 18.210 1.00 95.25 318 LEU A O 1
ATOM 2629 N N . ILE A 1 319 ? -9.727 7.904 19.601 1.00 95.75 319 ILE A N 1
ATOM 2630 C CA . ILE A 1 319 ? -8.972 9.022 20.165 1.00 95.75 319 ILE A CA 1
ATOM 2631 C C . ILE A 1 319 ? -7.556 9.036 19.583 1.00 95.75 319 ILE A C 1
ATOM 2633 O O . ILE A 1 319 ? -6.901 7.993 19.488 1.00 95.75 319 ILE A O 1
ATOM 2637 N N . VAL A 1 320 ? -7.091 10.226 19.201 1.00 94.69 320 VAL A N 1
ATOM 2638 C CA . VAL A 1 320 ? -5.746 10.489 18.667 1.00 94.69 320 VAL A CA 1
ATOM 2639 C C . VAL A 1 320 ? -5.029 11.479 19.587 1.00 94.69 320 VAL A C 1
ATOM 2641 O O . VAL A 1 320 ? -5.593 12.513 19.935 1.00 94.69 320 VAL A O 1
ATOM 2644 N N . GLU A 1 321 ? -3.780 11.204 19.964 1.00 93.62 321 GLU A N 1
ATOM 2645 C CA . GLU A 1 321 ? -2.980 12.120 20.794 1.00 93.62 321 GLU A CA 1
ATOM 2646 C C . GLU A 1 321 ? -2.279 13.206 19.955 1.00 93.62 321 GLU A C 1
ATOM 2648 O O . GLU A 1 321 ? -1.220 12.975 19.363 1.00 93.62 321 GLU A O 1
ATOM 2653 N N . GLY A 1 322 ? -2.820 14.430 19.940 1.00 91.56 322 GLY A N 1
ATOM 2654 C CA . GLY A 1 322 ? -2.246 15.563 19.200 1.00 91.56 322 GLY A CA 1
ATOM 2655 C C . GLY A 1 322 ? -0.839 15.965 19.654 1.00 91.56 322 GLY A C 1
ATOM 2656 O O . GLY A 1 322 ? -0.014 16.356 18.827 1.00 91.56 322 GLY A O 1
ATOM 2657 N N . LYS A 1 323 ? -0.512 15.761 20.939 1.00 91.69 323 LYS A N 1
ATOM 2658 C CA . LYS A 1 323 ? 0.842 15.964 21.500 1.00 91.69 323 LYS A CA 1
ATOM 2659 C C . LYS A 1 323 ? 1.911 15.141 20.784 1.00 91.69 323 LYS A C 1
ATOM 2661 O O . LYS A 1 323 ? 3.065 15.556 20.724 1.00 91.69 323 LYS A O 1
ATOM 2666 N N . ASP A 1 324 ? 1.569 13.953 20.291 1.00 93.00 324 ASP A N 1
ATOM 2667 C CA . ASP A 1 324 ? 2.528 13.092 19.599 1.00 93.00 324 ASP A CA 1
ATOM 2668 C C . ASP A 1 324 ? 2.792 13.597 18.174 1.00 93.00 324 ASP A C 1
ATOM 2670 O O . ASP A 1 324 ? 3.941 13.646 17.735 1.00 93.00 324 ASP A O 1
ATOM 2674 N N . ILE A 1 325 ? 1.752 14.091 17.496 1.00 92.88 325 ILE A N 1
ATOM 2675 C CA . ILE A 1 325 ? 1.860 14.747 16.185 1.00 92.88 325 ILE A CA 1
ATOM 2676 C C . ILE A 1 325 ? 2.693 16.038 16.294 1.00 92.88 325 ILE A C 1
ATOM 2678 O O . ILE A 1 325 ? 3.601 16.258 15.490 1.00 92.88 325 ILE A O 1
ATOM 2682 N N . GLU A 1 326 ? 2.453 16.854 17.326 1.00 91.50 326 GLU A N 1
ATOM 2683 C CA . GLU A 1 326 ? 3.216 18.077 17.612 1.00 91.50 326 GLU A CA 1
ATOM 2684 C C . GLU A 1 326 ? 4.721 17.797 17.788 1.00 91.50 326 GLU A C 1
ATOM 2686 O O . GLU A 1 326 ? 5.552 18.474 17.176 1.00 91.50 326 GLU A O 1
ATOM 2691 N N . LYS A 1 327 ? 5.099 16.766 18.561 1.00 91.69 327 LYS A N 1
ATOM 2692 C CA . LYS A 1 327 ? 6.512 16.359 18.722 1.00 91.69 327 LYS A CA 1
ATOM 2693 C C . LYS A 1 327 ? 7.165 16.045 17.375 1.00 91.69 327 LYS A C 1
ATOM 2695 O O . LYS A 1 327 ? 8.298 16.463 17.138 1.00 91.69 327 LYS A O 1
ATOM 2700 N N . ILE A 1 328 ? 6.468 15.328 16.491 1.00 92.38 328 ILE A N 1
ATOM 2701 C CA . ILE A 1 328 ? 6.972 14.949 15.161 1.00 92.38 328 ILE A CA 1
ATOM 2702 C C . ILE A 1 328 ? 7.149 16.199 14.287 1.00 92.38 328 ILE A C 1
ATOM 2704 O O . ILE A 1 328 ? 8.200 16.365 13.662 1.00 92.38 328 ILE A O 1
ATOM 2708 N N . PHE A 1 329 ? 6.179 17.118 14.290 1.00 91.12 329 PHE A N 1
ATOM 2709 C CA . PHE A 1 329 ? 6.284 18.402 13.588 1.00 91.12 329 PHE A CA 1
ATOM 2710 C C . PHE A 1 329 ? 7.480 19.233 14.063 1.00 91.12 329 PHE A C 1
ATOM 2712 O O . PHE A 1 329 ? 8.267 19.682 13.229 1.00 91.12 329 PHE A O 1
ATOM 2719 N N . ASN A 1 330 ? 7.663 19.368 15.378 1.00 89.81 330 ASN A N 1
ATOM 2720 C CA . ASN A 1 330 ? 8.771 20.123 15.971 1.00 89.81 330 ASN A CA 1
ATOM 2721 C C . ASN A 1 330 ? 10.141 19.449 15.759 1.00 89.81 330 ASN A C 1
ATOM 2723 O O . ASN A 1 330 ? 11.158 20.133 15.732 1.00 89.81 330 ASN A O 1
ATOM 2727 N N . THR A 1 331 ? 10.183 18.122 15.594 1.00 91.81 331 THR A N 1
ATOM 2728 C CA . THR A 1 331 ? 11.434 17.365 15.383 1.00 91.81 331 THR A CA 1
ATOM 2729 C C . THR A 1 331 ? 11.908 17.395 13.929 1.00 91.81 331 THR A C 1
ATOM 2731 O O . THR A 1 331 ? 13.113 17.412 13.677 1.00 91.81 331 THR A O 1
ATOM 2734 N N . TYR A 1 332 ? 10.982 17.360 12.964 1.00 89.56 332 TYR A N 1
ATOM 2735 C CA . TYR A 1 332 ? 11.312 17.158 11.546 1.00 89.56 332 TYR A CA 1
ATOM 2736 C C . TYR A 1 332 ? 10.967 18.334 10.622 1.00 89.56 332 TYR A C 1
ATOM 2738 O O . TYR A 1 332 ? 11.287 18.258 9.437 1.00 89.56 332 TYR A O 1
ATOM 2746 N N . GLU A 1 333 ? 10.325 19.395 11.126 1.00 87.94 333 GLU A N 1
ATOM 2747 C CA . GLU A 1 333 ? 9.918 20.586 10.354 1.00 87.94 333 GLU A CA 1
ATOM 2748 C C . GLU A 1 333 ? 8.974 20.261 9.167 1.00 87.94 333 GLU A C 1
ATOM 2750 O O . GLU A 1 333 ? 8.899 20.988 8.181 1.00 87.94 333 GLU A O 1
ATOM 2755 N N . ILE A 1 334 ? 8.212 19.161 9.254 1.00 88.31 334 ILE A N 1
ATOM 2756 C CA . ILE A 1 334 ? 7.348 18.655 8.164 1.00 88.31 334 ILE A CA 1
ATOM 2757 C C . ILE A 1 334 ? 5.912 19.209 8.162 1.00 88.31 334 ILE A C 1
ATOM 2759 O O . ILE A 1 334 ? 5.091 18.771 7.353 1.00 88.31 334 ILE A O 1
ATOM 2763 N N . ARG A 1 335 ? 5.585 20.140 9.068 1.00 88.06 335 ARG A N 1
ATOM 2764 C CA . ARG A 1 335 ? 4.207 20.601 9.331 1.00 88.06 335 ARG A CA 1
ATOM 2765 C C . ARG A 1 335 ? 3.507 21.137 8.080 1.00 88.06 335 ARG A C 1
ATOM 2767 O O . ARG A 1 335 ? 2.417 20.682 7.761 1.00 88.06 335 ARG A O 1
ATOM 2774 N N . GLU A 1 336 ? 4.163 22.029 7.339 1.00 85.56 336 GLU A N 1
ATOM 2775 C CA . GLU A 1 336 ? 3.607 22.678 6.136 1.00 85.56 336 GLU A CA 1
ATOM 2776 C C . GLU A 1 336 ? 3.316 21.695 4.988 1.00 85.56 336 GLU A C 1
ATOM 2778 O O . GLU A 1 336 ? 2.430 21.940 4.175 1.00 85.56 336 GLU A O 1
ATOM 2783 N N . LYS A 1 337 ? 4.039 20.567 4.937 1.00 85.94 337 LYS A N 1
ATOM 2784 C CA . LYS A 1 337 ? 3.882 19.509 3.923 1.00 85.94 337 LYS A CA 1
ATOM 2785 C C . LYS A 1 337 ? 2.964 18.367 4.374 1.00 85.94 337 LYS A C 1
ATOM 2787 O O . LYS A 1 337 ? 2.874 17.355 3.680 1.00 85.94 337 LYS A O 1
ATOM 2792 N N . THR A 1 338 ? 2.343 18.480 5.550 1.00 91.44 338 THR A N 1
ATOM 2793 C CA . THR A 1 338 ? 1.513 17.420 6.133 1.00 91.44 338 THR A CA 1
ATOM 2794 C C . THR A 1 338 ? 0.037 17.797 6.107 1.00 91.44 338 THR A C 1
ATOM 2796 O O . THR A 1 338 ? -0.386 18.832 6.621 1.00 91.44 338 THR A O 1
ATOM 2799 N N . TYR A 1 339 ? -0.748 16.892 5.543 1.00 92.62 339 TYR A N 1
ATOM 2800 C CA . TYR A 1 339 ? -2.196 16.923 5.482 1.00 92.62 339 TYR A CA 1
ATOM 2801 C C . TYR A 1 339 ? -2.759 15.962 6.528 1.00 92.62 339 TYR A C 1
ATOM 2803 O O . TYR A 1 339 ? -2.144 14.936 6.846 1.00 92.62 339 TYR A O 1
ATOM 2811 N N . ILE A 1 340 ? -3.935 16.287 7.056 1.00 93.56 340 ILE A N 1
ATOM 2812 C CA . ILE A 1 340 ? -4.693 15.416 7.957 1.00 93.56 340 ILE A CA 1
ATOM 2813 C C . ILE A 1 340 ? -6.119 15.328 7.429 1.00 93.56 340 ILE A C 1
ATOM 2815 O O . ILE A 1 340 ? -6.684 16.335 7.016 1.00 93.56 340 ILE A O 1
ATOM 2819 N N . HIS A 1 341 ? -6.694 14.133 7.445 1.00 93.50 341 HIS A N 1
ATOM 2820 C CA . HIS A 1 341 ? -8.123 13.919 7.265 1.00 93.50 341 HIS A CA 1
ATOM 2821 C C . HIS A 1 341 ? -8.648 13.031 8.390 1.00 93.50 341 HIS A C 1
ATOM 2823 O O . HIS A 1 341 ? -7.980 12.078 8.801 1.00 93.50 341 HIS A O 1
ATOM 2829 N N . HIS A 1 342 ? -9.864 13.316 8.853 1.00 93.12 342 HIS A N 1
ATOM 2830 C CA . HIS A 1 342 ? -10.579 12.477 9.805 1.00 93.12 342 HIS A CA 1
ATOM 2831 C C . HIS A 1 342 ? -12.101 12.543 9.638 1.00 93.12 342 HIS A C 1
ATOM 2833 O O . HIS A 1 342 ? -12.652 13.560 9.212 1.00 93.12 342 HIS A O 1
ATOM 2839 N N . CYS A 1 343 ? -12.781 11.469 10.033 1.00 91.38 343 CYS A N 1
ATOM 2840 C CA . CYS A 1 343 ? -14.236 11.385 10.140 1.00 91.38 343 CYS A CA 1
ATOM 2841 C C . CYS A 1 343 ? -14.738 11.783 11.541 1.00 91.38 343 CYS A C 1
ATOM 2843 O O . CYS A 1 343 ? -14.015 11.655 12.522 1.00 91.38 343 CYS A O 1
ATOM 2845 N N . ASN A 1 344 ? -16.023 12.137 11.658 1.00 88.44 344 ASN A N 1
ATOM 2846 C CA . ASN A 1 344 ? -16.674 12.600 12.902 1.00 88.44 344 ASN A CA 1
ATOM 2847 C C . ASN A 1 344 ? -16.549 11.656 14.122 1.00 88.44 344 ASN A C 1
ATOM 2849 O O . ASN A 1 344 ? -16.740 12.084 15.256 1.00 88.44 344 ASN A O 1
ATOM 2853 N N . GLN A 1 345 ? -16.274 10.368 13.896 1.00 89.69 345 GLN A N 1
ATOM 2854 C CA . GLN A 1 345 ? -16.051 9.349 14.938 1.00 89.69 345 GLN A CA 1
ATOM 2855 C C . GLN A 1 345 ? -14.631 9.369 15.536 1.00 89.69 345 GLN A C 1
ATOM 2857 O O . GLN A 1 345 ? -14.313 8.570 16.420 1.00 89.69 345 GLN A O 1
ATOM 2862 N N . VAL A 1 346 ? -13.772 10.255 15.031 1.00 93.38 346 VAL A N 1
ATOM 2863 C CA . VAL A 1 346 ? -12.413 10.493 15.510 1.00 93.38 346 VAL A CA 1
ATOM 2864 C C . VAL A 1 346 ? -12.391 11.791 16.307 1.00 93.38 346 VAL A C 1
ATOM 2866 O O . VAL A 1 346 ? -12.915 12.810 15.863 1.00 93.38 346 VAL A O 1
ATOM 2869 N N . LYS A 1 347 ? -11.766 11.761 17.481 1.00 93.12 347 LYS A N 1
ATOM 2870 C CA . LYS A 1 347 ? -11.526 12.933 18.326 1.00 93.12 347 LYS A CA 1
ATOM 2871 C C . LYS A 1 347 ? -10.029 13.076 18.528 1.00 93.12 347 LYS A C 1
ATOM 2873 O O . LYS A 1 347 ? -9.368 12.110 18.909 1.00 93.12 347 LYS A O 1
ATOM 2878 N N . ILE A 1 348 ? -9.495 14.265 18.277 1.00 91.81 348 ILE A N 1
ATOM 2879 C CA . ILE A 1 348 ? -8.085 14.540 18.534 1.00 91.81 348 ILE A CA 1
ATOM 2880 C C . ILE A 1 348 ? -7.963 15.293 19.859 1.00 91.81 348 ILE A C 1
ATOM 2882 O O . ILE A 1 348 ? -8.556 16.354 20.033 1.00 91.81 348 ILE A O 1
ATOM 2886 N N . ASN A 1 349 ? -7.197 14.737 20.795 1.00 91.50 349 ASN A N 1
ATOM 2887 C CA . ASN A 1 349 ? -6.821 15.437 22.019 1.00 91.50 349 ASN A CA 1
ATOM 2888 C C . ASN A 1 349 ? -5.801 16.529 21.681 1.00 91.50 349 ASN A C 1
ATOM 2890 O O . ASN A 1 349 ? -4.865 16.274 20.921 1.00 91.50 349 ASN A O 1
ATOM 2894 N N . ASP A 1 350 ? -5.951 17.708 22.283 1.00 86.88 350 ASP A N 1
ATOM 2895 C CA . ASP A 1 350 ? -5.120 18.893 22.036 1.00 86.88 350 ASP A CA 1
ATOM 2896 C C . ASP A 1 350 ? -5.067 19.313 20.543 1.00 86.88 350 ASP A C 1
ATOM 2898 O O . ASP A 1 350 ? -3.997 19.584 19.983 1.00 86.88 350 ASP A O 1
ATOM 2902 N N . GLU A 1 351 ? -6.222 19.333 19.864 1.00 84.25 351 GLU A N 1
ATOM 2903 C CA . GLU A 1 351 ? -6.345 19.694 18.439 1.00 84.25 351 GLU A CA 1
ATOM 2904 C C . GLU A 1 351 ? -5.729 21.075 18.117 1.00 84.25 351 GLU A C 1
ATOM 2906 O O . GLU A 1 351 ? -5.149 21.279 17.043 1.00 84.25 351 GLU A O 1
ATOM 2911 N N . GLU A 1 352 ? -5.753 22.009 19.073 1.00 81.62 352 GLU A N 1
ATOM 2912 C CA . GLU A 1 352 ? -5.169 23.347 18.944 1.00 81.62 352 GLU A CA 1
ATOM 2913 C C . GLU A 1 352 ? -3.656 23.337 18.670 1.00 81.62 352 GLU A C 1
ATOM 2915 O O . GLU A 1 352 ? -3.145 24.248 18.020 1.00 81.62 352 GLU A O 1
ATOM 2920 N N . LYS A 1 353 ? -2.935 22.292 19.093 1.00 77.50 353 LYS A N 1
ATOM 2921 C CA . LYS A 1 353 ? -1.476 22.155 18.882 1.00 77.50 353 LYS A CA 1
ATOM 2922 C C . LYS A 1 353 ? -1.127 21.761 17.458 1.00 77.50 353 LYS A C 1
ATOM 2924 O O . LYS A 1 353 ? -0.039 22.044 16.955 1.00 77.50 353 LYS A O 1
ATOM 2929 N N . ILE A 1 354 ? -2.084 21.132 16.795 1.00 76.81 354 ILE A N 1
ATOM 2930 C CA . ILE A 1 354 ? -2.017 20.756 15.389 1.00 76.81 354 ILE A CA 1
ATOM 2931 C C . ILE A 1 354 ? -2.461 21.954 14.532 1.00 76.81 354 ILE A C 1
ATOM 2933 O O . ILE A 1 354 ? -1.879 22.202 13.477 1.00 76.81 354 ILE A O 1
ATOM 2937 N N . SER A 1 355 ? -3.385 22.762 15.068 1.00 67.19 355 SER A N 1
ATOM 2938 C CA . SER A 1 355 ? -3.908 24.073 14.643 1.00 67.19 355 SER A CA 1
ATOM 2939 C C . SER A 1 355 ? -2.982 25.043 13.857 1.00 67.19 355 SER A C 1
ATOM 2941 O O . SER A 1 355 ? -2.135 25.660 14.508 1.00 67.19 355 SER A O 1
ATOM 2943 N N . PRO A 1 356 ? -3.086 25.274 12.529 1.00 56.62 356 PRO A N 1
ATOM 2944 C CA . PRO A 1 356 ? -3.705 24.453 11.500 1.00 56.62 356 PRO A CA 1
ATOM 2945 C C . PRO A 1 356 ? -2.660 23.552 10.817 1.00 56.62 356 PRO A C 1
ATOM 2947 O O . PRO A 1 356 ? -1.639 24.045 10.324 1.00 56.62 356 PRO A O 1
ATOM 2950 N N . PRO A 1 357 ? -2.904 22.234 10.717 1.00 63.69 357 PRO A N 1
ATOM 2951 C CA . PRO A 1 357 ? -2.399 21.486 9.581 1.00 63.69 357 PRO A CA 1
ATOM 2952 C C . PRO A 1 357 ? -3.292 21.849 8.382 1.00 63.69 357 PRO A C 1
ATOM 2954 O O . PRO A 1 357 ? -4.312 22.530 8.534 1.00 63.69 357 PRO A O 1
ATOM 2957 N N . ASN A 1 358 ? -3.000 21.325 7.197 1.00 68.38 358 ASN A N 1
ATOM 2958 C CA . ASN A 1 358 ? -4.027 21.279 6.159 1.00 68.38 358 ASN A CA 1
ATOM 2959 C C . ASN A 1 358 ? -5.051 20.194 6.560 1.00 68.38 358 ASN A C 1
ATOM 2961 O O . ASN A 1 358 ? -4.950 19.050 6.113 1.00 68.38 358 ASN A O 1
ATOM 2965 N N . ASN A 1 359 ? -5.956 20.533 7.493 1.00 75.19 359 ASN A N 1
ATOM 2966 C CA . ASN A 1 359 ? -7.022 19.652 7.971 1.00 75.19 359 ASN A CA 1
ATOM 2967 C C . ASN A 1 359 ? -8.136 19.635 6.926 1.00 75.19 359 ASN A C 1
ATOM 2969 O O . ASN A 1 359 ? -8.742 20.668 6.635 1.00 75.19 359 ASN A O 1
ATOM 2973 N N . ILE A 1 360 ? -8.369 18.470 6.343 1.00 80.81 360 ILE A N 1
ATOM 2974 C CA . ILE A 1 360 ? -9.250 18.282 5.204 1.00 80.81 360 ILE A CA 1
ATOM 2975 C C . ILE A 1 360 ? -10.395 17.365 5.631 1.00 80.81 360 ILE A C 1
ATOM 2977 O O . ILE A 1 360 ? -10.205 16.190 5.951 1.00 80.81 360 ILE A O 1
ATOM 2981 N N . THR A 1 361 ? -11.614 17.896 5.615 1.00 81.00 361 THR A N 1
ATOM 2982 C CA . THR A 1 361 ? -12.811 17.167 6.059 1.00 81.00 361 THR A CA 1
ATOM 2983 C C . THR A 1 361 ? -13.232 16.076 5.077 1.00 81.00 361 THR A C 1
ATOM 2985 O O . THR A 1 361 ? -13.834 15.091 5.498 1.00 81.00 361 THR A O 1
ATOM 2988 N N . ASN A 1 362 ? -12.885 16.194 3.792 1.00 89.00 362 ASN A N 1
ATOM 2989 C CA . ASN A 1 362 ? -13.246 15.232 2.756 1.00 89.00 362 ASN A CA 1
ATOM 2990 C C . ASN A 1 362 ? -12.034 14.423 2.268 1.00 89.00 362 ASN A C 1
ATOM 2992 O O . ASN A 1 362 ? -11.049 14.960 1.769 1.00 89.00 362 ASN A O 1
ATOM 2996 N N . LEU A 1 363 ? -12.127 13.099 2.326 1.00 91.75 363 LEU A N 1
ATOM 2997 C CA . LEU A 1 363 ? -11.044 12.213 1.905 1.00 91.75 363 LEU A CA 1
ATOM 2998 C C . LEU A 1 363 ? -10.662 12.355 0.415 1.00 91.75 363 LEU A C 1
ATOM 3000 O O . LEU A 1 363 ? -9.513 12.103 0.044 1.00 91.75 363 LEU A O 1
ATOM 3004 N N . ARG A 1 364 ? -11.590 12.805 -0.442 1.00 93.12 364 ARG A N 1
ATOM 3005 C CA . ARG A 1 364 ? -11.301 13.129 -1.849 1.00 93.12 364 ARG A CA 1
ATOM 3006 C C . ARG A 1 364 ? -10.433 14.381 -1.985 1.00 93.12 364 ARG A C 1
ATOM 3008 O O . ARG A 1 364 ? -9.461 14.355 -2.729 1.00 93.12 364 ARG A O 1
ATOM 3015 N N . GLU A 1 365 ? -10.727 15.431 -1.222 1.00 91.88 365 GLU A N 1
ATOM 3016 C CA . GLU A 1 365 ? -9.895 16.642 -1.170 1.00 91.88 365 GLU A CA 1
ATOM 3017 C C . GLU A 1 365 ? -8.485 16.317 -0.638 1.00 91.88 365 GLU A C 1
ATOM 3019 O O . GLU A 1 365 ? -7.498 16.879 -1.111 1.00 91.88 365 GLU A O 1
ATOM 3024 N N . PHE A 1 366 ? -8.363 15.360 0.294 1.00 93.38 366 PHE A N 1
ATOM 3025 C CA . PHE A 1 366 ? -7.067 14.899 0.809 1.00 93.38 366 PHE A CA 1
ATOM 3026 C C . PHE A 1 366 ? -6.246 14.217 -0.293 1.00 93.38 366 PHE A C 1
ATOM 3028 O O . PHE A 1 366 ? -5.073 14.540 -0.487 1.00 93.38 366 PHE A O 1
ATOM 3035 N N . LEU A 1 367 ? -6.867 13.310 -1.053 1.00 94.56 367 LEU A N 1
ATOM 3036 C CA . LEU A 1 367 ? -6.255 12.692 -2.230 1.00 94.56 367 LEU A CA 1
ATOM 3037 C C . LEU A 1 367 ? -5.811 13.755 -3.250 1.00 94.56 367 LEU A C 1
ATOM 3039 O O . LEU A 1 367 ? -4.674 13.716 -3.718 1.00 94.56 367 LEU A O 1
ATOM 3043 N N . GLU A 1 368 ? -6.681 14.710 -3.580 1.00 90.38 368 GLU A N 1
ATOM 3044 C CA . GLU A 1 368 ? -6.398 15.775 -4.551 1.00 90.38 368 GLU A CA 1
ATOM 3045 C C . GLU A 1 368 ? -5.247 16.687 -4.100 1.00 90.38 368 GLU A C 1
ATOM 3047 O O . GLU A 1 368 ? -4.388 17.036 -4.914 1.00 90.38 368 GLU A O 1
ATOM 3052 N N . ALA A 1 369 ? -5.161 17.008 -2.806 1.00 89.00 369 ALA A N 1
ATOM 3053 C CA . ALA A 1 369 ? -4.047 17.760 -2.235 1.00 89.00 369 ALA A CA 1
ATOM 3054 C C . ALA A 1 369 ? -2.709 17.007 -2.368 1.00 89.00 369 ALA A C 1
ATOM 3056 O O . ALA A 1 369 ? -1.727 17.577 -2.847 1.00 89.00 369 ALA A O 1
ATOM 3057 N N . ILE A 1 370 ? -2.680 15.712 -2.033 1.00 91.69 370 ILE A N 1
ATOM 3058 C CA . ILE A 1 370 ? -1.485 14.866 -2.190 1.00 91.69 370 ILE A CA 1
ATOM 3059 C C . ILE A 1 370 ? -1.081 14.743 -3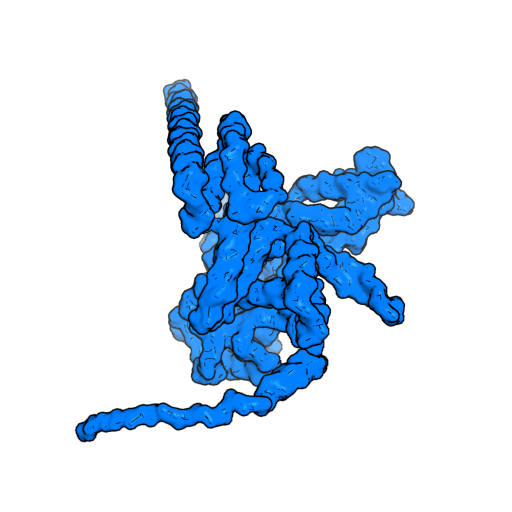.670 1.00 91.69 370 ILE A C 1
ATOM 3061 O O . ILE A 1 370 ? 0.098 14.888 -3.997 1.00 91.69 370 ILE A O 1
ATOM 3065 N N . LEU A 1 371 ? -2.036 14.530 -4.583 1.00 89.88 371 LEU A N 1
ATOM 3066 C CA . LEU A 1 371 ? -1.769 14.471 -6.027 1.00 89.88 371 LEU A CA 1
ATOM 3067 C C . LEU A 1 371 ? -1.215 15.792 -6.571 1.00 89.88 371 LEU A C 1
ATOM 3069 O O . LEU A 1 371 ? -0.282 15.778 -7.375 1.00 89.88 371 LEU A O 1
ATOM 3073 N N . LYS A 1 372 ? -1.731 16.932 -6.104 1.00 84.12 372 LYS A N 1
ATOM 3074 C CA . LYS A 1 372 ? -1.243 18.261 -6.486 1.00 84.12 372 LYS A CA 1
ATOM 3075 C C . LYS A 1 372 ? 0.222 18.470 -6.096 1.00 84.12 372 LYS A C 1
ATOM 3077 O O . LYS A 1 372 ? 0.997 18.915 -6.941 1.00 84.12 372 LYS A O 1
ATOM 3082 N N . GLU A 1 373 ? 0.615 18.110 -4.873 1.00 84.94 373 GLU A N 1
ATOM 3083 C CA . GLU A 1 373 ? 2.020 18.156 -4.433 1.00 84.94 373 GLU A CA 1
ATOM 3084 C C . GLU A 1 373 ? 2.918 17.264 -5.309 1.00 84.94 373 GLU A C 1
ATOM 3086 O O . GLU A 1 373 ? 3.978 17.699 -5.767 1.00 84.94 373 GLU A O 1
ATOM 3091 N N . ILE A 1 374 ? 2.460 16.047 -5.633 1.00 85.75 374 ILE A N 1
ATOM 3092 C CA . ILE A 1 374 ? 3.179 15.119 -6.523 1.00 85.75 374 ILE A CA 1
ATOM 3093 C C . ILE A 1 374 ? 3.382 15.743 -7.910 1.00 85.75 374 ILE A C 1
ATOM 3095 O O . ILE A 1 374 ? 4.490 15.731 -8.452 1.00 85.75 374 ILE A O 1
ATOM 3099 N N . TYR A 1 375 ? 2.337 16.319 -8.501 1.00 80.62 375 TYR A N 1
ATOM 3100 C CA . TYR A 1 375 ? 2.433 16.912 -9.834 1.00 80.62 375 TYR A CA 1
ATOM 3101 C C . TYR A 1 375 ? 3.322 18.163 -9.842 1.00 80.62 375 TYR A C 1
ATOM 3103 O O . TYR A 1 375 ? 4.117 18.326 -10.768 1.00 80.62 375 TYR A O 1
ATOM 3111 N N . LEU A 1 376 ? 3.272 18.997 -8.798 1.00 71.19 376 LEU A N 1
ATOM 3112 C CA . LEU A 1 376 ? 4.165 20.150 -8.648 1.00 71.19 376 LEU A CA 1
ATOM 3113 C C . LEU A 1 376 ? 5.638 19.721 -8.607 1.00 71.19 376 LEU A C 1
ATOM 3115 O O . LEU A 1 376 ? 6.437 20.225 -9.398 1.00 71.19 376 LEU A O 1
ATOM 3119 N N . GLY A 1 377 ? 6.002 18.746 -7.772 1.00 69.12 377 GLY A N 1
ATOM 3120 C CA . GLY A 1 377 ? 7.390 18.283 -7.697 1.00 69.12 377 GLY A CA 1
ATOM 3121 C C . GLY A 1 377 ? 7.867 17.511 -8.935 1.00 69.12 377 GLY A C 1
ATOM 3122 O O . GLY A 1 377 ? 9.055 17.553 -9.257 1.00 69.12 377 GLY A O 1
ATOM 3123 N N . MET A 1 378 ? 6.968 16.855 -9.683 1.00 70.69 378 MET A N 1
ATOM 3124 C CA . MET A 1 378 ? 7.295 16.277 -10.999 1.00 70.69 378 MET A CA 1
ATOM 3125 C C . MET A 1 378 ? 7.633 17.367 -12.030 1.00 70.69 378 MET A C 1
ATOM 3127 O O . MET A 1 378 ? 8.567 17.194 -12.817 1.00 70.69 378 MET A O 1
ATOM 3131 N N . ILE A 1 379 ? 6.922 18.500 -12.004 1.00 61.69 379 ILE A N 1
ATOM 3132 C CA . ILE A 1 379 ? 7.218 19.673 -12.843 1.00 61.69 379 ILE A CA 1
ATOM 3133 C C . ILE A 1 379 ? 8.551 20.309 -12.424 1.00 61.69 379 ILE A C 1
ATOM 3135 O O . ILE A 1 379 ? 9.362 20.643 -13.287 1.00 61.69 379 ILE A O 1
ATOM 3139 N N . GLU A 1 380 ? 8.828 20.434 -11.123 1.00 60.84 380 GLU A N 1
ATOM 3140 C CA . GLU A 1 380 ? 10.121 20.942 -10.639 1.00 60.84 380 GLU A CA 1
ATOM 3141 C C . GLU A 1 380 ? 11.301 20.050 -11.059 1.00 60.84 380 GLU A C 1
ATOM 3143 O O . GLU A 1 380 ? 12.333 20.576 -11.476 1.00 60.84 380 GLU A O 1
ATOM 3148 N N . GLU A 1 381 ? 11.162 18.718 -11.020 1.00 61.38 381 GLU A N 1
ATOM 3149 C CA . GLU A 1 381 ? 12.205 17.800 -11.507 1.00 61.38 381 GLU A CA 1
ATOM 3150 C C . GLU A 1 381 ? 12.444 17.959 -13.020 1.00 61.38 381 GLU A C 1
ATOM 3152 O O . GLU A 1 381 ? 13.591 17.930 -13.473 1.00 61.38 381 GLU A O 1
ATOM 3157 N N . PHE A 1 382 ? 11.380 18.148 -13.806 1.00 56.78 382 PHE A N 1
ATOM 3158 C CA . PHE A 1 382 ? 11.483 18.380 -15.249 1.00 56.78 382 PHE A CA 1
ATOM 3159 C C . PHE A 1 382 ? 12.196 19.704 -15.562 1.00 56.78 382 PHE A C 1
ATOM 3161 O O . PHE A 1 382 ? 13.158 19.719 -16.329 1.00 56.78 382 PHE A O 1
ATOM 3168 N N . LEU A 1 383 ? 11.805 20.793 -14.894 1.00 49.69 383 LEU A N 1
ATOM 3169 C CA . LEU A 1 383 ? 12.434 22.110 -15.042 1.00 49.69 383 LEU A CA 1
ATOM 3170 C C . LEU A 1 383 ? 13.909 22.118 -14.605 1.00 49.69 383 LEU A C 1
ATOM 3172 O O . LEU A 1 383 ? 14.719 22.809 -15.216 1.00 49.69 383 LEU A O 1
ATOM 3176 N N . GLN A 1 384 ? 14.293 21.334 -13.592 1.00 51.09 384 GLN A N 1
ATOM 3177 C CA . GLN A 1 384 ? 15.702 21.200 -13.191 1.00 51.09 384 GLN A CA 1
ATOM 3178 C C . GLN A 1 384 ? 16.560 20.466 -14.234 1.00 51.09 384 GLN A C 1
ATOM 3180 O O . GLN A 1 384 ? 17.751 20.753 -14.337 1.00 51.09 384 GLN A O 1
ATOM 3185 N N . LYS A 1 385 ? 15.981 19.540 -15.012 1.00 48.78 385 LYS A N 1
ATOM 3186 C CA . LYS A 1 385 ? 16.688 18.814 -16.087 1.00 48.78 385 LYS A CA 1
ATOM 3187 C C . LYS A 1 385 ? 16.875 19.636 -17.365 1.00 48.78 385 LYS A C 1
ATOM 3189 O O . LYS A 1 385 ? 17.747 19.303 -18.155 1.00 48.78 385 LYS A O 1
ATOM 3194 N N . LEU A 1 386 ? 16.109 20.712 -17.544 1.00 43.28 386 LEU A N 1
ATOM 3195 C CA . LEU A 1 386 ? 16.193 21.651 -18.676 1.00 43.28 386 LEU A CA 1
ATOM 3196 C C . LEU A 1 386 ? 17.311 22.714 -18.532 1.00 43.28 386 LEU A C 1
ATOM 3198 O O . LEU A 1 386 ? 17.236 23.767 -19.154 1.00 43.28 386 LEU A O 1
ATOM 3202 N N . ASP A 1 387 ? 18.298 22.463 -17.662 1.00 39.66 387 ASP A N 1
ATOM 3203 C CA . ASP A 1 387 ? 19.470 23.296 -17.327 1.00 39.66 387 ASP A CA 1
ATOM 3204 C C . ASP A 1 387 ? 19.296 24.822 -17.520 1.00 39.66 387 ASP A C 1
ATOM 3206 O O . ASP A 1 387 ? 19.978 25.501 -18.288 1.00 39.66 387 ASP A O 1
ATOM 3210 N N . ILE A 1 388 ? 18.373 25.397 -16.741 1.00 36.69 388 ILE A N 1
ATOM 3211 C CA . ILE A 1 388 ? 17.982 26.822 -16.784 1.00 36.69 388 ILE A CA 1
ATOM 3212 C C . ILE A 1 388 ? 19.165 27.774 -16.446 1.00 36.69 388 ILE A C 1
ATOM 3214 O O . ILE A 1 388 ? 19.025 28.997 -16.506 1.00 36.69 388 ILE A O 1
ATOM 3218 N N . LYS A 1 389 ? 20.367 27.266 -16.132 1.00 34.28 389 LYS A N 1
ATOM 3219 C CA . LYS A 1 389 ? 21.588 28.082 -16.000 1.00 34.28 389 LYS A CA 1
ATOM 3220 C C . LYS A 1 389 ? 21.922 28.854 -17.274 1.00 34.28 389 LYS A C 1
ATOM 3222 O O . LYS A 1 389 ? 22.277 30.030 -17.169 1.00 34.28 389 LYS A O 1
ATOM 3227 N N . ASP A 1 390 ? 21.737 28.254 -18.445 1.00 34.59 390 ASP A N 1
ATOM 3228 C CA . ASP A 1 390 ? 22.025 28.927 -19.718 1.00 34.59 390 ASP A CA 1
ATOM 3229 C C . ASP A 1 390 ? 20.969 29.995 -20.048 1.00 34.59 390 ASP A C 1
ATOM 3231 O O . ASP A 1 390 ? 21.285 31.049 -20.601 1.00 34.59 390 ASP A O 1
ATOM 3235 N N . ILE A 1 391 ? 19.731 29.804 -19.579 1.00 33.62 391 ILE A N 1
ATOM 3236 C CA . ILE A 1 391 ? 18.643 30.787 -19.697 1.00 33.62 391 ILE A CA 1
ATOM 3237 C C . ILE A 1 391 ? 18.829 31.957 -18.709 1.00 33.62 391 ILE A C 1
ATOM 3239 O O . ILE A 1 391 ? 18.552 33.107 -19.050 1.00 33.62 391 ILE A O 1
ATOM 3243 N N . ILE A 1 392 ? 19.312 31.705 -17.486 1.00 30.58 392 ILE A N 1
ATOM 3244 C CA . ILE A 1 392 ? 19.477 32.739 -16.443 1.00 30.58 392 ILE A CA 1
ATOM 3245 C C . ILE A 1 392 ? 20.750 33.575 -16.640 1.00 30.58 392 ILE A C 1
ATOM 3247 O O . ILE A 1 392 ? 20.749 34.761 -16.308 1.00 30.58 392 ILE A O 1
ATOM 3251 N N . ASN A 1 393 ? 21.806 33.018 -17.238 1.00 34.28 393 ASN A N 1
ATOM 3252 C CA . ASN A 1 393 ? 22.991 33.793 -17.626 1.00 34.28 393 ASN A CA 1
ATOM 3253 C C . ASN A 1 393 ? 22.738 34.720 -18.841 1.00 34.28 393 ASN A C 1
ATOM 3255 O O . ASN A 1 393 ? 23.563 35.584 -19.145 1.00 34.28 393 ASN A O 1
ATOM 3259 N N . ALA A 1 394 ? 21.574 34.624 -19.498 1.00 33.16 394 ALA A N 1
ATOM 3260 C CA . ALA A 1 394 ? 21.183 35.433 -20.656 1.00 33.16 394 ALA A CA 1
ATOM 3261 C C . ALA A 1 394 ? 20.669 36.861 -20.325 1.00 33.16 394 ALA A C 1
ATOM 3263 O O . ALA A 1 394 ? 19.878 37.435 -21.089 1.00 33.16 394 ALA A O 1
ATOM 3264 N N . GLU A 1 395 ? 21.146 37.473 -19.229 1.00 32.84 395 GLU A N 1
ATOM 3265 C CA . GLU A 1 395 ? 21.018 38.926 -18.987 1.00 32.84 395 GLU A CA 1
ATOM 3266 C C . GLU A 1 395 ? 21.894 39.751 -19.975 1.00 32.84 395 GLU A C 1
ATOM 3268 O O . GLU A 1 395 ? 21.651 40.944 -20.126 1.00 32.84 395 GLU A O 1
ATOM 3273 N N . ASN A 1 396 ? 22.830 39.126 -20.721 1.00 37.12 396 ASN A N 1
ATOM 3274 C CA . ASN A 1 396 ? 23.814 39.803 -21.597 1.00 37.12 396 ASN A CA 1
ATOM 3275 C C . ASN A 1 396 ? 23.812 39.428 -23.107 1.00 37.12 396 ASN A C 1
ATOM 3277 O O . ASN A 1 396 ? 24.762 39.781 -23.802 1.00 37.12 396 ASN A O 1
ATOM 3281 N N . PHE A 1 397 ? 22.793 38.748 -23.661 1.00 33.41 397 PHE A N 1
ATOM 3282 C CA . PHE A 1 397 ? 22.741 38.433 -25.111 1.00 33.41 397 PHE A CA 1
ATOM 3283 C C . PHE A 1 397 ? 21.429 38.846 -25.816 1.00 33.41 397 PHE A C 1
ATOM 3285 O O . PHE A 1 397 ? 20.352 38.870 -25.215 1.00 33.41 397 PHE A O 1
ATOM 3292 N N . SER A 1 398 ? 21.568 39.210 -27.102 1.00 35.34 398 SER A N 1
ATOM 3293 C CA . SER A 1 398 ? 20.581 39.921 -27.943 1.00 35.34 398 SER A CA 1
ATOM 3294 C C . SER A 1 398 ? 19.224 39.215 -28.110 1.00 35.34 398 SER A C 1
ATOM 3296 O O . SER A 1 398 ? 19.131 37.990 -28.056 1.00 35.34 398 SER A O 1
ATOM 3298 N N . LYS A 1 399 ? 18.168 40.008 -28.357 1.00 38.38 399 LYS A N 1
ATOM 3299 C CA . LYS A 1 399 ? 16.764 39.567 -28.473 1.00 38.38 399 LYS A CA 1
ATOM 3300 C C . LYS A 1 399 ? 16.519 38.533 -29.577 1.00 38.38 399 LYS A C 1
ATOM 3302 O O . LYS A 1 399 ? 15.719 37.634 -29.358 1.00 38.38 399 LYS A O 1
ATOM 3307 N N . GLU A 1 400 ? 17.181 38.639 -30.726 1.00 33.34 400 GLU A N 1
ATOM 3308 C CA . GLU A 1 400 ? 16.885 37.784 -31.893 1.00 33.34 400 GLU A CA 1
ATOM 3309 C C . GLU A 1 400 ? 17.350 36.337 -31.695 1.00 33.34 400 GLU A C 1
ATOM 3311 O O . GLU A 1 400 ? 16.642 35.403 -32.059 1.00 33.34 400 GLU A O 1
ATOM 3316 N N . LYS A 1 401 ? 18.472 36.134 -30.992 1.00 34.75 401 LYS A N 1
ATOM 3317 C CA . LYS A 1 401 ? 18.991 34.793 -30.674 1.00 34.75 401 LYS A CA 1
ATOM 3318 C C . LYS A 1 401 ? 18.088 34.013 -29.699 1.00 34.75 401 LYS A C 1
ATOM 3320 O O . LYS A 1 401 ? 18.177 32.796 -29.599 1.00 34.75 401 LYS A O 1
ATOM 3325 N N . LYS A 1 402 ? 17.183 34.705 -28.990 1.00 39.94 402 LYS A N 1
ATOM 3326 C CA . LYS A 1 402 ? 16.278 34.096 -28.000 1.00 39.94 402 LYS A CA 1
ATOM 3327 C C . LYS A 1 402 ? 15.127 33.307 -28.621 1.00 39.94 402 LYS A C 1
ATOM 3329 O O . LYS A 1 402 ? 14.579 32.455 -27.932 1.00 39.94 402 LYS A O 1
ATOM 3334 N N . LEU A 1 403 ? 14.736 33.576 -29.870 1.00 34.28 403 LEU A N 1
ATOM 3335 C CA . LEU A 1 403 ? 13.651 32.822 -30.511 1.00 34.28 403 LEU A CA 1
ATOM 3336 C C . LEU A 1 403 ? 14.153 31.457 -31.005 1.00 34.28 403 LEU A C 1
ATOM 3338 O O . LEU A 1 403 ? 13.567 30.432 -30.664 1.00 34.28 403 LEU A O 1
ATOM 3342 N N . THR A 1 404 ? 15.298 31.447 -31.690 1.00 36.25 404 THR A N 1
ATOM 3343 C CA . THR A 1 404 ? 15.931 30.248 -32.267 1.00 36.25 404 THR A CA 1
ATOM 3344 C C . THR A 1 404 ? 16.376 29.227 -31.215 1.00 36.25 404 THR A C 1
ATOM 3346 O O . THR A 1 404 ? 16.242 28.017 -31.416 1.00 36.25 404 THR A O 1
ATOM 3349 N N . ASP A 1 405 ? 16.853 29.693 -30.057 1.00 35.88 405 ASP A N 1
ATOM 3350 C CA . ASP A 1 405 ? 17.309 28.815 -28.967 1.00 35.88 405 ASP A CA 1
ATOM 3351 C C . ASP A 1 405 ? 16.122 28.238 -28.154 1.00 35.88 405 ASP A C 1
ATOM 3353 O O . ASP A 1 405 ? 16.238 27.197 -27.505 1.00 35.88 405 ASP A O 1
ATOM 3357 N N . ILE A 1 406 ? 14.939 28.864 -28.227 1.00 37.12 406 ILE A N 1
ATOM 3358 C CA . ILE A 1 406 ? 13.677 28.299 -27.714 1.00 37.12 406 ILE A CA 1
ATOM 3359 C C . ILE A 1 406 ? 13.085 27.305 -28.726 1.00 37.12 406 ILE A C 1
ATOM 3361 O O . ILE A 1 406 ? 12.597 26.246 -28.335 1.00 37.12 406 ILE A O 1
ATOM 3365 N N . GLU A 1 407 ? 13.157 27.606 -30.023 1.00 37.88 407 GLU A N 1
ATOM 3366 C CA . GLU A 1 407 ? 12.700 26.720 -31.102 1.00 37.88 407 GLU A CA 1
ATOM 3367 C C . GLU A 1 407 ? 13.465 25.390 -31.116 1.00 37.88 407 GLU A C 1
ATOM 3369 O O . GLU A 1 407 ? 12.849 24.328 -31.171 1.00 37.88 407 GLU A O 1
ATOM 3374 N N . THR A 1 408 ? 14.791 25.420 -30.967 1.00 39.41 408 THR A N 1
ATOM 3375 C CA . THR A 1 408 ? 15.619 24.201 -30.894 1.00 39.41 408 THR A CA 1
ATOM 3376 C C . THR A 1 408 ? 15.321 23.330 -29.671 1.00 39.41 408 THR A C 1
ATOM 3378 O O . THR A 1 408 ? 15.251 22.110 -29.813 1.00 39.41 408 THR A O 1
ATOM 3381 N N . ASN A 1 409 ? 15.067 23.918 -28.497 1.00 37.78 409 ASN A N 1
ATOM 3382 C CA . ASN A 1 409 ? 14.706 23.160 -27.291 1.00 37.78 409 ASN A CA 1
ATOM 3383 C C . ASN A 1 409 ? 13.288 22.559 -27.348 1.00 37.78 409 ASN A C 1
ATOM 3385 O O . ASN A 1 409 ? 13.052 21.478 -26.810 1.00 37.78 409 ASN A O 1
ATOM 3389 N N . LEU A 1 410 ? 12.350 23.212 -28.041 1.00 38.94 410 LEU A N 1
ATOM 3390 C CA . LEU A 1 410 ? 10.991 22.692 -28.228 1.00 38.94 410 LEU A CA 1
ATOM 3391 C C . LEU A 1 410 ? 10.908 21.570 -29.277 1.00 38.94 410 LEU A C 1
ATOM 3393 O O . LEU A 1 410 ? 9.896 20.874 -29.332 1.00 38.94 410 LEU A O 1
ATOM 3397 N N . ASN A 1 411 ? 11.923 21.356 -30.116 1.00 40.19 411 ASN A N 1
ATOM 3398 C CA . ASN A 1 411 ? 11.841 20.380 -31.212 1.00 40.19 411 ASN A CA 1
ATOM 3399 C C . ASN A 1 411 ? 11.887 18.901 -30.772 1.00 40.19 411 ASN A C 1
ATOM 3401 O O . ASN A 1 411 ? 11.549 18.036 -31.575 1.00 40.19 411 ASN A O 1
ATOM 3405 N N . ASN A 1 412 ? 12.214 18.610 -29.507 1.00 37.62 412 ASN A N 1
ATOM 3406 C CA . ASN A 1 412 ? 12.331 17.246 -28.962 1.00 37.62 412 ASN A CA 1
ATOM 3407 C C . ASN A 1 412 ? 11.207 16.854 -27.975 1.00 37.62 412 ASN A C 1
ATOM 3409 O O . ASN A 1 412 ? 11.342 15.875 -27.244 1.00 37.62 412 ASN A O 1
ATOM 3413 N N . ILE A 1 413 ? 10.122 17.631 -27.917 1.00 40.69 413 ILE A N 1
ATOM 3414 C CA . ILE A 1 413 ? 9.003 17.482 -26.968 1.00 40.69 413 ILE A CA 1
ATOM 3415 C C . ILE A 1 413 ? 7.697 17.294 -27.761 1.00 40.69 413 ILE A C 1
ATOM 3417 O O . ILE A 1 413 ? 7.562 17.861 -28.852 1.00 40.69 413 ILE A O 1
ATOM 3421 N N . SER A 1 414 ? 6.743 16.503 -27.253 1.00 42.72 414 SER A N 1
ATOM 3422 C CA . SER A 1 414 ? 5.469 16.256 -27.954 1.00 42.72 414 SER A CA 1
ATOM 3423 C C . SER A 1 414 ? 4.622 17.532 -28.086 1.00 42.72 414 SER A C 1
ATOM 3425 O O . SER A 1 414 ? 4.743 18.456 -27.285 1.00 42.72 414 SER A O 1
ATOM 3427 N N . GLU A 1 415 ? 3.770 17.616 -29.114 1.00 45.22 415 GLU A N 1
ATOM 3428 C CA . GLU A 1 415 ? 2.947 18.813 -29.384 1.00 45.22 415 GLU A CA 1
ATOM 3429 C C . GLU A 1 415 ? 2.048 19.190 -28.184 1.00 45.22 415 GLU A C 1
ATOM 3431 O O . GLU A 1 415 ? 1.915 20.370 -27.859 1.00 45.22 415 GLU A O 1
ATOM 3436 N N . GLU A 1 416 ? 1.531 18.192 -27.466 1.00 44.03 416 GLU A N 1
ATOM 3437 C CA . GLU A 1 416 ? 0.685 18.341 -26.272 1.00 44.03 416 GLU A CA 1
ATOM 3438 C C . GLU A 1 416 ? 1.460 18.876 -25.056 1.00 44.03 416 GLU A C 1
ATOM 3440 O O . GLU A 1 416 ? 0.992 19.782 -24.362 1.00 44.03 416 GLU A O 1
ATOM 3445 N N . GLU A 1 417 ? 2.684 18.390 -24.827 1.00 41.44 417 GLU A N 1
ATOM 3446 C CA . GLU A 1 417 ? 3.559 18.890 -23.758 1.00 41.44 417 GLU A CA 1
ATOM 3447 C C . GLU A 1 417 ? 3.931 20.371 -23.976 1.00 41.44 417 GLU A C 1
ATOM 3449 O O . GLU A 1 417 ? 4.019 21.123 -23.003 1.00 41.44 417 GLU A O 1
ATOM 3454 N N . LYS A 1 418 ? 4.077 20.827 -25.233 1.00 47.19 418 LYS A N 1
ATOM 3455 C CA . LYS A 1 418 ? 4.311 22.252 -25.558 1.00 47.19 418 LYS A CA 1
ATOM 3456 C C . LYS A 1 418 ? 3.114 23.125 -25.191 1.00 47.19 418 LYS A C 1
ATOM 3458 O O . LYS A 1 418 ? 3.299 24.203 -24.629 1.00 47.19 418 LYS A O 1
ATOM 3463 N N . ILE A 1 419 ? 1.900 22.673 -25.509 1.00 45.00 419 ILE A N 1
ATOM 3464 C CA . ILE A 1 419 ? 0.655 23.392 -25.200 1.00 45.00 419 ILE A CA 1
ATOM 3465 C C . ILE A 1 419 ? 0.512 23.539 -23.680 1.00 45.00 419 ILE A C 1
ATOM 3467 O O . ILE A 1 419 ? 0.398 24.659 -23.177 1.00 45.00 419 ILE A O 1
ATOM 3471 N N . PHE A 1 420 ? 0.647 22.431 -22.946 1.00 40.84 420 PHE A N 1
ATOM 3472 C CA . PHE A 1 420 ? 0.569 22.397 -21.484 1.00 40.84 420 PHE A CA 1
ATOM 3473 C C . PHE A 1 420 ? 1.606 23.320 -20.812 1.00 40.84 420 PHE A C 1
ATOM 3475 O O . PHE A 1 420 ? 1.300 24.023 -19.845 1.00 40.84 420 PHE A O 1
ATOM 3482 N N . GLU A 1 421 ? 2.832 23.387 -21.345 1.00 44.44 421 GLU A N 1
ATOM 3483 C CA . GLU A 1 421 ? 3.872 24.284 -20.827 1.00 44.44 421 GLU A CA 1
ATOM 3484 C C . GLU A 1 421 ? 3.539 25.776 -21.039 1.00 44.44 421 GLU A C 1
ATOM 3486 O O . GLU A 1 421 ? 3.877 26.613 -20.194 1.00 44.44 421 GLU A O 1
ATOM 3491 N N . ILE A 1 422 ? 2.872 26.137 -22.143 1.00 44.47 422 ILE A N 1
ATOM 3492 C CA . ILE A 1 422 ? 2.493 27.530 -22.430 1.00 44.47 422 ILE A CA 1
ATOM 3493 C C . ILE A 1 422 ? 1.258 27.944 -21.614 1.00 44.47 422 ILE A C 1
ATOM 3495 O O . ILE A 1 422 ? 1.249 29.043 -21.055 1.00 44.47 422 ILE A O 1
ATOM 3499 N N . GLU A 1 423 ? 0.267 27.068 -21.438 1.00 42.94 423 GLU A N 1
ATOM 3500 C CA . GLU A 1 423 ? -0.906 27.312 -20.578 1.00 42.94 423 GLU A CA 1
ATOM 3501 C C . GLU A 1 423 ? -0.500 27.544 -19.104 1.00 42.94 423 GLU A C 1
ATOM 3503 O O . GLU A 1 423 ? -0.974 28.477 -18.439 1.00 42.94 423 GLU A O 1
ATOM 3508 N N . ILE A 1 424 ? 0.475 26.776 -18.602 1.00 41.53 424 ILE A N 1
ATOM 3509 C CA . ILE A 1 424 ? 1.067 26.977 -17.266 1.00 41.53 424 ILE A CA 1
ATOM 3510 C C . ILE A 1 424 ? 1.851 28.297 -17.166 1.00 41.53 424 ILE A C 1
ATOM 3512 O O . ILE A 1 424 ? 1.903 28.903 -16.092 1.00 41.53 424 ILE A O 1
ATOM 3516 N N . LYS A 1 425 ? 2.451 28.786 -18.258 1.00 45.31 425 LYS A N 1
ATOM 3517 C CA . LYS A 1 425 ? 3.094 30.114 -18.281 1.00 45.31 425 LYS A CA 1
ATOM 3518 C C . LYS A 1 425 ? 2.055 31.239 -18.288 1.00 45.31 425 LYS A C 1
ATOM 3520 O O . LYS A 1 425 ? 2.209 32.185 -17.520 1.00 45.31 425 LYS A O 1
ATOM 3525 N N . ILE A 1 426 ? 0.979 31.120 -19.072 1.00 41.97 426 ILE A N 1
ATOM 3526 C CA . ILE A 1 426 ? -0.108 32.115 -19.148 1.00 41.97 426 ILE A CA 1
ATOM 3527 C C . ILE A 1 426 ? -0.810 32.287 -17.796 1.00 41.97 426 ILE A C 1
ATOM 3529 O O . ILE A 1 426 ? -0.989 33.416 -17.340 1.00 41.97 426 ILE A O 1
ATOM 3533 N N . SER A 1 427 ? -1.141 31.189 -17.112 1.00 37.06 427 SER A N 1
ATOM 3534 C CA . SER A 1 427 ? -1.798 31.208 -15.790 1.00 37.06 427 SER A CA 1
ATOM 3535 C C . SER A 1 427 ? -0.957 31.822 -14.657 1.00 37.06 427 SER A C 1
ATOM 3537 O O . SER A 1 427 ? -1.473 32.051 -13.564 1.00 37.06 427 SER A O 1
ATOM 3539 N N . ARG A 1 428 ? 0.328 32.115 -14.903 1.00 37.53 428 ARG A N 1
ATOM 3540 C CA . ARG A 1 428 ? 1.265 32.733 -13.947 1.00 37.53 428 ARG A CA 1
ATOM 3541 C C . ARG A 1 428 ? 1.626 34.186 -14.288 1.00 37.53 428 ARG A C 1
ATOM 3543 O O . ARG A 1 428 ? 2.417 34.790 -13.563 1.00 37.53 428 ARG A O 1
ATOM 3550 N N . LEU A 1 429 ? 1.078 34.753 -15.365 1.00 40.22 429 LEU A N 1
ATOM 3551 C CA . LEU A 1 429 ? 1.282 36.154 -15.745 1.00 40.22 429 LEU A CA 1
ATOM 3552 C C . LEU A 1 429 ? 0.289 37.080 -15.023 1.00 40.22 429 LEU A C 1
ATOM 3554 O O . LEU A 1 429 ? -0.901 36.792 -14.935 1.00 40.22 429 LEU A O 1
ATOM 3558 N N . SER A 1 430 ? 0.778 38.222 -14.535 1.00 37.12 430 SER A N 1
ATOM 3559 C CA . SER A 1 430 ? -0.049 39.291 -13.956 1.00 37.12 430 SER A CA 1
ATOM 3560 C C . SER A 1 430 ? -0.889 40.007 -15.021 1.00 37.12 430 SER A C 1
ATOM 3562 O O . SER A 1 430 ? -0.462 40.102 -16.171 1.00 37.12 430 SER A O 1
ATOM 3564 N N . GLU A 1 431 ? -2.025 40.600 -14.634 1.00 42.03 431 GLU A N 1
ATOM 3565 C CA . GLU A 1 431 ? -2.963 41.275 -15.557 1.00 42.03 431 GLU A CA 1
ATOM 3566 C C . GLU A 1 431 ? -2.341 42.388 -16.421 1.00 42.03 431 GLU A C 1
ATOM 3568 O O . GLU A 1 431 ? -2.828 42.652 -17.520 1.00 42.03 431 GLU A O 1
ATOM 3573 N N . ASP A 1 432 ? -1.244 43.002 -15.968 1.00 32.72 432 ASP A N 1
ATOM 3574 C CA . ASP A 1 432 ? -0.498 44.025 -16.714 1.00 32.72 432 ASP A CA 1
ATOM 3575 C C . ASP A 1 432 ? 0.271 43.467 -17.935 1.00 32.72 432 ASP A C 1
ATOM 3577 O O . ASP A 1 432 ? 0.675 44.224 -18.816 1.00 32.72 432 ASP A O 1
ATOM 3581 N N . ALA A 1 433 ? 0.471 42.148 -18.037 1.00 42.72 433 ALA A N 1
ATOM 3582 C CA . ALA A 1 433 ? 1.289 41.500 -19.074 1.00 42.72 433 ALA A CA 1
ATOM 3583 C C . ALA A 1 433 ? 0.498 41.121 -20.349 1.00 42.72 433 ALA A C 1
ATOM 3585 O O . ALA A 1 433 ? 0.766 40.090 -20.972 1.00 42.72 433 ALA A O 1
ATOM 3586 N N . LYS A 1 434 ? -0.487 41.943 -20.740 1.00 39.53 434 LYS A N 1
ATOM 3587 C CA . LYS A 1 434 ? -1.479 41.629 -21.793 1.00 39.53 434 LYS A CA 1
ATOM 3588 C C . LYS A 1 434 ? -0.863 41.274 -23.148 1.00 39.53 434 LYS A C 1
ATOM 3590 O O . LYS A 1 434 ? -1.292 40.314 -23.772 1.00 39.53 434 LYS A O 1
ATOM 3595 N N . GLU A 1 435 ? 0.167 42.002 -23.571 1.00 42.66 435 GLU A N 1
ATOM 3596 C CA . GLU A 1 435 ? 0.856 41.788 -24.853 1.00 42.66 435 GLU A CA 1
ATOM 3597 C C . GLU A 1 435 ? 1.608 40.443 -24.891 1.00 42.66 435 GLU A C 1
ATOM 3599 O O . GLU A 1 435 ? 1.536 39.702 -25.868 1.00 42.66 435 GLU A O 1
ATOM 3604 N N . ILE A 1 436 ? 2.259 40.066 -23.783 1.00 42.97 436 ILE A N 1
ATOM 3605 C CA . ILE A 1 436 ? 2.945 38.770 -23.651 1.00 42.97 436 ILE A CA 1
ATOM 3606 C C . ILE A 1 436 ? 1.923 37.631 -23.608 1.00 42.97 436 ILE A C 1
ATOM 3608 O O . ILE A 1 436 ? 2.132 36.599 -24.243 1.00 42.97 436 ILE A O 1
ATOM 3612 N N . LYS A 1 437 ? 0.805 37.822 -22.897 1.00 43.25 437 LYS A N 1
ATOM 3613 C CA . LYS A 1 437 ? -0.300 36.860 -22.863 1.00 43.25 437 LYS A CA 1
ATOM 3614 C C . LYS A 1 437 ? -0.893 36.645 -24.264 1.00 43.25 437 LYS A C 1
ATOM 3616 O O . LYS A 1 437 ? -0.982 35.499 -24.686 1.00 43.25 437 LYS A O 1
ATOM 3621 N N . SER A 1 438 ? -1.166 37.720 -25.008 1.00 48.06 438 SER A N 1
ATOM 3622 C CA . SER A 1 438 ? -1.648 37.663 -26.399 1.00 48.06 438 SER A CA 1
ATOM 3623 C C . SER A 1 438 ? -0.694 36.875 -27.305 1.00 48.06 438 SER A C 1
ATOM 3625 O O . SER A 1 438 ? -1.115 35.930 -27.962 1.00 48.06 438 SER A O 1
ATOM 3627 N N . ASN A 1 439 ? 0.609 37.179 -27.268 1.00 48.53 439 ASN A N 1
ATOM 3628 C CA . ASN A 1 439 ? 1.611 36.487 -28.090 1.00 48.53 439 ASN A CA 1
ATOM 3629 C C . ASN A 1 439 ? 1.759 34.990 -27.741 1.00 48.53 439 ASN A C 1
ATOM 3631 O O . ASN A 1 439 ? 2.077 34.175 -28.608 1.00 48.53 439 ASN A O 1
ATOM 3635 N N . LEU A 1 440 ? 1.543 34.602 -26.478 1.00 45.84 440 LEU A N 1
ATOM 3636 C CA . LEU A 1 440 ? 1.551 33.193 -26.063 1.00 45.84 440 LEU A CA 1
ATOM 3637 C C . LEU A 1 440 ? 0.254 32.468 -26.459 1.00 45.84 440 LEU A C 1
ATOM 3639 O O . LEU A 1 440 ? 0.316 31.313 -26.876 1.00 45.84 440 LEU A O 1
ATOM 3643 N N . GLU A 1 441 ? -0.896 33.141 -26.389 1.00 51.81 441 GLU A N 1
ATOM 3644 C CA . GLU A 1 441 ? -2.185 32.617 -26.858 1.00 51.81 441 GLU A CA 1
ATOM 3645 C C . GLU A 1 441 ? -2.205 32.439 -28.386 1.00 51.81 441 GLU A C 1
ATOM 3647 O O . GLU A 1 441 ? -2.683 31.414 -28.874 1.00 51.81 441 GLU A O 1
ATOM 3652 N N . GLU A 1 442 ? -1.623 33.367 -29.151 1.00 53.38 442 GLU A N 1
ATOM 3653 C CA . GLU A 1 442 ? -1.417 33.201 -30.597 1.00 53.38 442 GLU A CA 1
ATOM 3654 C C . GLU A 1 442 ? -0.503 32.013 -30.918 1.00 53.38 442 GLU A C 1
ATOM 3656 O O . GLU A 1 442 ? -0.789 31.245 -31.838 1.00 53.38 442 GLU A O 1
ATOM 3661 N N . LYS A 1 443 ? 0.555 31.799 -30.125 1.00 54.28 443 LYS A N 1
ATOM 3662 C CA . LYS A 1 443 ? 1.480 30.673 -30.317 1.00 54.28 443 LYS A CA 1
ATOM 3663 C C . LYS A 1 443 ? 0.855 29.318 -29.958 1.00 54.28 443 LYS A C 1
ATOM 3665 O O . LYS A 1 443 ? 1.093 28.349 -30.671 1.00 54.28 443 LYS A O 1
ATOM 3670 N N . ILE A 1 444 ? 0.003 29.243 -28.929 1.00 51.84 444 ILE A N 1
ATOM 3671 C CA . ILE A 1 444 ? -0.833 28.052 -28.662 1.00 51.84 444 ILE A CA 1
ATOM 3672 C C . ILE A 1 444 ? -1.723 27.750 -29.872 1.00 51.84 444 ILE A C 1
ATOM 3674 O O . ILE A 1 444 ? -1.748 26.626 -30.371 1.00 51.84 444 ILE A O 1
ATOM 3678 N N . LYS A 1 445 ? -2.432 28.763 -30.376 1.00 53.09 445 LYS A N 1
ATOM 3679 C CA . LYS A 1 445 ? -3.348 28.611 -31.512 1.00 53.09 445 LYS A CA 1
ATOM 3680 C C . LYS A 1 445 ? -2.617 28.248 -32.811 1.00 53.09 445 LYS A C 1
ATOM 3682 O O . LYS A 1 445 ? -3.169 27.493 -33.607 1.00 53.09 445 LYS A O 1
ATOM 3687 N N . SER A 1 446 ? -1.373 28.695 -33.022 1.00 56.12 446 SER A N 1
ATOM 3688 C CA . SER A 1 446 ? -0.571 28.248 -34.173 1.00 56.12 446 SER A CA 1
ATOM 3689 C C . SER A 1 446 ? -0.169 26.772 -34.065 1.00 56.12 446 SER A C 1
ATOM 3691 O O . SER A 1 446 ? -0.182 26.081 -35.079 1.00 56.12 446 SER A O 1
ATOM 3693 N N . ILE A 1 447 ? 0.135 26.272 -32.860 1.00 54.44 447 ILE A N 1
ATOM 3694 C CA . ILE A 1 447 ? 0.442 24.848 -32.625 1.00 54.44 447 ILE A CA 1
ATOM 3695 C C . ILE A 1 447 ? -0.806 23.987 -32.869 1.00 54.44 447 ILE A C 1
ATOM 3697 O O . ILE A 1 447 ? -0.724 22.994 -33.591 1.00 54.44 447 ILE A O 1
ATOM 3701 N N . TYR A 1 448 ? -1.977 24.396 -32.365 1.00 51.16 448 TYR A N 1
ATOM 3702 C CA . TYR A 1 448 ? -3.241 23.725 -32.695 1.00 51.16 448 TYR A CA 1
ATOM 3703 C C . TYR A 1 448 ? -3.529 23.752 -34.209 1.00 51.16 448 TYR A C 1
ATOM 3705 O O . TYR A 1 448 ? -3.903 22.723 -34.769 1.00 51.16 448 TYR A O 1
ATOM 3713 N N . LYS A 1 449 ? -3.284 24.876 -34.905 1.00 54.00 449 LYS A N 1
ATOM 3714 C CA . LYS A 1 449 ? -3.453 24.980 -36.369 1.00 54.00 449 LYS A CA 1
ATOM 3715 C C . LYS A 1 449 ? -2.522 24.021 -37.128 1.00 54.00 449 LYS A C 1
ATOM 3717 O O . LYS A 1 449 ? -2.982 23.349 -38.048 1.00 54.00 449 LYS A O 1
ATOM 3722 N N . GLU A 1 450 ? -1.251 23.903 -36.734 1.00 56.41 450 GLU A N 1
ATOM 3723 C CA . GLU A 1 450 ? -0.313 22.928 -37.320 1.00 56.41 450 GLU A CA 1
ATOM 3724 C C . GLU A 1 450 ? -0.749 21.472 -37.042 1.00 56.41 450 GLU A C 1
ATOM 3726 O O . GLU A 1 450 ? -0.727 20.645 -37.957 1.00 56.41 450 GLU A O 1
ATOM 3731 N N . SER A 1 451 ? -1.229 21.163 -35.830 1.00 55.84 451 SER A N 1
ATOM 3732 C CA . SER A 1 451 ? -1.697 19.813 -35.475 1.00 55.84 451 SER A CA 1
ATOM 3733 C C . SER A 1 451 ? -2.969 19.409 -36.240 1.00 55.84 451 SER A C 1
ATOM 3735 O O . SER A 1 451 ? -3.037 18.307 -36.788 1.00 55.84 451 SER A O 1
ATOM 3737 N N . VAL A 1 452 ? -3.945 20.315 -36.389 1.00 54.34 452 VAL A N 1
ATOM 3738 C CA . VAL A 1 452 ? -5.156 20.091 -37.207 1.00 54.34 452 VAL A CA 1
ATOM 3739 C C . VAL A 1 452 ? -4.795 19.844 -38.676 1.00 54.34 452 VAL A C 1
ATOM 3741 O O . VAL A 1 452 ? -5.259 18.866 -39.260 1.00 54.34 452 VAL A O 1
ATOM 3744 N N . LEU A 1 453 ? -3.924 20.663 -39.277 1.00 53.56 453 LEU A N 1
ATOM 3745 C CA . LEU A 1 453 ? -3.503 20.489 -40.678 1.00 53.56 453 LEU A CA 1
ATOM 3746 C C . LEU A 1 453 ? -2.789 19.150 -40.918 1.00 53.56 453 LEU A C 1
ATOM 3748 O O . LEU A 1 453 ? -3.004 18.506 -41.948 1.00 53.56 453 LEU A O 1
ATOM 3752 N N . LYS A 1 454 ? -1.994 18.700 -39.943 1.00 59.56 454 LYS A N 1
ATOM 3753 C CA . LYS A 1 454 ? -1.309 17.402 -39.946 1.00 59.56 454 LYS A CA 1
ATOM 3754 C C . LYS A 1 454 ? -2.292 16.233 -39.816 1.00 59.56 454 LYS A C 1
ATOM 3756 O O . LYS A 1 454 ? -2.185 15.282 -40.588 1.00 59.56 454 LYS A O 1
ATOM 3761 N N . LYS A 1 455 ? -3.286 16.326 -38.920 1.00 56.44 455 LYS A N 1
ATOM 3762 C CA . LYS A 1 455 ? -4.390 15.350 -38.782 1.00 56.44 455 LYS A CA 1
ATOM 3763 C C . LYS A 1 455 ? -5.269 15.277 -40.048 1.00 56.44 455 LYS A C 1
ATOM 3765 O O . LYS A 1 455 ? -5.768 14.205 -40.374 1.00 56.44 455 LYS A O 1
ATOM 3770 N N . LEU A 1 456 ? -5.410 16.382 -40.789 1.00 50.28 456 LEU A N 1
ATOM 3771 C CA . LEU A 1 456 ? -6.126 16.456 -42.076 1.00 50.28 456 LEU A CA 1
ATOM 3772 C C . LEU A 1 456 ? -5.261 16.088 -43.306 1.00 50.28 456 LEU A C 1
ATOM 3774 O O . LEU A 1 456 ? -5.788 15.953 -44.412 1.00 50.28 456 LEU A O 1
ATOM 3778 N N . GLY A 1 457 ? -3.948 15.896 -43.140 1.00 44.81 457 GLY A N 1
ATOM 3779 C CA . GLY A 1 457 ? -3.036 15.457 -44.204 1.00 44.81 457 GLY A CA 1
ATOM 3780 C C . GLY A 1 457 ? -2.690 16.516 -45.262 1.00 44.81 457 GLY A C 1
ATOM 3781 O O . GLY A 1 457 ? -2.403 16.154 -46.403 1.00 44.81 457 GLY A O 1
ATOM 3782 N N . VAL A 1 458 ? -2.720 17.808 -44.914 1.00 46.00 458 VAL A N 1
ATOM 3783 C CA . VAL A 1 458 ? -2.400 18.922 -45.831 1.00 46.00 458 VAL A CA 1
ATOM 3784 C C . VAL A 1 458 ? -0.931 19.342 -45.687 1.00 46.00 458 VAL A C 1
ATOM 3786 O O . VAL A 1 458 ? -0.445 19.562 -44.580 1.00 46.00 458 VAL A O 1
ATOM 3789 N N . SER A 1 459 ? -0.209 19.495 -46.804 1.00 40.25 459 SER A N 1
ATOM 3790 C CA . SER A 1 459 ? 1.184 19.971 -46.817 1.00 40.25 459 SER A CA 1
ATOM 3791 C C . SER A 1 459 ? 1.276 21.493 -46.970 1.00 40.25 459 SER A C 1
ATOM 3793 O O . SER A 1 459 ? 0.774 22.038 -47.952 1.00 40.25 459 SER A O 1
ATOM 3795 N N . SER A 1 460 ? 1.979 22.176 -46.063 1.00 39.84 460 SER A N 1
ATOM 3796 C CA . SER A 1 460 ? 2.184 23.633 -46.105 1.00 39.84 460 SER A CA 1
ATOM 3797 C C . SER A 1 460 ? 3.589 24.038 -46.568 1.00 39.84 460 SER A C 1
ATOM 3799 O O . SER A 1 460 ? 4.576 23.491 -46.075 1.00 39.84 460 SER A O 1
ATOM 3801 N N . THR A 1 461 ? 3.696 25.092 -47.379 1.00 32.12 461 THR A N 1
ATOM 3802 C CA . THR A 1 461 ? 4.948 25.838 -47.610 1.00 32.12 461 THR A CA 1
ATOM 3803 C C . THR A 1 461 ? 4.856 27.227 -46.976 1.00 32.12 461 THR A C 1
ATOM 3805 O O . THR A 1 461 ? 3.931 27.974 -47.284 1.00 32.12 461 THR A O 1
ATOM 3808 N N . LYS A 1 462 ? 5.806 27.597 -46.105 1.00 37.19 462 LYS A N 1
ATOM 3809 C CA . LYS A 1 462 ? 5.877 28.951 -45.525 1.00 37.19 462 LYS A CA 1
ATOM 3810 C C . LYS A 1 462 ? 6.481 29.937 -46.530 1.00 37.19 462 LYS A C 1
ATOM 3812 O O . LYS A 1 462 ? 7.670 29.847 -46.817 1.00 37.19 462 LYS A O 1
ATOM 3817 N N . THR A 1 463 ? 5.694 30.919 -46.961 1.00 26.58 463 THR A N 1
ATOM 3818 C CA . THR A 1 463 ? 6.179 32.184 -47.540 1.00 26.58 463 THR A CA 1
ATOM 3819 C C . THR A 1 463 ? 5.348 33.344 -46.993 1.00 26.58 463 THR A C 1
ATOM 3821 O O . THR A 1 463 ? 4.137 33.379 -47.182 1.00 26.58 463 THR A O 1
ATOM 3824 N N . ASP A 1 464 ? 6.017 34.242 -46.273 1.00 33.06 464 ASP A N 1
ATOM 3825 C CA . ASP A 1 464 ? 5.612 35.563 -45.775 1.00 33.06 464 ASP A CA 1
ATOM 3826 C C . ASP A 1 464 ? 4.115 35.919 -45.661 1.00 33.06 464 ASP A C 1
ATOM 3828 O O . ASP A 1 464 ? 3.466 36.406 -46.585 1.00 33.06 464 ASP A O 1
ATOM 3832 N N . SER A 1 465 ? 3.628 35.898 -44.416 1.00 34.09 465 SER A N 1
ATOM 3833 C CA . SER A 1 465 ? 2.501 36.703 -43.898 1.00 34.09 465 SER A CA 1
ATOM 3834 C C . SER A 1 465 ? 1.089 36.505 -44.482 1.00 34.09 465 SER A C 1
ATOM 3836 O O . SER A 1 465 ? 0.146 37.084 -43.941 1.00 34.09 465 SER A O 1
ATOM 3838 N N . LYS A 1 466 ? 0.886 35.641 -45.484 1.00 32.91 466 LYS A N 1
ATOM 3839 C CA . LYS A 1 466 ? -0.443 35.123 -45.864 1.00 32.91 466 LYS A CA 1
ATOM 3840 C C . LYS A 1 466 ? -0.401 33.618 -46.130 1.00 32.91 466 LYS A C 1
ATOM 3842 O O . LYS A 1 466 ? 0.339 33.155 -46.988 1.00 32.91 466 LYS A O 1
ATOM 3847 N N . PHE A 1 467 ? -1.230 32.864 -45.408 1.00 37.34 467 PHE A N 1
ATOM 3848 C CA . PHE A 1 467 ? -1.481 31.450 -45.689 1.00 37.34 467 PHE A CA 1
ATOM 3849 C C . PHE A 1 467 ? -2.599 31.326 -46.732 1.00 37.34 467 PHE A C 1
ATOM 3851 O O . PHE A 1 467 ? -3.701 31.821 -46.510 1.00 37.34 467 PHE A O 1
ATOM 3858 N N . GLU A 1 468 ? -2.329 30.635 -47.842 1.00 36.09 468 GLU A N 1
ATOM 3859 C CA . GLU A 1 468 ? -3.366 30.135 -48.752 1.00 36.09 468 GLU A CA 1
ATOM 3860 C C . GLU A 1 468 ? -3.622 28.652 -48.451 1.00 36.09 468 GLU A C 1
ATOM 3862 O O . GLU A 1 468 ? -2.728 27.819 -48.609 1.00 36.09 468 GLU A O 1
ATOM 3867 N N . LEU A 1 469 ? -4.847 28.304 -48.046 1.00 41.12 469 LEU A N 1
ATOM 3868 C CA . LEU A 1 469 ? -5.290 26.909 -48.013 1.00 41.12 469 LEU A CA 1
ATOM 3869 C C . LEU A 1 469 ? -5.565 26.443 -49.447 1.00 41.12 469 LEU A C 1
ATOM 3871 O O . LEU A 1 469 ? -6.491 26.934 -50.091 1.00 41.12 469 LEU A O 1
ATOM 3875 N N . LYS A 1 470 ? -4.790 25.473 -49.941 1.00 42.19 470 LYS A N 1
ATOM 3876 C CA . LYS A 1 470 ? -5.067 24.777 -51.205 1.00 42.19 470 LYS A CA 1
ATOM 3877 C C . LYS A 1 470 ? -5.380 23.305 -50.933 1.00 42.19 470 LYS A C 1
ATOM 3879 O O . LYS A 1 470 ? -4.506 22.546 -50.537 1.00 42.19 470 LYS A O 1
ATOM 3884 N N . GLU A 1 471 ? -6.656 22.978 -51.144 1.00 44.41 471 GLU A N 1
ATOM 3885 C CA . GLU A 1 471 ? -7.304 21.655 -51.127 1.00 44.41 471 GLU A CA 1
ATOM 3886 C C . GLU A 1 471 ? -7.062 20.751 -49.901 1.00 44.41 471 GLU A C 1
ATOM 3888 O O . GLU A 1 471 ? -6.075 20.024 -49.793 1.00 44.41 471 GLU A O 1
ATOM 3893 N N . ILE A 1 472 ? -8.072 20.686 -49.024 1.00 48.97 472 ILE A N 1
ATOM 3894 C CA . ILE A 1 472 ? -8.208 19.612 -48.032 1.00 48.97 472 ILE A CA 1
ATOM 3895 C C . ILE A 1 472 ? -8.577 18.319 -48.773 1.00 48.97 472 ILE A C 1
ATOM 3897 O O . ILE A 1 472 ? -9.662 18.208 -49.345 1.00 48.97 472 ILE A O 1
ATOM 3901 N N . LYS A 1 473 ? -7.699 17.310 -48.748 1.00 49.97 473 LYS A N 1
ATOM 3902 C CA . LYS A 1 473 ? -7.978 15.995 -49.350 1.00 49.97 473 LYS A CA 1
ATOM 3903 C C . LYS A 1 473 ? -8.827 15.132 -48.414 1.00 49.97 473 LYS A C 1
ATOM 3905 O O . LYS A 1 473 ? -8.327 14.249 -47.719 1.00 49.97 473 LYS A O 1
ATOM 3910 N N . ILE A 1 474 ? -10.136 15.391 -48.455 1.00 47.62 474 ILE A N 1
ATOM 3911 C CA . ILE A 1 474 ? -11.207 14.754 -47.660 1.00 47.62 474 ILE A CA 1
ATOM 3912 C C . ILE A 1 474 ? -11.150 13.212 -47.681 1.00 47.62 474 ILE A C 1
ATOM 3914 O O . ILE A 1 474 ? -11.573 12.560 -46.728 1.00 47.62 474 ILE A O 1
ATOM 3918 N N . GLU A 1 475 ? -10.568 12.598 -48.717 1.00 49.78 475 GLU A N 1
ATOM 3919 C CA . GLU A 1 475 ? -10.416 11.140 -48.809 1.00 49.78 475 GLU A CA 1
ATOM 3920 C C . GLU A 1 475 ? -9.641 10.508 -47.642 1.00 49.78 475 GLU A C 1
ATOM 3922 O O . GLU A 1 475 ? -9.938 9.372 -47.274 1.00 49.78 475 GLU A O 1
ATOM 3927 N N . ASN A 1 476 ? -8.727 11.241 -46.999 1.00 50.16 476 ASN A N 1
ATOM 3928 C CA . ASN A 1 476 ? -7.979 10.746 -45.837 1.00 50.16 476 ASN A CA 1
ATOM 3929 C C . ASN A 1 476 ? -8.875 10.495 -44.607 1.00 50.16 476 ASN A C 1
ATOM 3931 O O . ASN A 1 476 ? -8.575 9.629 -43.787 1.00 50.16 476 ASN A O 1
ATOM 3935 N N . LEU A 1 477 ? -10.015 11.189 -44.500 1.00 50.31 477 LEU A N 1
ATOM 3936 C CA . LEU A 1 477 ? -10.997 10.998 -43.425 1.00 50.31 477 LEU A CA 1
ATOM 3937 C C . LEU A 1 477 ? -11.952 9.820 -43.691 1.00 50.31 477 LEU A C 1
ATOM 3939 O O . LEU A 1 477 ? -12.821 9.525 -42.864 1.00 50.31 477 LEU A O 1
ATOM 3943 N N . LYS A 1 478 ? -11.818 9.096 -44.816 1.00 49.38 478 LYS A N 1
ATOM 3944 C CA . LYS A 1 478 ? -12.698 7.955 -45.138 1.00 49.38 478 LYS A CA 1
ATOM 3945 C C . LYS A 1 478 ? -12.627 6.823 -44.099 1.00 49.38 478 LYS A C 1
ATOM 3947 O O . LYS A 1 478 ? -13.659 6.204 -43.861 1.00 49.38 478 LYS A O 1
ATOM 3952 N N . ASN A 1 479 ? -11.507 6.667 -43.388 1.00 52.50 479 ASN A N 1
ATOM 3953 C CA . ASN A 1 479 ? -11.289 5.592 -42.405 1.00 52.50 479 ASN A CA 1
ATOM 3954 C C . ASN A 1 479 ? -11.006 6.084 -40.964 1.00 52.50 479 ASN A C 1
ATOM 3956 O O . ASN A 1 479 ? -10.500 5.313 -40.152 1.00 52.50 479 ASN A O 1
ATOM 3960 N N . ALA A 1 480 ? -11.275 7.356 -40.644 1.00 56.97 480 ALA A N 1
ATOM 3961 C CA . ALA A 1 480 ? -11.012 7.920 -39.314 1.00 56.97 480 ALA A CA 1
ATOM 3962 C C . ALA A 1 480 ? -11.994 7.396 -38.247 1.00 56.97 480 ALA A C 1
ATOM 3964 O O . ALA A 1 480 ? -13.180 7.205 -38.527 1.00 56.97 480 ALA A O 1
ATOM 3965 N N . ASP A 1 481 ? -11.507 7.185 -37.022 1.00 54.69 481 ASP A N 1
ATOM 3966 C CA . ASP A 1 481 ? -12.327 6.719 -35.905 1.00 54.69 481 ASP A CA 1
ATOM 3967 C C . ASP A 1 481 ? -13.034 7.877 -35.172 1.00 54.69 481 ASP A C 1
ATOM 3969 O O . ASP A 1 481 ? -12.725 9.057 -35.339 1.00 54.69 481 ASP A O 1
ATOM 3973 N N . LEU A 1 482 ? -14.024 7.530 -34.348 1.00 51.59 482 LEU A N 1
ATOM 3974 C CA . LEU A 1 482 ? -14.882 8.503 -33.659 1.00 51.59 482 LEU A CA 1
ATOM 3975 C C . LEU A 1 482 ? -14.104 9.326 -32.610 1.00 51.59 482 LEU A C 1
ATOM 3977 O O . LEU A 1 482 ? -14.501 10.442 -32.286 1.00 51.59 482 LEU A O 1
ATOM 3981 N N . THR A 1 483 ? -12.995 8.789 -32.097 1.00 53.81 483 THR A N 1
ATOM 3982 C CA . THR A 1 483 ? -12.103 9.472 -31.151 1.00 53.81 483 THR A CA 1
ATOM 3983 C C . THR A 1 483 ? -11.328 10.577 -31.870 1.00 53.81 483 THR A C 1
ATOM 3985 O O . THR A 1 483 ? -11.481 11.751 -31.537 1.00 53.81 483 THR A O 1
ATOM 3988 N N . LEU A 1 484 ? -10.623 10.228 -32.953 1.00 55.81 484 LEU A N 1
ATOM 3989 C CA . LEU A 1 484 ? -9.858 11.162 -33.780 1.00 55.81 484 LEU A CA 1
ATOM 3990 C C . LEU A 1 484 ? -10.729 12.280 -34.375 1.00 55.81 484 LEU A C 1
ATOM 3992 O O . LEU A 1 484 ? -10.297 13.430 -34.426 1.00 55.81 484 LEU A O 1
ATOM 3996 N N . LEU A 1 485 ? -11.960 11.970 -34.802 1.00 53.03 485 LEU A N 1
ATOM 3997 C CA . LEU A 1 485 ? -12.894 12.969 -35.338 1.00 53.03 485 LEU A CA 1
ATOM 3998 C C . LEU A 1 485 ? -13.329 14.000 -34.278 1.00 53.03 485 LEU A C 1
ATOM 4000 O O . LEU A 1 485 ? -13.374 15.194 -34.575 1.00 53.03 485 LEU A O 1
ATOM 4004 N N . ASN A 1 486 ? -13.589 13.566 -33.039 1.00 57.06 486 ASN A N 1
ATOM 4005 C CA . ASN A 1 486 ? -13.908 14.475 -31.931 1.00 57.06 486 ASN A CA 1
ATOM 4006 C C . ASN A 1 486 ? -12.693 15.313 -31.503 1.00 57.06 486 ASN A C 1
ATOM 4008 O O . ASN A 1 486 ? -12.844 16.498 -31.212 1.00 57.06 486 ASN A O 1
ATOM 4012 N N . ASP A 1 487 ? -11.490 14.735 -31.502 1.00 56.50 487 ASP A N 1
ATOM 4013 C CA . ASP A 1 487 ? -10.260 15.465 -31.176 1.00 56.50 487 ASP A CA 1
ATOM 4014 C C . ASP A 1 487 ? -9.954 16.551 -32.218 1.00 56.50 487 ASP A C 1
ATOM 4016 O O . ASP A 1 487 ? -9.605 17.674 -31.856 1.00 56.50 487 ASP A O 1
ATOM 4020 N N . ILE A 1 488 ? -10.158 16.262 -33.509 1.00 55.34 488 ILE A N 1
ATOM 4021 C CA . ILE A 1 488 ? -10.054 17.263 -34.584 1.00 55.34 488 ILE A CA 1
ATOM 4022 C C . ILE A 1 488 ? -11.064 18.401 -34.367 1.00 55.34 488 ILE A C 1
ATOM 4024 O O . ILE A 1 488 ? -10.695 19.568 -34.494 1.00 55.34 488 ILE A O 1
ATOM 4028 N N . LEU A 1 489 ? -12.312 18.097 -33.996 1.00 57.16 489 LEU A N 1
ATOM 4029 C CA . LEU A 1 489 ? -13.343 19.113 -33.742 1.00 57.16 489 LEU A CA 1
ATOM 4030 C C . LEU A 1 489 ? -13.017 19.984 -32.509 1.00 57.16 489 LEU A C 1
ATOM 4032 O O . LEU A 1 489 ? -13.154 21.211 -32.547 1.00 57.16 489 LEU A O 1
ATOM 4036 N N . ASN A 1 490 ? -12.515 19.368 -31.436 1.00 60.62 490 ASN A N 1
ATOM 4037 C CA . ASN A 1 490 ? -12.033 20.065 -30.241 1.00 60.62 490 ASN A CA 1
ATOM 4038 C C . ASN A 1 490 ? -10.823 20.964 -30.531 1.00 60.62 490 ASN A C 1
ATOM 4040 O O . ASN A 1 490 ? -10.695 22.023 -29.924 1.00 60.62 490 ASN A O 1
ATOM 4044 N N . ASP A 1 491 ? -9.935 20.581 -31.446 1.00 56.06 491 ASP A N 1
ATOM 4045 C CA . ASP A 1 491 ? -8.798 21.422 -31.825 1.00 56.06 491 ASP A CA 1
ATOM 4046 C C . ASP A 1 491 ? -9.200 22.545 -32.799 1.00 56.06 491 ASP A C 1
ATOM 4048 O O . ASP A 1 491 ? -8.657 23.646 -32.707 1.00 56.06 491 ASP A O 1
ATOM 4052 N N . ILE A 1 492 ? -10.202 22.321 -33.663 1.00 58.94 492 ILE A N 1
ATOM 4053 C CA . ILE A 1 492 ? -10.789 23.350 -34.542 1.00 58.94 492 ILE A CA 1
ATOM 4054 C C . ILE A 1 492 ? -11.458 24.473 -33.732 1.00 58.94 492 ILE A C 1
ATOM 4056 O O . ILE A 1 492 ? -11.191 25.649 -33.982 1.00 58.94 492 ILE A O 1
ATOM 4060 N N . THR A 1 493 ? -12.269 24.147 -32.721 1.00 58.59 493 THR A N 1
ATOM 4061 C CA . THR A 1 493 ? -12.941 25.175 -31.892 1.00 58.59 493 THR A CA 1
ATOM 4062 C C . THR A 1 493 ? -11.951 26.084 -31.147 1.00 58.59 493 THR A C 1
ATOM 4064 O O . THR A 1 493 ? -12.220 27.265 -30.934 1.00 58.59 493 THR A O 1
ATOM 4067 N N . LYS A 1 494 ? -10.748 25.591 -30.817 1.00 58.66 494 LYS A N 1
ATOM 4068 C CA . LYS A 1 494 ? -9.688 26.386 -30.166 1.00 58.66 494 LYS A CA 1
ATOM 4069 C C . LYS A 1 494 ? -9.003 27.396 -31.100 1.00 58.66 494 LYS A C 1
ATOM 4071 O O . LYS A 1 494 ? -8.362 28.327 -30.604 1.00 58.66 494 LYS A O 1
ATOM 4076 N N . ILE A 1 495 ? -9.119 27.246 -32.425 1.00 56.16 495 ILE A N 1
ATOM 4077 C CA . ILE A 1 495 ? -8.449 28.110 -33.419 1.00 56.16 495 ILE A CA 1
ATOM 4078 C C . ILE A 1 495 ? -9.366 29.145 -34.093 1.00 56.16 495 ILE A C 1
ATOM 4080 O O . ILE A 1 495 ? -8.846 30.031 -34.774 1.00 56.16 495 ILE A O 1
ATOM 4084 N N . GLU A 1 496 ? -10.685 29.119 -33.850 1.00 55.72 496 GLU A N 1
ATOM 4085 C CA . GLU A 1 496 ? -11.706 29.988 -34.486 1.00 55.72 496 GLU A CA 1
ATOM 4086 C C . GLU A 1 496 ? -11.381 31.497 -34.504 1.00 55.72 496 GLU A C 1
ATOM 4088 O O . GLU A 1 496 ? -11.824 32.217 -35.395 1.00 55.72 496 GLU A O 1
ATOM 4093 N N . GLY A 1 497 ? -10.584 31.985 -33.547 1.00 52.75 497 GLY A N 1
ATOM 4094 C CA . GLY A 1 497 ? -10.200 33.397 -33.423 1.00 52.75 497 GLY A CA 1
ATOM 4095 C C . GLY A 1 497 ? -8.936 33.851 -34.174 1.00 52.75 497 GLY A C 1
ATOM 4096 O O . GLY A 1 497 ? -8.518 34.983 -33.953 1.00 52.75 497 GLY A O 1
ATOM 4097 N N . ILE A 1 498 ? -8.283 33.002 -34.979 1.00 48.25 498 ILE A N 1
ATOM 4098 C CA . ILE A 1 498 ? -7.072 33.351 -35.776 1.00 48.25 498 ILE A CA 1
ATOM 4099 C C . ILE A 1 498 ? -7.256 33.122 -37.286 1.00 48.25 498 ILE A C 1
ATOM 4101 O O . ILE A 1 498 ? -6.411 33.474 -38.107 1.00 48.25 498 ILE A O 1
ATOM 4105 N N . ILE A 1 499 ? -8.382 32.531 -37.656 1.00 51.47 499 ILE A N 1
ATOM 4106 C CA . ILE A 1 499 ? -8.703 32.093 -39.007 1.00 51.47 499 ILE A CA 1
ATOM 4107 C C . ILE A 1 499 ? -9.323 33.267 -39.783 1.00 51.47 499 ILE A C 1
ATOM 4109 O O . ILE A 1 499 ? -10.191 33.964 -39.255 1.00 51.47 499 ILE A O 1
ATOM 4113 N N . ASN A 1 500 ? -8.890 33.504 -41.026 1.00 52.12 500 ASN A N 1
ATOM 4114 C CA . ASN A 1 500 ? -9.504 34.541 -41.871 1.00 52.12 500 ASN A CA 1
ATOM 4115 C C . ASN A 1 500 ? -10.872 34.083 -42.435 1.00 52.12 500 ASN A C 1
ATOM 4117 O O . ASN A 1 500 ? -11.189 32.899 -42.399 1.00 52.12 500 ASN A O 1
ATOM 4121 N N . GLU A 1 501 ? -11.710 34.996 -42.942 1.00 48.78 501 GLU A N 1
ATOM 4122 C CA . GLU A 1 501 ? -13.082 34.652 -43.377 1.00 48.78 501 GLU A CA 1
ATOM 4123 C C . GLU A 1 501 ? -13.135 33.564 -44.476 1.00 48.78 501 GLU A C 1
ATOM 4125 O O . GLU A 1 501 ? -14.030 32.716 -44.446 1.00 48.78 501 GLU A O 1
ATOM 4130 N N . ASP A 1 502 ? -12.151 33.507 -45.381 1.00 50.97 502 ASP A N 1
ATOM 4131 C CA . ASP A 1 502 ? -12.075 32.476 -46.428 1.00 50.97 502 ASP A CA 1
ATOM 4132 C C . ASP A 1 502 ? -11.695 31.099 -45.848 1.00 50.97 502 ASP A C 1
ATOM 4134 O O . ASP A 1 502 ? -12.346 30.089 -46.130 1.00 50.97 502 ASP A O 1
ATOM 4138 N N . GLU A 1 503 ? -10.686 31.051 -44.970 1.00 52.72 503 GLU A N 1
ATOM 4139 C CA . GLU A 1 503 ? -10.303 29.836 -44.237 1.00 52.72 503 GLU A CA 1
ATOM 4140 C C . GLU A 1 503 ? -11.449 29.336 -43.328 1.00 52.72 503 GLU A C 1
ATOM 4142 O O . GLU A 1 503 ? -11.657 28.131 -43.182 1.00 52.72 503 GLU A O 1
ATOM 4147 N N . LYS A 1 504 ? -12.220 30.254 -42.735 1.00 54.75 504 LYS A N 1
ATOM 4148 C CA . LYS A 1 504 ? -13.341 29.970 -41.824 1.00 54.75 504 LYS A CA 1
ATOM 4149 C C . LYS A 1 504 ? -14.517 29.332 -42.555 1.00 54.75 504 LYS A C 1
ATOM 4151 O O . LYS A 1 504 ? -15.152 28.425 -42.020 1.00 54.75 504 LYS A O 1
ATOM 4156 N N . LYS A 1 505 ? -14.771 29.744 -43.799 1.00 56.38 505 LYS A N 1
ATOM 4157 C CA . LYS A 1 505 ? -15.759 29.099 -44.669 1.00 56.38 505 LYS A CA 1
ATOM 4158 C C . LYS A 1 505 ? -15.372 27.647 -44.979 1.00 56.38 505 LYS A C 1
ATOM 4160 O O . LYS A 1 505 ? -16.197 26.754 -44.799 1.00 56.38 505 LYS A O 1
ATOM 4165 N N . LEU A 1 506 ? -14.108 27.405 -45.339 1.00 55.41 506 LEU A N 1
ATOM 4166 C CA . LEU A 1 506 ? -13.592 26.058 -45.623 1.00 55.41 506 LEU A CA 1
ATOM 4167 C C . LEU A 1 506 ? -13.601 25.148 -44.378 1.00 55.41 506 LEU A C 1
ATOM 4169 O O . LEU A 1 506 ? -13.909 23.957 -44.464 1.00 55.41 506 LEU A O 1
ATOM 4173 N N . ILE A 1 507 ? -13.303 25.706 -43.202 1.00 56.72 507 ILE A N 1
ATOM 4174 C CA . ILE A 1 507 ? -13.367 24.980 -41.927 1.00 56.72 507 ILE A CA 1
ATOM 4175 C C . ILE A 1 507 ? -14.813 24.639 -41.554 1.00 56.72 507 ILE A C 1
ATOM 4177 O O . ILE A 1 507 ? -15.063 23.502 -41.168 1.00 56.72 507 ILE A O 1
ATOM 4181 N N . ASN A 1 508 ? -15.778 25.542 -41.750 1.00 59.84 508 ASN A N 1
ATOM 4182 C CA . ASN A 1 508 ? -17.196 25.242 -41.519 1.00 59.84 508 ASN A CA 1
ATOM 4183 C C . ASN A 1 508 ? -17.723 24.133 -42.449 1.00 59.84 508 ASN A C 1
ATOM 4185 O O . ASN A 1 508 ? -18.446 23.246 -41.997 1.00 59.84 508 ASN A O 1
ATOM 4189 N N . GLU A 1 509 ? -17.327 24.130 -43.725 1.00 59.19 509 GLU A N 1
ATOM 4190 C CA . GLU A 1 509 ? -17.644 23.036 -44.658 1.00 59.19 509 GLU A CA 1
ATOM 4191 C C . GLU A 1 509 ? -17.028 21.699 -44.195 1.00 59.19 509 GLU A C 1
ATOM 4193 O O . GLU A 1 509 ? -17.702 20.668 -44.211 1.00 59.19 509 GLU A O 1
ATOM 4198 N N . THR A 1 510 ? -15.793 21.723 -43.682 1.00 58.06 510 THR A N 1
ATOM 4199 C CA . THR A 1 510 ? -15.106 20.538 -43.127 1.00 58.06 510 THR A CA 1
ATOM 4200 C C . THR A 1 510 ? -15.769 20.031 -41.838 1.00 58.06 510 THR A C 1
ATOM 4202 O O . THR A 1 510 ? -15.957 18.827 -41.667 1.00 58.06 510 THR A O 1
ATOM 4205 N N . VAL A 1 511 ? -16.169 20.933 -40.936 1.00 60.72 511 VAL A N 1
ATOM 4206 C CA . VAL A 1 511 ? -16.868 20.614 -39.678 1.00 60.72 511 VAL A CA 1
ATOM 4207 C C . VAL A 1 511 ? -18.228 19.973 -39.949 1.00 60.72 511 VAL A C 1
ATOM 4209 O O . VAL A 1 511 ? -18.571 18.982 -39.305 1.00 60.72 511 VAL A O 1
ATOM 4212 N N . ASN A 1 512 ? -18.983 20.477 -40.928 1.00 63.25 512 ASN A N 1
ATOM 4213 C CA . ASN A 1 512 ? -20.262 19.882 -41.316 1.00 63.25 512 ASN A CA 1
ATOM 4214 C C . ASN A 1 512 ? -20.085 18.436 -41.809 1.00 63.25 512 ASN A C 1
ATOM 4216 O O . ASN A 1 512 ? -20.782 17.547 -41.325 1.00 63.25 512 ASN A O 1
ATOM 4220 N N . GLN A 1 513 ? -19.093 18.176 -42.666 1.00 61.16 513 GLN A N 1
ATOM 4221 C CA . GLN A 1 513 ? -18.791 16.823 -43.161 1.00 61.16 513 GLN A CA 1
ATOM 4222 C C . GLN A 1 513 ? -18.305 15.873 -42.049 1.00 61.16 513 GLN A C 1
ATOM 4224 O O . GLN A 1 513 ? -18.664 14.694 -42.036 1.00 61.16 513 GLN A O 1
ATOM 4229 N N . ILE A 1 514 ? -17.526 16.369 -41.079 1.00 62.72 514 ILE A N 1
ATOM 4230 C CA . ILE A 1 514 ? -17.136 15.596 -39.885 1.00 62.72 514 ILE A CA 1
ATOM 4231 C C . ILE A 1 514 ? -18.374 15.225 -39.053 1.00 62.72 514 ILE A C 1
ATOM 4233 O O . ILE A 1 514 ? -18.503 14.075 -38.632 1.00 62.72 514 ILE A O 1
ATOM 4237 N N . ASN A 1 515 ? -19.309 16.157 -38.852 1.00 62.81 515 ASN A N 1
ATOM 4238 C CA . ASN A 1 515 ? -20.531 15.924 -38.077 1.00 62.81 515 ASN A CA 1
ATOM 4239 C C . ASN A 1 515 ? -21.515 14.966 -38.775 1.00 62.81 515 ASN A C 1
ATOM 4241 O O . ASN A 1 515 ? -22.094 14.096 -38.115 1.00 62.81 515 ASN A O 1
ATOM 4245 N N . GLU A 1 516 ? -21.674 15.069 -40.097 1.00 68.81 516 GLU A N 1
ATOM 4246 C CA . GLU A 1 516 ? -22.424 14.092 -40.903 1.00 68.81 516 GLU A CA 1
ATOM 4247 C C . GLU A 1 516 ? -21.836 12.688 -40.716 1.00 68.81 516 GLU A C 1
ATOM 4249 O O . GLU A 1 516 ? -22.550 11.751 -40.354 1.00 68.81 516 GLU A O 1
ATOM 4254 N N . LYS A 1 517 ? -20.511 12.556 -40.817 1.00 65.31 517 LYS A N 1
ATOM 4255 C CA . LYS A 1 517 ? -19.830 11.271 -40.657 1.00 65.31 517 LYS A CA 1
ATOM 4256 C C . LYS A 1 517 ? -19.881 10.697 -39.237 1.00 65.31 517 LYS A C 1
ATOM 4258 O O . LYS A 1 517 ? -20.053 9.490 -39.063 1.00 65.31 517 LYS A O 1
ATOM 4263 N N . ILE A 1 518 ? -19.762 11.530 -38.203 1.00 63.41 518 ILE A N 1
ATOM 4264 C CA . ILE A 1 518 ? -19.989 11.099 -36.813 1.00 63.41 518 ILE A CA 1
ATOM 4265 C C . ILE A 1 518 ? -21.416 10.545 -36.671 1.00 63.41 518 ILE A C 1
ATOM 4267 O O . ILE A 1 518 ? -21.616 9.520 -36.015 1.00 63.41 518 ILE A O 1
ATOM 4271 N N . THR A 1 519 ? -22.395 11.171 -37.329 1.00 70.50 519 THR A N 1
ATOM 4272 C CA . THR A 1 519 ? -23.794 10.721 -37.326 1.00 70.50 519 THR A CA 1
ATOM 4273 C C . THR A 1 519 ? -23.961 9.363 -38.018 1.00 70.50 519 THR A C 1
ATOM 4275 O O . THR A 1 519 ? -24.629 8.490 -37.458 1.00 70.50 519 THR A O 1
ATOM 4278 N N . GLU A 1 520 ? -23.301 9.134 -39.159 1.00 72.25 520 GLU A N 1
ATOM 4279 C CA . GLU A 1 520 ? -23.265 7.827 -39.840 1.00 72.25 520 GLU A CA 1
ATOM 4280 C C . GLU A 1 520 ? -22.678 6.727 -38.941 1.00 72.25 520 GLU A C 1
ATOM 4282 O O . GLU A 1 520 ? -23.340 5.718 -38.693 1.00 72.25 520 GLU A O 1
ATOM 4287 N N . ILE A 1 521 ? -21.491 6.935 -38.356 1.00 64.44 521 ILE A N 1
ATOM 4288 C CA . ILE A 1 521 ? -20.833 5.922 -37.505 1.00 64.44 521 ILE A CA 1
ATOM 4289 C C . ILE A 1 521 ? -21.670 5.630 -36.240 1.00 64.44 521 ILE A C 1
ATOM 4291 O O . ILE A 1 521 ? -21.709 4.495 -35.750 1.00 64.44 521 ILE A O 1
ATOM 4295 N N . ILE A 1 522 ? -22.374 6.629 -35.694 1.00 67.62 522 ILE A N 1
ATOM 4296 C CA . ILE A 1 522 ? -23.319 6.431 -34.581 1.00 67.62 522 ILE A CA 1
ATOM 4297 C C . ILE A 1 522 ? -24.537 5.607 -35.027 1.00 67.62 522 ILE A C 1
ATOM 4299 O O . ILE A 1 522 ? -25.006 4.764 -34.255 1.00 67.62 522 ILE A O 1
ATOM 4303 N N . ALA A 1 523 ? -25.048 5.816 -36.243 1.00 71.62 523 ALA A N 1
ATOM 4304 C CA . ALA A 1 523 ? -26.147 5.028 -36.797 1.00 71.62 523 ALA A CA 1
ATOM 4305 C C . ALA A 1 523 ? -25.732 3.563 -37.024 1.00 71.62 523 ALA A C 1
ATOM 4307 O O . ALA A 1 523 ? -26.418 2.661 -36.538 1.00 71.62 523 ALA A O 1
ATOM 4308 N N . GLU A 1 524 ? -24.573 3.320 -37.643 1.00 70.31 524 GLU A N 1
ATOM 4309 C CA . GLU A 1 524 ? -24.014 1.975 -37.844 1.00 70.31 524 GLU A CA 1
ATOM 4310 C C . GLU A 1 524 ? -23.819 1.232 -36.515 1.00 70.31 524 GLU A C 1
ATOM 4312 O O . GLU A 1 524 ? -24.272 0.095 -36.361 1.00 70.31 524 GLU A O 1
ATOM 4317 N N . LYS A 1 525 ? -23.219 1.881 -35.505 1.00 68.69 525 LYS A N 1
ATOM 4318 C CA . LYS A 1 525 ? -23.030 1.279 -34.172 1.00 68.69 525 LYS A CA 1
ATOM 4319 C C . LYS A 1 525 ? -24.354 0.957 -33.476 1.00 68.69 525 LYS A C 1
ATOM 4321 O O . LYS A 1 525 ? -24.443 -0.075 -32.807 1.00 68.69 525 LYS A O 1
ATOM 4326 N N . LYS A 1 526 ? -25.391 1.788 -33.635 1.00 70.81 526 LYS A N 1
ATOM 4327 C CA . LYS A 1 526 ? -26.744 1.494 -33.123 1.00 70.81 526 LYS A CA 1
ATOM 4328 C C . LYS A 1 526 ? -27.368 0.296 -33.837 1.00 70.81 526 LYS A C 1
ATOM 4330 O O . LYS A 1 526 ? -27.951 -0.565 -33.178 1.00 70.81 526 LYS A O 1
ATOM 4335 N N . GLU A 1 527 ? -27.216 0.200 -35.155 1.00 69.00 527 GLU A N 1
ATOM 4336 C CA . GLU A 1 527 ? -27.731 -0.930 -35.931 1.00 69.00 527 GLU A CA 1
ATOM 4337 C C . GLU A 1 527 ? -26.995 -2.240 -35.587 1.00 69.00 527 GLU A C 1
ATOM 4339 O O . GLU A 1 527 ? -27.615 -3.297 -35.443 1.00 69.00 527 GLU A O 1
ATOM 4344 N N . GLU A 1 528 ? -25.679 -2.182 -35.368 1.00 67.00 528 GLU A N 1
ATOM 4345 C CA . GLU A 1 528 ? -24.872 -3.328 -34.943 1.00 67.00 528 GLU A CA 1
ATOM 4346 C C . GLU A 1 528 ? -25.224 -3.783 -33.512 1.00 67.00 528 GLU A C 1
ATOM 4348 O O . GLU A 1 528 ? -25.303 -4.986 -33.239 1.00 67.00 528 GLU A O 1
ATOM 4353 N N . GLN A 1 529 ? -25.512 -2.843 -32.603 1.00 64.88 529 GLN A N 1
ATOM 4354 C CA . GLN A 1 529 ? -26.044 -3.145 -31.269 1.00 64.88 529 GLN A CA 1
ATOM 4355 C C . GLN A 1 529 ? -27.441 -3.778 -31.334 1.00 64.88 529 GLN A C 1
ATOM 4357 O O . GLN A 1 529 ? -27.680 -4.759 -30.629 1.00 64.88 529 GLN A O 1
ATOM 4362 N N . ALA A 1 530 ? -28.332 -3.303 -32.212 1.00 68.25 530 ALA A N 1
ATOM 4363 C CA . ALA A 1 530 ? -29.650 -3.908 -32.437 1.00 68.25 530 ALA A CA 1
ATOM 4364 C C . ALA A 1 530 ? -29.550 -5.334 -33.021 1.00 68.25 530 ALA A C 1
ATOM 4366 O O . ALA A 1 530 ? -30.256 -6.252 -32.597 1.00 68.25 530 ALA A O 1
ATOM 4367 N N . LYS A 1 531 ? -28.606 -5.568 -33.941 1.00 68.56 531 LYS A N 1
ATOM 4368 C CA . LYS A 1 531 ? -28.293 -6.909 -34.470 1.00 68.56 531 LYS A CA 1
ATOM 4369 C C . LYS A 1 531 ? -27.726 -7.832 -33.375 1.00 68.56 531 LYS A C 1
ATOM 4371 O O . LYS A 1 531 ? -28.058 -9.020 -33.347 1.00 68.56 531 LYS A O 1
ATOM 4376 N N . LYS A 1 532 ? -26.919 -7.309 -32.441 1.00 63.88 532 LYS A N 1
ATOM 4377 C CA . LYS A 1 532 ? -26.379 -8.054 -31.283 1.00 63.88 532 LYS A CA 1
ATOM 4378 C C . LYS A 1 532 ? -27.434 -8.346 -30.205 1.00 63.88 532 LYS A C 1
ATOM 4380 O O . LYS A 1 532 ? -27.403 -9.441 -29.646 1.00 63.88 532 LYS A O 1
ATOM 4385 N N . SER A 1 533 ? -28.375 -7.439 -29.934 1.00 60.88 533 SER A N 1
ATOM 4386 C CA . SER A 1 533 ? -29.459 -7.670 -28.964 1.00 60.88 533 SER A CA 1
ATOM 4387 C C . SER A 1 533 ? -30.486 -8.684 -29.478 1.00 60.88 533 SER A C 1
ATOM 4389 O O . SER A 1 533 ? -30.822 -9.615 -28.747 1.00 60.88 533 SER A O 1
ATOM 4391 N N . ASN A 1 534 ? -30.884 -8.613 -30.753 1.00 64.31 534 ASN A N 1
ATOM 4392 C CA . ASN A 1 534 ? -31.742 -9.634 -31.370 1.00 64.31 534 ASN A CA 1
ATOM 4393 C C . ASN A 1 534 ? -31.062 -11.017 -31.403 1.00 64.31 534 ASN A C 1
ATOM 4395 O O . ASN A 1 534 ? -31.706 -12.029 -31.139 1.00 64.31 534 ASN A O 1
ATOM 4399 N N . LYS A 1 535 ? -29.739 -11.086 -31.625 1.00 61.22 535 LYS A N 1
ATOM 4400 C CA . LYS A 1 535 ? -28.982 -12.348 -31.491 1.00 61.22 535 LYS A CA 1
ATOM 4401 C C . LYS A 1 535 ? -28.919 -12.898 -30.060 1.00 61.22 535 LYS A C 1
ATOM 4403 O O . LYS A 1 535 ? -28.700 -14.098 -29.923 1.00 61.22 535 LYS A O 1
ATOM 4408 N N . ARG A 1 536 ? -29.064 -12.066 -29.019 1.00 56.09 536 ARG A N 1
ATOM 4409 C CA . ARG A 1 536 ? -29.159 -12.530 -27.621 1.00 56.09 536 ARG A CA 1
ATOM 4410 C C . ARG A 1 536 ? -30.551 -13.076 -27.316 1.00 56.09 536 ARG A C 1
ATOM 4412 O O . ARG A 1 536 ? -30.628 -14.230 -26.912 1.00 56.09 536 ARG A O 1
ATOM 4419 N N . LYS A 1 537 ? -31.616 -12.342 -27.663 1.00 57.59 537 LYS A N 1
ATOM 4420 C CA . LYS A 1 537 ? -33.008 -12.807 -27.507 1.00 57.59 537 LYS A CA 1
ATOM 4421 C C . LYS A 1 537 ? -33.256 -14.163 -28.175 1.00 57.59 537 LYS A C 1
ATOM 4423 O O . LYS A 1 537 ? -33.643 -15.112 -27.507 1.00 57.59 537 LYS A O 1
ATOM 4428 N N . ASN A 1 538 ? -32.872 -14.312 -29.446 1.00 56.66 538 ASN A N 1
ATOM 4429 C CA . ASN A 1 538 ? -33.009 -15.580 -30.182 1.00 56.66 538 ASN A CA 1
ATOM 4430 C C . ASN A 1 538 ? -32.123 -16.726 -29.639 1.00 56.66 538 ASN A C 1
ATOM 4432 O O . ASN A 1 538 ? -32.188 -17.850 -30.144 1.00 56.66 538 ASN A O 1
ATOM 4436 N N . LYS A 1 539 ? -31.222 -16.443 -28.689 1.00 55.09 539 LYS A N 1
ATOM 4437 C CA . LYS A 1 539 ? -30.390 -17.438 -28.002 1.00 55.09 539 LYS A CA 1
ATOM 4438 C C . LYS A 1 539 ? -30.969 -17.787 -26.630 1.00 55.09 539 LYS A C 1
ATOM 4440 O O . LYS A 1 539 ? -30.914 -18.953 -26.266 1.00 55.09 539 LYS A O 1
ATOM 4445 N N . GLU A 1 540 ? -31.557 -16.809 -25.943 1.00 53.81 540 GLU A N 1
ATOM 4446 C CA . GLU A 1 540 ? -32.309 -16.962 -24.692 1.00 53.81 540 GLU A CA 1
ATOM 4447 C C . GLU A 1 540 ? -33.585 -17.799 -24.919 1.00 53.81 540 GLU A C 1
ATOM 4449 O O . GLU A 1 540 ? -33.732 -18.847 -24.289 1.00 53.81 540 GLU A O 1
ATOM 4454 N N . GLU A 1 541 ? -34.396 -17.478 -25.938 1.00 52.66 541 GLU A N 1
ATOM 4455 C CA . GLU A 1 541 ? -35.582 -18.272 -26.334 1.00 52.66 541 GLU A CA 1
ATOM 4456 C C . GLU A 1 541 ? -35.228 -19.732 -26.688 1.00 52.66 541 GLU A C 1
ATOM 4458 O O . GLU A 1 541 ? -36.006 -20.659 -26.456 1.00 52.66 541 GLU A O 1
ATOM 4463 N N . LYS A 1 542 ? -34.019 -19.968 -27.222 1.00 53.19 542 LYS A N 1
ATOM 4464 C CA . LYS A 1 542 ? -33.520 -21.316 -27.550 1.00 53.19 542 LYS A CA 1
ATOM 4465 C C . LYS A 1 542 ? -33.002 -22.098 -26.344 1.00 53.19 542 LYS A C 1
ATOM 4467 O O . LYS A 1 542 ? -32.885 -23.313 -26.448 1.00 53.19 542 LYS A O 1
ATOM 4472 N N . THR A 1 543 ? -32.670 -21.424 -25.245 1.00 51.03 543 THR A N 1
ATOM 4473 C CA . THR A 1 543 ? -32.295 -22.069 -23.977 1.00 51.03 543 THR A CA 1
ATOM 4474 C C . THR A 1 543 ? -33.493 -22.304 -23.064 1.00 51.03 543 THR A C 1
ATOM 4476 O O . THR A 1 543 ? -33.479 -23.256 -22.292 1.00 51.03 543 THR A O 1
ATOM 4479 N N . GLU A 1 544 ? -34.545 -21.492 -23.173 1.00 49.12 544 GLU A N 1
ATOM 4480 C CA . GLU A 1 544 ? -35.822 -21.755 -22.499 1.00 49.12 544 GLU A CA 1
ATOM 4481 C C . GLU A 1 544 ? -36.533 -22.948 -23.153 1.00 49.12 544 GLU A C 1
ATOM 4483 O O . GLU A 1 544 ? -36.844 -23.922 -22.470 1.00 49.12 544 GLU A O 1
ATOM 4488 N N . THR A 1 545 ? -36.640 -22.976 -24.488 1.00 50.75 545 THR A N 1
ATOM 4489 C CA . THR A 1 545 ? -37.247 -24.123 -25.198 1.00 50.75 545 THR A CA 1
ATOM 4490 C C . THR A 1 545 ? -36.453 -25.434 -25.115 1.00 50.75 545 THR A C 1
ATOM 4492 O O . THR A 1 545 ? -36.996 -26.481 -25.454 1.00 50.75 545 THR A O 1
ATOM 4495 N N . SER A 1 546 ? -35.197 -25.415 -24.649 1.00 49.59 546 SER A N 1
ATOM 4496 C CA . SER A 1 546 ? -34.417 -26.631 -24.359 1.00 49.59 546 SER A CA 1
ATOM 4497 C C . SER A 1 546 ? -34.467 -27.085 -22.896 1.00 49.59 546 SER A C 1
ATOM 4499 O O . SER A 1 546 ? -33.854 -28.097 -22.576 1.00 49.59 546 SER A O 1
ATOM 4501 N N . ASN A 1 547 ? -35.120 -26.326 -22.010 1.00 48.28 547 ASN A N 1
ATOM 4502 C CA . ASN A 1 547 ? -35.288 -26.671 -20.592 1.00 48.28 547 ASN A CA 1
ATOM 4503 C C . ASN A 1 547 ? -36.726 -27.120 -20.254 1.00 48.28 547 ASN A C 1
ATOM 4505 O O . ASN A 1 547 ? -36.970 -27.570 -19.137 1.00 48.28 547 ASN A O 1
ATOM 4509 N N . GLU A 1 548 ? -37.665 -27.005 -21.201 1.00 46.81 548 GLU A N 1
ATOM 4510 C CA . GLU A 1 548 ? -39.062 -27.464 -21.086 1.00 46.81 548 GLU A CA 1
ATOM 4511 C C . GLU A 1 548 ? -39.359 -28.749 -21.899 1.00 46.81 548 GLU A C 1
ATOM 4513 O O . GLU A 1 548 ? -40.522 -29.124 -22.056 1.00 46.81 548 GLU A O 1
ATOM 4518 N N . ALA A 1 549 ? -38.321 -29.430 -22.407 1.00 41.66 549 ALA A N 1
ATOM 4519 C CA . ALA A 1 549 ? -38.397 -30.683 -23.172 1.00 41.66 549 ALA A CA 1
ATOM 4520 C C . ALA A 1 549 ? -37.395 -31.726 -22.650 1.00 41.66 549 ALA A C 1
ATOM 4522 O O . ALA A 1 549 ? -37.778 -32.917 -22.607 1.00 41.66 549 ALA A O 1
#

Foldseek 3Di:
DDDDDDDDDPDPPDPCVVVVVVVVVPDDPDDFFFKWKKKFKFAWWKQQAWDDADQQETHFAWDWDDPDPVTFIWGWAAQVQLLVLLVVCCCVPVVFDADDPCLLVLQLVQQDPQEGNLVSSQLCCLVRGLCCLAANDAQQDDCVQFNDQDPVQWGQHPNGTHRDDSRSRTDHHQKTKGMWIFLDTFPQDKDKDWDVPCCVPPCCPPVVDPDTDIHIYGMDTGIIIMMIMGGLQRRQWDWDWDQPPVRDTDIHTHHNDDPVVSLSSVLSSLCCQAPPRWGDDPNDTIGGHGQKMKIFTDRDRDNLCVVQWRWHDDPQAIETEVVSVLVSCVVPVCQQGMEMEHDPSYDYDPVVSNPDRNYDDDSVVVSVSRSVVSVVSVVVVVVVVVVCVVVVVPPPDDDVVVVVVVVVVCPVDDLVVLLVVLVVVLVPDDPVCVVVNVVSLVVSLVSLVVVLCVLQPHDDDDDPDDDDDDDRPCVVVVPDDLVSLVVSVVSLVSNCVPADPVRNVVVVVVNVVSVVVNVVVVVVVVVVVVVVVVVVVVVVVVVVVVVVD

Radius of gyration: 31.55 Å; chains: 1; bounding box: 74×98×85 Å

Sequence (549 aa):
MNLNLLQKPRMIKMINLKKLKILKIQNKRRNKMKAITLTIVTHKAHSLNYGETIGNISTLKKLTQNTGHPKSLITYFSDKAIKYDVKRIGRESFGWHLMDQSVVAVIKGCVENNNFNYSKFYEDMVKNFEEFDLFGGMFADIEEIGGKKDRNGYYKVDGNKVKIETERLKRTQPVRFTNGYSISEFSYDTNLLNDIDAYNRYIQYTAGQKEQSLVFPEEHYSYYTYTLNIDLDQIGAVEIEETDNSGKIVKSWKRVITLEEKKNRIKSLLEIVLLWLHRKIKGRDENLTPVFVIGGVYDVKQPFFHNAIRFYEQNNNLIVEGKDIEKIFNTYEIREKTYIHHCNQVKINDEEKISPPNNITNLREFLEAILKEIYLGMIEEFLQKLDIKDIINAENFSKEKKLTDIETNLNNISEEEKIFEIEIKISRLSEDAKEIKSNLEEKIKSIYKESVLKKLGVSSTKTDSKFELKEIKIENLKNADLTLLNDILNDITKIEGIINEDEKKLINETVNQINEKITEIIAEKKEEQAKKSNKRKNKEEKTETSNEA

pLDDT: mean 73.19, std 22.47, range [25.45, 98.38]